Protein AF-A0AA44DAI9-F1 (afdb_monomer)

Secondary structure (DSSP, 8-state):
---------------TTPPEEEE-SSS--HHHHHHHHTS--SSSSEEEEEEEETTTTTTTHHHHHHHTTTS-EEEEEEEES-TT-S--S---TTPPPPP----GGG-TTTEEEEEE--TTTTT-TTTTHHHHHHHTSHHHHHHHHHHHHTSTTSEE---SSSHHHH--HHHHHHHHHHHHHHHH----TT--GGG---HHHHHHH--SPPGGGTT---B-TTSHHHHHHHHHHHHHHHHHHHHHHHSHHHHHH-HHHHH--HHHHHHHHHHHHHHHHHHHHHHHHHT-SSS--HHHHHHHHHHTBPPP----TTHHHHHHHHHHHHHHHHHSS--HHHHHHHHHHHHHHHS---GGGGHHHHHHHT-HHHHHHHHSPPPEE-SS-HHHHHHHHHHHHHHHH-STTTHHHHHHHHHHHHHHHHHHHHHT-TTB-TTSS-B--EE--HHHHHHHHHHHHHHHHHHHHHHT--THHHHHHHHHHHHHHHHHHHHHHHHHHHHHHHHHTTTHHHHHHHHHHHHHHHHIIIIIISHHHHHHHHHHHHHHHHHHHHHHHHHH-

Solvent-accessible surface area (backbone atoms only — not comparable to full-atom values): 29510 Å² total; per-residue (Å²): 136,85,89,76,90,80,83,87,80,75,78,80,78,79,71,89,63,52,32,46,75,41,76,51,69,61,96,62,55,76,63,60,58,50,54,56,69,70,50,91,69,89,55,92,62,44,47,35,36,34,37,34,37,29,62,42,43,55,78,43,37,66,61,54,52,55,64,49,70,85,49,64,46,38,40,44,33,42,26,39,36,64,35,59,89,70,80,64,102,78,74,78,93,81,74,81,80,56,75,79,56,75,39,83,77,48,37,51,67,50,11,18,34,40,46,43,69,52,73,71,54,73,78,36,88,66,72,53,45,67,60,49,64,50,48,30,36,45,70,50,36,52,51,52,35,56,56,24,44,74,39,93,73,6,66,46,65,84,83,80,71,71,59,79,82,70,50,52,70,69,56,48,53,48,50,48,51,51,51,32,46,53,44,18,42,67,64,69,89,85,68,72,72,77,90,70,63,53,71,79,56,42,67,57,65,48,88,69,81,55,76,92,57,62,87,60,70,51,48,30,84,88,22,58,46,31,49,31,49,48,46,29,53,52,26,49,51,52,36,54,50,38,50,62,40,48,35,41,56,55,14,73,73,36,70,68,28,58,67,43,39,42,41,57,34,33,31,49,27,29,50,26,48,50,56,32,50,52,51,52,51,52,44,26,57,60,46,41,46,75,58,70,46,75,67,33,52,49,54,34,43,71,43,9,36,48,75,80,88,62,78,68,80,38,54,85,51,42,58,58,44,51,48,54,46,50,52,54,46,67,72,41,102,56,20,30,33,30,46,17,49,44,27,38,56,48,13,65,63,23,45,69,80,27,30,50,66,49,47,65,56,51,44,66,61,57,35,68,68,57,41,49,39,29,52,56,45,62,57,40,53,50,60,89,46,67,66,59,40,11,49,67,22,14,56,33,4,20,58,24,0,34,30,55,74,64,5,67,55,40,0,41,49,43,5,51,51,44,21,52,51,26,51,43,52,55,73,54,39,66,44,36,24,74,86,59,86,41,69,35,63,64,48,40,58,36,66,36,16,33,53,20,0,39,52,16,3,53,55,14,22,57,52,7,57,73,67,68,51,68,71,82,56,39,64,58,40,36,52,51,21,53,51,48,47,51,52,51,50,28,52,43,49,29,50,28,51,55,49,48,53,60,69,42,44,64,76,53,50,61,55,40,52,52,51,50,53,49,50,51,51,50,41,47,44,57,36,44,66,34,12,58,33,21,39,53,44,15,52,52,26,37,52,52,15,52,51,32,42,51,52,24,52,63,51,74,105

Nearest PDB structures (foldseek):
  3zx6-assembly1_A  TM=1.905E-01  e=1.762E+00  Archaeoglobus fulgidus DSM 4304
  7u6y-assembly1_E  TM=1.120E-01  e=8.715E+00  Cricetus cricetus

Radius of gyration: 49.86 Å; Cα contacts (8 Å, |Δi|>4): 815; chains: 1; bounding box: 108×76×141 Å

Foldseek 3Di:
DDDDDDDDPDDPPPDAQFAQEQEPAPPDDLVSLVVSVPDDHPDQEHHHEYEYELQCQVVCLVSLVSNPPPHHYAYEYEHEEFNDPPDDPDDDPDDPTDDRDHHPSQFPLRHAYAYEHDPVCSPDPPPCVVVSVQCRDNVSVNVLSNVLNPDPGRYDHPPDPPCVVPDDPVNVVVVLLVVLCLQLDAADPDDALPPDAPPLLVLLQDLDDDPVCVVPDQFQCPFQLVVLLVQLVVLLVLLVVLLVCCAFLNNLPPPVLLQRQNLVSLLSNLVSLVVNLVLLLVLQVLQWDLAGDPVNQVVSVNRRGDFDPDVLRRQVPLVVSVVVSLVVLSPDSDHLLNSLVNLLVSLVSLRFPGSNVCNVVSCVLSPPVLSVLSNQAAAFEQDDDLQRLLQLLLVLLLLLLLAAPCLLVLQLVSLVVLLVLLVSCVSSPNQAHSVRPGDNHYDSSSVSSNVSSVVSSVNSNVNNNVVVDDNVCNVVSSVVSNVSSSVVSSVSSNVSSVVSVVRSCSVVSVVSSVVSVVSSSSCSVNNYSCSVVSNSSSVSSNVSSVVSSVSSVVSND

Organism: Streptomyces somaliensis (strain ATCC 33201 / DSM 40738 / JCM 12659 / KCTC 9044 / NCTC 11332 / NRRL B-12077 / IP 733) (NCBI:txid1134445)

Sequence (557 aa):
MNLRNTPGTSPTHRRPGHAVPLDLRGPSGPDTVRTALDTPQPDDERRFLVLDDAARLVAHRFLYEQLYSYGPARVLCLAVGTPGDIPPPRAQPGAPGGVLRRPLTLRPPAAGVLWVLDPHTGDDPGGLRPLVELLLQAEVFDAVLHGLAGVVHGVAVPSVRVVEHDLGDDARTRAWRQALGTLAGQEVTGGGPGDFVPSELTVLLDDSLPDAVAGHRWLEPSGRAAARRRACDDALAEVRRGHRLARGPAGLFGRASRRADLPGRLADLGRAVEAYRDTVAGAFTDADGVRLTPEQRTRLLARGIDLPDLPAASRTRVVPALRVLTEHLLEQPLPLRSAAARLAALSDRSAPAGSAARLARLDELCDPAYLRHLVGPPPFRAGDTTAGTALRALVPAFAAGLWPGPGWLLGPAAGAVAAALGALMWRHRPNRSPDGRHDGGGTTRVAARLLGGFAGGTTGAVAGSLLGLPVWAGALAVAVALVGAVLLAARDWTRSVDAWWRDTGAEYAERVLSDVDRLLAETAVHDWLLADARHHCADGARAASLLLRALAATADA

pLDDT: mean 80.83, std 14.53, range [29.25, 97.38]

Mean predicted aligned error: 17.41 Å

Structure (mmCIF, N/CA/C/O backbone):
data_AF-A0AA44DAI9-F1
#
_entry.id   AF-A0AA44DAI9-F1
#
loop_
_atom_site.group_PDB
_atom_site.id
_atom_site.type_symbol
_atom_site.label_atom_id
_atom_site.label_alt_id
_atom_site.label_comp_id
_atom_site.label_asym_id
_atom_site.label_entity_id
_atom_site.label_seq_id
_atom_site.pdbx_PDB_ins_code
_atom_site.Cartn_x
_atom_site.Cartn_y
_atom_site.Cartn_z
_atom_site.occupancy
_atom_site.B_iso_or_equiv
_atom_site.auth_seq_id
_atom_site.auth_comp_id
_atom_site.auth_asym_id
_atom_site.auth_atom_id
_atom_site.pdbx_PDB_model_num
ATOM 1 N N . MET A 1 1 ? -67.629 15.656 81.939 1.00 34.09 1 MET A N 1
ATOM 2 C CA . MET A 1 1 ? -68.768 15.097 81.186 1.00 34.09 1 MET A CA 1
ATOM 3 C C . MET A 1 1 ? -68.367 13.685 80.786 1.00 34.09 1 MET A C 1
ATOM 5 O O . MET A 1 1 ? -67.350 13.524 80.129 1.00 34.09 1 MET A O 1
ATOM 9 N N . ASN A 1 2 ? -69.050 12.696 81.362 1.00 34.84 2 ASN A N 1
ATOM 10 C CA . ASN A 1 2 ? -68.820 11.257 81.188 1.00 34.84 2 ASN A CA 1
ATOM 11 C C . ASN A 1 2 ? -69.349 10.752 79.830 1.00 34.84 2 ASN A C 1
ATOM 13 O O . ASN A 1 2 ? -70.158 11.449 79.222 1.00 34.84 2 ASN A O 1
ATOM 17 N N . LEU A 1 3 ? -69.024 9.478 79.532 1.00 29.25 3 LEU A N 1
ATOM 18 C CA . LEU A 1 3 ? -69.623 8.542 78.547 1.00 29.25 3 LEU A CA 1
ATOM 19 C C . LEU A 1 3 ? -68.971 8.535 77.155 1.00 29.25 3 LEU A C 1
ATOM 21 O O . LEU A 1 3 ? -68.588 9.576 76.651 1.00 29.25 3 LEU A O 1
ATOM 25 N N . ARG A 1 4 ? -68.940 7.437 76.395 1.00 31.53 4 ARG A N 1
ATOM 26 C CA . ARG A 1 4 ? -68.859 5.972 76.596 1.00 31.53 4 ARG A CA 1
ATOM 27 C C . ARG A 1 4 ? -68.672 5.415 75.168 1.00 31.53 4 ARG A C 1
ATOM 29 O O . ARG A 1 4 ? -69.129 6.035 74.214 1.00 31.53 4 ARG A O 1
ATOM 36 N N . ASN A 1 5 ? -68.043 4.250 75.043 1.00 38.88 5 ASN A N 1
ATOM 37 C CA . ASN A 1 5 ? -67.893 3.478 73.803 1.00 38.88 5 ASN A CA 1
ATOM 38 C C . ASN A 1 5 ? -69.190 3.326 72.983 1.00 38.88 5 ASN A C 1
ATOM 40 O O . ASN A 1 5 ? -70.237 3.000 73.543 1.00 38.88 5 ASN A O 1
ATOM 44 N N . THR A 1 6 ? -69.048 3.353 71.656 1.00 30.89 6 THR A N 1
ATOM 45 C CA . THR A 1 6 ? -69.829 2.515 70.730 1.00 30.89 6 THR A CA 1
ATOM 46 C C . THR A 1 6 ? -68.869 1.696 69.855 1.00 30.89 6 THR A C 1
ATOM 48 O O . THR A 1 6 ? -67.822 2.215 69.464 1.00 30.89 6 THR A O 1
ATOM 51 N N . PRO A 1 7 ? -69.174 0.411 69.602 1.00 36.12 7 PRO A N 1
ATOM 52 C CA . PRO A 1 7 ? -68.245 -0.562 69.038 1.00 36.12 7 PRO A CA 1
ATOM 53 C C . PRO A 1 7 ? -68.098 -0.413 67.522 1.00 36.12 7 PRO A C 1
ATOM 55 O O . PRO A 1 7 ? -69.049 -0.087 66.814 1.00 36.12 7 PRO A O 1
ATOM 58 N N . GLY A 1 8 ? -66.892 -0.701 67.033 1.00 30.31 8 GLY A N 1
ATOM 59 C CA . GLY A 1 8 ? -66.580 -0.746 65.614 1.00 30.31 8 GLY A CA 1
ATOM 60 C C . GLY A 1 8 ? -67.284 -1.903 64.913 1.00 30.31 8 GLY A C 1
ATOM 61 O O . GLY A 1 8 ? -66.875 -3.054 65.027 1.00 30.31 8 GLY A O 1
ATOM 62 N N . THR A 1 9 ? -68.296 -1.585 64.117 1.00 34.31 9 THR A N 1
ATOM 63 C CA . THR A 1 9 ? -68.644 -2.367 62.932 1.00 34.31 9 THR A CA 1
ATOM 64 C C . THR A 1 9 ? -67.725 -1.911 61.806 1.00 34.31 9 THR A C 1
ATOM 66 O O . THR A 1 9 ? -68.002 -0.911 61.145 1.00 34.31 9 THR A O 1
ATOM 69 N N . SER A 1 10 ? -66.604 -2.609 61.611 1.00 30.16 10 SER A N 1
ATOM 70 C CA . SER A 1 10 ? -65.833 -2.452 60.375 1.00 30.16 10 SER A CA 1
ATOM 71 C C . SER A 1 10 ? -66.650 -3.059 59.232 1.00 30.16 10 SER A C 1
ATOM 73 O O . SER A 1 10 ? -66.981 -4.245 59.305 1.00 30.16 10 SER A O 1
ATOM 75 N N . PRO A 1 11 ? -67.016 -2.285 58.198 1.00 34.84 11 PRO A N 1
ATOM 76 C CA . PRO A 1 11 ? -67.686 -2.832 57.034 1.00 34.84 11 PRO A CA 1
ATOM 77 C C . PRO A 1 11 ? -66.705 -3.753 56.302 1.00 34.84 11 PRO A C 1
ATOM 79 O O . PRO A 1 11 ? -65.628 -3.335 55.878 1.00 34.84 11 PRO A O 1
ATOM 82 N N . THR A 1 12 ? -67.075 -5.023 56.153 1.00 35.59 12 THR A N 1
ATOM 83 C CA . THR A 1 12 ? -66.434 -5.950 55.224 1.00 35.59 12 THR A CA 1
ATOM 84 C C . THR A 1 12 ? -66.669 -5.436 53.806 1.00 35.59 12 THR A C 1
ATOM 86 O O . THR A 1 12 ? -67.670 -5.748 53.163 1.00 35.59 12 THR A O 1
ATOM 89 N N . HIS A 1 13 ? -65.745 -4.615 53.304 1.00 34.47 13 HIS A N 1
ATOM 90 C CA . HIS A 1 13 ? -65.666 -4.291 51.885 1.00 34.47 13 HIS A CA 1
ATOM 91 C C . HIS A 1 13 ? -65.329 -5.570 51.104 1.00 34.47 13 HIS A C 1
ATOM 93 O O . HIS A 1 13 ? -64.168 -5.864 50.829 1.00 34.47 13 HIS A O 1
ATOM 99 N N . ARG A 1 14 ? -66.361 -6.348 50.748 1.00 40.06 14 ARG A N 1
ATOM 100 C CA . ARG A 1 14 ? -66.286 -7.355 49.685 1.00 40.06 14 ARG A CA 1
ATOM 101 C C . ARG A 1 14 ? -65.973 -6.622 48.385 1.00 40.06 14 ARG A C 1
ATOM 103 O O . ARG A 1 14 ? -66.828 -5.911 47.858 1.00 40.06 14 ARG A O 1
ATOM 110 N N . ARG A 1 15 ? -64.743 -6.767 47.895 1.00 44.38 15 ARG A N 1
ATOM 111 C CA . ARG A 1 15 ? -64.372 -6.341 46.544 1.00 44.38 15 ARG A CA 1
ATOM 112 C C . ARG A 1 15 ? -64.932 -7.351 45.525 1.00 44.38 15 ARG A C 1
ATOM 114 O O . ARG A 1 15 ? -64.898 -8.551 45.795 1.00 44.38 15 ARG A O 1
ATOM 121 N N . PRO A 1 16 ? -65.504 -6.896 44.401 1.00 49.34 16 PRO A N 1
ATOM 122 C CA . PRO A 1 16 ? -66.045 -7.776 43.366 1.00 49.34 16 PRO A CA 1
ATOM 123 C C . PRO A 1 16 ? -64.914 -8.450 42.569 1.00 49.34 16 PRO A C 1
ATOM 125 O O . PRO A 1 16 ? -63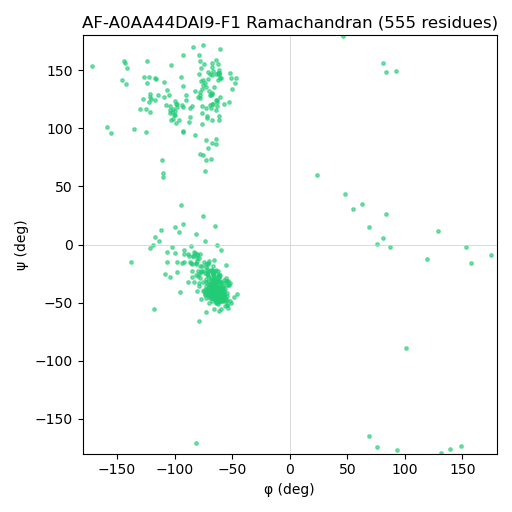.931 -7.793 42.244 1.00 49.34 16 PRO A O 1
ATOM 128 N N . GLY A 1 17 ? -65.062 -9.745 42.257 1.00 60.06 17 GLY A N 1
ATOM 129 C CA . GLY A 1 17 ? -64.197 -10.485 41.318 1.00 60.06 17 GLY A CA 1
ATOM 130 C C . GLY A 1 17 ? -63.432 -11.686 41.893 1.00 60.06 17 GLY A C 1
ATOM 131 O O . GLY A 1 17 ? -62.907 -12.487 41.128 1.00 60.06 17 GLY A O 1
ATOM 132 N N . HIS A 1 18 ? -63.381 -11.852 43.218 1.00 76.69 18 HIS A N 1
ATOM 133 C CA . HIS A 1 18 ? -62.610 -12.929 43.854 1.00 76.69 18 HIS A CA 1
ATOM 134 C C . HIS A 1 18 ? -63.112 -14.338 43.514 1.00 76.69 18 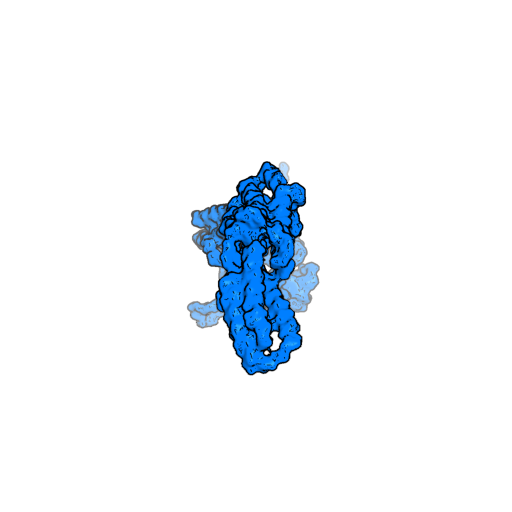HIS A C 1
ATOM 136 O O . HIS A 1 18 ? -64.317 -14.568 43.388 1.00 76.69 18 HIS A O 1
ATOM 142 N N . ALA A 1 19 ? -62.179 -15.293 43.443 1.00 82.19 19 ALA A N 1
ATOM 143 C CA . ALA A 1 19 ? -62.522 -16.711 43.399 1.00 82.19 19 ALA A CA 1
ATOM 144 C C . ALA A 1 19 ? -63.248 -17.123 44.689 1.00 82.19 19 ALA A C 1
ATOM 146 O O . ALA A 1 19 ? -62.973 -16.590 45.764 1.00 82.19 19 ALA A O 1
ATOM 147 N N . VAL A 1 20 ? -64.177 -18.073 44.602 1.00 87.12 20 VAL A N 1
ATOM 148 C CA . VAL A 1 20 ? -64.868 -18.601 45.786 1.00 87.12 20 VAL A CA 1
ATOM 149 C C . VAL A 1 20 ? -64.011 -19.714 46.403 1.00 87.12 20 VAL A C 1
ATOM 151 O O . VAL A 1 20 ? -63.737 -20.698 45.708 1.00 87.12 20 VAL A O 1
ATOM 154 N N . PRO A 1 21 ? -63.562 -19.581 47.670 1.00 86.44 21 PRO A N 1
ATOM 155 C CA . PRO A 1 21 ? -62.822 -20.635 48.351 1.00 86.44 21 PRO A CA 1
ATOM 156 C C . PRO A 1 21 ? -63.755 -21.788 48.722 1.00 86.44 21 PRO A C 1
ATOM 158 O O . PRO A 1 21 ? -64.834 -21.573 49.274 1.00 86.44 21 PRO A O 1
ATOM 161 N N . LEU A 1 22 ? -63.304 -23.010 48.472 1.00 86.38 22 LEU A N 1
ATOM 162 C CA . LEU A 1 22 ? -63.968 -24.248 48.856 1.00 86.38 22 LEU A CA 1
ATOM 163 C C . LEU A 1 22 ? -62.947 -25.140 49.563 1.00 86.38 22 LEU A C 1
ATOM 165 O O . LEU A 1 22 ? -61.972 -25.544 48.941 1.00 86.38 22 LEU A O 1
ATOM 169 N N . ASP A 1 23 ? -63.158 -25.456 50.840 1.00 85.50 23 ASP A N 1
ATOM 170 C CA . ASP A 1 23 ? -62.287 -26.380 51.576 1.00 85.50 23 ASP A CA 1
ATOM 171 C C . ASP A 1 23 ? -62.945 -27.760 51.670 1.00 85.50 23 ASP A C 1
ATOM 173 O O . ASP A 1 23 ? -64.023 -27.903 52.249 1.00 85.50 23 ASP A O 1
ATOM 177 N N . LEU A 1 24 ? -62.310 -28.761 51.060 1.00 83.75 24 LEU A N 1
ATOM 178 C CA . LEU A 1 24 ? -62.763 -30.150 51.005 1.00 83.75 24 LEU A CA 1
ATOM 179 C C . LEU A 1 24 ? -62.010 -31.074 51.978 1.00 83.75 24 LEU A C 1
ATOM 181 O O . LEU A 1 24 ? -62.371 -32.247 52.080 1.00 83.75 24 LEU A O 1
ATOM 185 N N . ARG A 1 25 ? -61.023 -30.570 52.733 1.00 76.31 25 ARG A N 1
ATOM 186 C CA . ARG A 1 25 ? -60.147 -31.378 53.612 1.00 76.31 25 ARG A CA 1
ATOM 187 C C . ARG A 1 25 ? -60.846 -31.914 54.878 1.00 76.31 25 ARG A C 1
ATOM 189 O O . ARG A 1 25 ? -60.413 -32.897 55.479 1.00 76.31 25 ARG A O 1
ATOM 196 N N . GLY A 1 26 ? -61.960 -31.296 55.287 1.00 69.81 26 GLY A N 1
ATOM 197 C CA . GLY A 1 26 ? -62.774 -31.703 56.446 1.00 69.81 26 GLY A CA 1
ATOM 198 C C . GLY A 1 26 ? -63.763 -32.854 56.168 1.00 69.81 26 GLY A C 1
ATOM 199 O O . GLY A 1 26 ? -63.723 -33.464 55.099 1.00 69.81 26 GLY A O 1
ATOM 200 N N . PRO A 1 27 ? -64.683 -33.176 57.107 1.00 58.59 27 PRO A N 1
ATOM 201 C CA . PRO A 1 27 ? -65.838 -34.044 56.848 1.00 58.59 27 PRO A CA 1
ATOM 202 C C . PRO A 1 27 ? -66.818 -33.320 55.909 1.00 58.59 27 PRO A C 1
ATOM 204 O O . PRO A 1 27 ? -67.848 -32.787 56.315 1.00 58.59 27 PRO A O 1
ATOM 207 N N . SER A 1 28 ? -66.429 -33.231 54.643 1.00 57.16 28 SER A N 1
ATOM 208 C CA . SER A 1 28 ? -67.051 -32.400 53.623 1.00 57.16 28 SER A CA 1
ATOM 209 C C . SER A 1 28 ? -68.200 -33.159 52.965 1.00 57.16 28 SER A C 1
ATOM 211 O O . SER A 1 28 ? -67.985 -34.124 52.232 1.00 57.16 28 SER A O 1
ATOM 213 N N . GLY A 1 29 ? -69.436 -32.741 53.239 1.00 59.56 29 GLY A N 1
ATOM 214 C CA . GLY A 1 29 ? -70.623 -33.226 52.536 1.00 59.56 29 GLY A CA 1
ATOM 215 C C . GLY A 1 29 ? -70.880 -32.475 51.217 1.00 59.56 29 GLY A C 1
ATOM 216 O O . GLY A 1 29 ? -70.287 -31.422 50.974 1.00 59.56 29 GLY A O 1
ATOM 217 N N . PRO A 1 30 ? -71.817 -32.961 50.377 1.00 61.94 30 PRO A N 1
ATOM 218 C CA . PRO A 1 30 ? -72.287 -32.258 49.171 1.00 61.94 30 PRO A CA 1
ATOM 219 C C . PRO A 1 30 ? -72.811 -30.832 49.449 1.00 61.94 30 PRO A C 1
ATOM 221 O O . PRO A 1 30 ? -72.872 -30.000 48.542 1.00 61.94 30 PRO A O 1
ATOM 224 N N . ASP A 1 31 ? -73.128 -30.521 50.706 1.00 70.88 31 ASP A N 1
ATOM 225 C CA . ASP A 1 31 ? -73.588 -29.205 51.154 1.00 70.88 31 ASP A CA 1
ATOM 226 C C . ASP A 1 31 ? -72.523 -28.102 51.012 1.00 70.88 31 ASP A C 1
ATOM 228 O O . ASP A 1 31 ? -72.870 -26.947 50.745 1.00 70.88 31 ASP A O 1
ATOM 232 N N . THR A 1 32 ? -71.227 -28.429 51.105 1.00 78.62 32 THR A N 1
ATOM 233 C CA . THR A 1 32 ? -70.145 -27.439 50.947 1.00 78.62 32 THR A CA 1
ATOM 234 C C . THR A 1 32 ? -70.051 -26.947 49.498 1.00 78.62 32 THR A C 1
ATOM 236 O O . THR A 1 32 ? -69.930 -25.747 49.249 1.00 78.62 32 THR A O 1
ATOM 239 N N . VAL A 1 33 ? -70.189 -27.858 48.526 1.00 80.00 33 VAL A N 1
ATOM 240 C CA . VAL A 1 33 ? -70.206 -27.523 47.089 1.00 80.00 33 VAL A CA 1
ATOM 241 C C . VAL A 1 33 ? -71.456 -26.721 46.739 1.00 80.00 33 VAL A C 1
ATOM 243 O O . VAL A 1 33 ? -71.368 -25.724 46.025 1.00 80.00 33 VAL A O 1
ATOM 246 N N . ARG A 1 34 ? -72.614 -27.101 47.291 1.00 79.25 34 ARG A N 1
ATOM 247 C CA . ARG A 1 34 ? -73.869 -26.365 47.100 1.00 79.25 34 ARG A CA 1
ATOM 248 C C . ARG A 1 34 ? -73.772 -24.926 47.613 1.00 79.25 34 ARG A C 1
ATOM 250 O O . ARG A 1 34 ? -74.132 -24.001 46.898 1.00 79.25 34 ARG A O 1
ATOM 257 N N . THR A 1 35 ? -73.179 -24.732 48.790 1.00 81.25 35 THR A N 1
ATOM 258 C CA . THR A 1 35 ? -72.947 -23.398 49.369 1.00 81.25 35 THR A CA 1
ATOM 259 C C . THR A 1 35 ? -72.019 -22.542 48.493 1.00 81.25 35 THR A C 1
ATOM 261 O O . THR A 1 35 ? -72.260 -21.347 48.304 1.00 81.25 35 THR A O 1
ATOM 264 N N . ALA A 1 36 ? -70.978 -23.142 47.906 1.00 81.62 36 ALA A N 1
ATOM 265 C CA . ALA A 1 36 ? -70.092 -22.446 46.971 1.00 81.62 36 ALA A CA 1
ATOM 266 C C . ALA A 1 36 ? -70.802 -22.076 45.654 1.00 81.62 36 ALA A C 1
ATOM 268 O O . ALA A 1 36 ? -70.564 -20.997 45.112 1.00 81.62 36 ALA A O 1
ATOM 269 N N . LEU A 1 37 ? -71.702 -22.933 45.158 1.00 81.56 37 LEU A N 1
ATOM 270 C CA . LEU A 1 37 ? -72.504 -22.682 43.954 1.00 81.56 37 LEU A CA 1
ATOM 271 C C . LEU A 1 37 ? -73.581 -21.605 44.152 1.00 81.56 37 LEU A C 1
ATOM 273 O O . LEU A 1 37 ? -73.877 -20.878 43.200 1.00 81.56 37 LEU A O 1
ATOM 277 N N . ASP A 1 38 ? -74.122 -21.494 45.367 1.00 81.00 38 ASP A N 1
ATOM 278 C CA . ASP A 1 38 ? -75.101 -20.476 45.773 1.00 81.00 38 ASP A CA 1
ATOM 279 C C . ASP A 1 38 ? -74.447 -19.107 46.058 1.00 81.00 38 ASP A C 1
ATOM 281 O O . ASP A 1 38 ? -75.136 -18.101 46.244 1.00 81.00 38 ASP A O 1
ATOM 285 N N . THR A 1 39 ? -73.110 -19.035 46.079 1.00 81.19 39 THR A N 1
ATOM 286 C CA . THR A 1 39 ? -72.382 -17.779 46.294 1.00 81.19 39 THR A CA 1
ATOM 287 C C . THR A 1 39 ? -72.407 -16.923 45.017 1.00 81.19 39 THR A C 1
ATOM 289 O O . THR A 1 39 ? -71.889 -17.358 43.985 1.00 81.19 39 THR A O 1
ATOM 292 N N . PRO A 1 40 ? -72.970 -15.697 45.050 1.00 72.38 40 PRO A N 1
ATOM 293 C CA . PRO A 1 40 ? -73.087 -14.852 43.863 1.00 72.38 40 PRO A CA 1
ATOM 294 C C . PRO A 1 40 ? -71.712 -14.365 43.389 1.00 72.38 40 PRO A C 1
ATOM 296 O O . PRO A 1 40 ? -70.946 -13.800 44.173 1.00 72.38 40 PRO A O 1
ATOM 299 N N . GLN A 1 41 ? -71.425 -14.551 42.098 1.00 74.62 41 GLN A N 1
ATOM 300 C CA . GLN A 1 41 ? -70.217 -14.059 41.429 1.00 74.62 41 GLN A CA 1
ATOM 301 C C . GLN A 1 41 ? -70.596 -13.039 40.338 1.00 74.62 41 GLN A C 1
ATOM 303 O O . GLN A 1 41 ? -71.639 -13.205 39.706 1.00 74.62 41 GLN A O 1
ATOM 308 N N . PRO A 1 42 ? -69.801 -11.971 40.142 1.00 63.03 42 PRO A N 1
ATOM 309 C CA . PRO A 1 42 ? -70.144 -10.872 39.235 1.00 63.03 42 PRO A CA 1
ATOM 310 C C . PRO A 1 42 ? -69.871 -11.145 37.743 1.00 63.03 42 PRO A C 1
ATOM 312 O O . PRO A 1 42 ? -70.374 -10.387 36.921 1.00 63.03 42 PRO A O 1
ATOM 315 N N . ASP A 1 43 ? -69.100 -12.185 37.401 1.00 64.88 43 ASP A N 1
ATOM 316 C CA . ASP A 1 43 ? -68.720 -12.538 36.021 1.00 64.88 43 ASP A CA 1
ATOM 317 C C . ASP A 1 43 ? -69.532 -13.728 35.473 1.00 64.88 43 ASP A C 1
ATOM 319 O O . ASP A 1 43 ? -69.956 -14.605 36.230 1.00 64.88 43 ASP A O 1
ATOM 323 N N . ASP A 1 44 ? -69.670 -13.796 34.141 1.00 66.50 44 ASP A N 1
ATOM 324 C CA . ASP A 1 44 ? -70.297 -14.919 33.418 1.00 66.50 44 ASP A CA 1
ATOM 325 C C . ASP A 1 44 ? -69.525 -16.252 33.580 1.00 66.50 44 ASP A C 1
ATOM 327 O O . ASP A 1 44 ? -70.103 -17.330 33.427 1.00 66.50 44 ASP A O 1
ATOM 331 N N . GLU A 1 45 ? -68.231 -16.201 33.928 1.00 75.25 45 GLU A N 1
ATOM 332 C CA . GLU A 1 45 ? -67.388 -17.370 34.223 1.00 75.25 45 GLU A CA 1
ATOM 333 C C . GLU A 1 45 ? -67.091 -17.472 35.725 1.00 75.25 45 GLU A C 1
ATOM 335 O O . GLU A 1 45 ? -66.475 -16.588 36.325 1.00 75.25 45 GLU A O 1
ATOM 340 N N . ARG A 1 46 ? -67.491 -18.589 36.346 1.00 85.94 46 ARG A N 1
ATOM 341 C CA . ARG A 1 46 ? -67.342 -18.782 37.797 1.00 85.94 46 ARG A CA 1
ATOM 342 C C . ARG A 1 46 ? -65.931 -19.246 38.159 1.00 85.94 46 ARG A C 1
ATOM 344 O O . ARG A 1 46 ? -65.436 -20.207 37.576 1.00 85.94 46 ARG A O 1
ATOM 351 N N . ARG A 1 47 ? -65.296 -18.628 39.158 1.00 90.00 47 ARG A N 1
ATOM 352 C CA . ARG A 1 47 ? -63.957 -18.991 39.661 1.00 90.00 47 ARG A CA 1
ATOM 353 C C . ARG A 1 47 ? -64.057 -19.717 41.003 1.00 90.00 47 ARG A C 1
ATOM 355 O O . ARG A 1 47 ? -64.676 -19.204 41.938 1.00 90.00 47 ARG A O 1
ATOM 362 N N . PHE A 1 48 ? -63.419 -20.880 41.117 1.00 91.06 48 PHE A N 1
ATOM 363 C CA . PHE A 1 48 ? -63.376 -21.682 42.343 1.00 91.06 48 PHE A CA 1
ATOM 364 C C . PHE A 1 48 ? -61.935 -22.023 42.728 1.00 91.06 48 PHE A C 1
ATOM 366 O O . PHE A 1 48 ? -61.198 -22.618 41.938 1.00 91.06 48 PHE A O 1
ATOM 373 N N . LEU A 1 49 ? -61.549 -21.678 43.958 1.00 91.06 49 LEU A N 1
ATOM 374 C CA . LEU A 1 49 ? -60.294 -22.101 44.577 1.00 91.06 49 LEU A CA 1
ATOM 375 C C . LEU A 1 49 ? -60.601 -23.248 45.541 1.00 91.06 49 LEU A C 1
ATOM 377 O O . LEU A 1 49 ? -61.205 -23.026 46.586 1.00 91.06 49 LEU A O 1
ATOM 381 N N . VAL A 1 50 ? -60.204 -24.467 45.187 1.00 90.81 50 VAL A N 1
ATOM 382 C CA . VAL A 1 50 ? -60.533 -25.675 45.952 1.00 90.81 50 VAL A CA 1
ATOM 383 C C . VAL A 1 50 ? -59.316 -26.135 46.740 1.00 90.81 50 VAL A C 1
ATOM 385 O O . VAL A 1 50 ? -58.299 -26.468 46.142 1.00 90.81 50 VAL A O 1
ATOM 388 N N . LEU A 1 51 ? -59.410 -26.181 48.064 1.00 88.62 51 LEU A N 1
ATOM 389 C CA . LEU A 1 51 ? -58.432 -26.838 48.923 1.00 88.62 51 LEU A CA 1
ATOM 390 C C . LEU A 1 51 ? -58.863 -28.286 49.116 1.00 88.62 51 LEU A C 1
ATOM 392 O O . LEU A 1 51 ? -59.985 -28.537 49.543 1.00 88.62 51 LEU A O 1
ATOM 396 N N . ASP A 1 52 ? -57.993 -29.236 48.799 1.00 86.88 52 ASP A N 1
ATOM 397 C CA . ASP A 1 52 ? -58.313 -30.658 48.910 1.00 86.88 52 ASP A CA 1
ATOM 398 C C . ASP A 1 52 ? -57.090 -31.460 49.358 1.00 86.88 52 ASP A C 1
ATOM 400 O O . ASP A 1 52 ? -55.944 -31.039 49.182 1.00 86.88 52 ASP A O 1
ATOM 404 N N . ASP A 1 53 ? -57.332 -32.633 49.928 1.00 84.06 53 ASP A N 1
ATOM 405 C CA . ASP A 1 53 ? -56.275 -33.561 50.297 1.00 84.06 53 ASP A CA 1
ATOM 406 C C . ASP A 1 53 ? -55.781 -34.286 49.043 1.00 84.06 53 ASP A C 1
ATOM 408 O O . ASP A 1 53 ? -56.559 -34.881 48.287 1.00 84.06 53 ASP A O 1
ATOM 412 N N . ALA A 1 54 ? -54.462 -34.330 48.848 1.00 83.50 54 ALA A N 1
ATOM 413 C CA . ALA A 1 54 ? -53.826 -35.032 47.733 1.00 83.50 54 ALA A CA 1
ATOM 414 C C . ALA A 1 54 ? -54.253 -36.512 47.647 1.00 83.50 54 ALA A C 1
ATOM 416 O O . ALA A 1 54 ? -54.358 -37.076 46.554 1.00 83.50 54 ALA A O 1
ATOM 417 N N . ALA A 1 55 ? -54.543 -37.136 48.794 1.00 80.94 55 ALA A N 1
ATOM 418 C CA . ALA A 1 55 ? -55.020 -38.514 48.893 1.00 80.94 55 ALA A CA 1
ATOM 419 C C . ALA A 1 55 ? -56.498 -38.696 48.485 1.00 80.94 55 ALA A C 1
ATOM 421 O O . ALA A 1 55 ? -56.892 -39.803 48.111 1.00 80.94 55 ALA A O 1
ATOM 422 N N . ARG A 1 56 ? -57.320 -37.638 48.535 1.00 82.88 56 ARG A N 1
ATOM 423 C CA . ARG A 1 56 ? -58.778 -37.701 48.315 1.00 82.88 56 ARG A CA 1
ATOM 424 C C . ARG A 1 56 ? -59.244 -37.122 46.981 1.00 82.88 56 ARG A C 1
ATOM 426 O O . ARG A 1 56 ? -60.389 -37.367 46.608 1.00 82.88 56 ARG A O 1
ATOM 433 N N . LEU A 1 57 ? -58.361 -36.495 46.197 1.00 85.88 57 LEU A N 1
ATOM 434 C CA . LEU A 1 57 ? -58.689 -35.903 44.886 1.00 85.88 57 LEU A CA 1
ATOM 435 C C . LEU A 1 57 ? -59.532 -36.807 43.969 1.00 85.88 57 LEU A C 1
ATO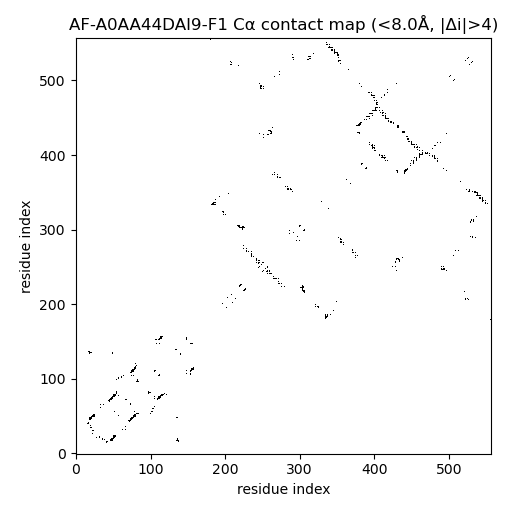M 437 O O . LEU A 1 57 ? -60.463 -36.348 43.309 1.00 85.88 57 LEU A O 1
ATOM 441 N N . VAL A 1 58 ? -59.209 -38.104 43.898 1.00 84.81 58 VAL A N 1
ATOM 442 C CA . VAL A 1 58 ? -59.952 -39.063 43.058 1.00 84.81 58 VAL A CA 1
ATOM 443 C C . VAL A 1 58 ? -61.322 -39.388 43.653 1.00 84.81 58 VAL A C 1
ATOM 445 O O . VAL A 1 58 ? -62.291 -39.514 42.906 1.00 84.81 58 VAL A O 1
ATOM 448 N N . ALA A 1 59 ? -61.416 -39.500 44.981 1.00 84.62 59 ALA A N 1
ATOM 449 C CA . ALA A 1 59 ? -62.676 -39.747 45.679 1.00 84.62 59 ALA A CA 1
ATOM 450 C C . ALA A 1 59 ? -63.638 -38.555 45.536 1.00 84.62 59 ALA A C 1
ATOM 452 O O . ALA A 1 59 ? -64.838 -38.745 45.356 1.00 84.62 59 ALA A O 1
ATOM 453 N N . HIS A 1 60 ? -63.105 -37.332 45.506 1.00 87.62 60 HIS A N 1
ATOM 454 C CA . HIS A 1 60 ? -63.869 -36.097 45.321 1.00 87.62 60 HIS A CA 1
ATOM 455 C C . HIS A 1 60 ? -64.205 -35.776 43.856 1.00 87.62 60 HIS A C 1
ATOM 457 O O . HIS A 1 60 ? -64.746 -34.710 43.571 1.00 87.62 60 HIS A O 1
ATOM 463 N N . ARG A 1 61 ? -63.965 -36.694 42.905 1.00 86.81 61 ARG A N 1
ATOM 464 C CA . ARG A 1 61 ? -64.267 -36.484 41.477 1.00 86.81 61 ARG A CA 1
ATOM 465 C C . ARG A 1 61 ? -65.685 -35.954 41.234 1.00 86.81 61 ARG A C 1
ATOM 467 O O . ARG A 1 61 ? -65.846 -35.017 40.461 1.00 86.81 61 ARG A O 1
ATOM 474 N N . PHE A 1 62 ? -66.685 -36.532 41.897 1.00 85.62 62 PHE A N 1
ATOM 475 C CA . PHE A 1 62 ? -68.082 -36.123 41.735 1.00 85.62 62 PHE A CA 1
ATOM 476 C C . PHE A 1 62 ? -68.339 -34.690 42.237 1.00 85.62 62 PHE A C 1
ATOM 478 O O . PHE A 1 62 ? -69.125 -33.966 41.637 1.00 85.62 62 PHE A O 1
ATOM 485 N N . LEU A 1 63 ? -67.623 -34.244 43.278 1.00 87.62 63 LEU A N 1
ATOM 486 C CA . LEU A 1 63 ? -67.698 -32.867 43.783 1.00 87.62 63 LEU A CA 1
ATOM 487 C C . LEU A 1 63 ? -67.122 -31.872 42.766 1.00 87.62 63 LEU A C 1
ATOM 489 O O . LEU A 1 63 ? -67.708 -30.820 42.528 1.00 87.62 63 LEU A O 1
ATOM 493 N N . TYR A 1 64 ? -66.024 -32.233 42.094 1.00 87.50 64 TYR A N 1
ATOM 494 C CA . TYR A 1 64 ? -65.494 -31.433 40.990 1.00 87.50 64 TYR A CA 1
ATOM 495 C C . TYR A 1 64 ? -66.452 -31.396 39.792 1.00 87.50 64 TYR A C 1
ATOM 497 O O . TYR A 1 64 ? -66.638 -30.334 39.215 1.00 87.50 64 TYR A O 1
ATOM 505 N N . GLU A 1 65 ? -67.087 -32.517 39.426 1.00 88.50 65 GLU A N 1
ATOM 506 C CA . GLU A 1 65 ? -68.085 -32.563 38.339 1.00 88.50 65 GLU A CA 1
ATOM 507 C C . GLU A 1 65 ? -69.294 -31.655 38.636 1.00 88.50 65 GLU A C 1
ATOM 509 O O . GLU A 1 65 ? -69.790 -30.972 37.740 1.00 88.50 65 GLU A O 1
ATOM 514 N N . GLN A 1 66 ? -69.719 -31.567 39.901 1.00 87.12 66 GLN A N 1
ATOM 515 C CA . GLN A 1 66 ? -70.789 -30.661 40.325 1.00 87.12 66 GLN A CA 1
ATOM 516 C C . GLN A 1 66 ? -70.442 -29.178 40.135 1.00 87.12 66 GLN A C 1
ATOM 518 O O . GLN A 1 66 ? -71.321 -28.411 39.741 1.00 87.12 66 GLN A O 1
ATOM 523 N N . LEU A 1 67 ? -69.186 -28.763 40.333 1.00 85.75 67 LEU A N 1
ATOM 524 C CA . LEU A 1 67 ? -68.770 -27.369 40.108 1.00 85.75 67 LEU A CA 1
ATOM 525 C C . LEU A 1 67 ? -68.951 -26.920 38.648 1.00 85.75 67 LEU A C 1
ATOM 527 O O . LEU A 1 67 ? -69.211 -25.746 38.397 1.00 85.75 67 LEU A O 1
ATOM 531 N N . TYR A 1 68 ? -68.883 -27.856 37.698 1.00 84.50 68 TYR A N 1
ATOM 532 C CA . TYR A 1 68 ? -69.098 -27.603 36.269 1.00 84.50 68 TYR A CA 1
ATOM 533 C C . TYR A 1 68 ? -70.565 -27.723 35.828 1.00 84.50 68 TYR A C 1
ATOM 535 O O . TYR A 1 68 ? -70.894 -27.397 34.689 1.00 84.50 68 TYR A O 1
ATOM 543 N N . SER A 1 69 ? -71.467 -28.196 36.694 1.00 82.50 69 SER A N 1
ATOM 544 C CA . SER A 1 69 ? -72.844 -28.536 36.298 1.00 82.50 69 SER A CA 1
ATOM 545 C C . SER A 1 69 ? -73.755 -27.328 36.019 1.00 82.50 69 SER A C 1
ATOM 547 O O . SER A 1 69 ? -74.774 -27.484 35.349 1.00 82.50 69 SER A O 1
ATOM 549 N N . TYR A 1 70 ? -73.380 -26.125 36.473 1.00 72.00 70 TYR A N 1
ATOM 550 C CA . TYR A 1 70 ? -74.194 -24.901 36.383 1.00 72.00 70 TYR A CA 1
ATOM 551 C C . TYR A 1 70 ? -73.640 -23.832 35.418 1.00 72.00 70 TYR A C 1
ATOM 553 O O . TYR A 1 70 ? -74.109 -22.694 35.445 1.00 72.00 70 TYR A O 1
ATOM 561 N N . GLY A 1 71 ? -72.661 -24.170 34.567 1.00 77.25 71 GLY A N 1
ATOM 562 C CA . GLY A 1 71 ? -72.087 -23.259 33.565 1.00 77.25 71 GLY A CA 1
ATOM 563 C C . GLY A 1 71 ? -70.560 -23.368 33.431 1.00 77.25 71 GLY A C 1
ATOM 564 O O . GLY A 1 71 ? -69.950 -24.231 34.067 1.00 77.25 71 GLY A O 1
ATOM 565 N N . PRO A 1 72 ? -69.920 -22.514 32.606 1.00 82.44 72 PRO A N 1
ATOM 566 C CA . PRO A 1 72 ? -68.465 -22.480 32.488 1.00 82.44 72 PRO A CA 1
ATOM 567 C C . PRO A 1 72 ? -67.828 -22.073 33.826 1.00 82.44 72 PRO A C 1
ATOM 569 O O . PRO A 1 72 ? -68.117 -21.012 34.383 1.00 82.44 72 PRO A O 1
ATOM 572 N N . ALA A 1 73 ? -66.953 -22.937 34.343 1.00 86.44 73 ALA A N 1
ATOM 573 C CA . ALA A 1 73 ? -66.247 -22.735 35.602 1.00 86.44 73 ALA A CA 1
ATOM 574 C C . ALA A 1 73 ? -64.732 -22.877 35.408 1.00 86.44 73 ALA A C 1
ATOM 576 O O . ALA A 1 73 ? -64.265 -23.716 34.637 1.00 86.44 73 ALA A O 1
ATOM 577 N N . ARG A 1 74 ? -63.960 -22.075 36.140 1.00 90.12 74 ARG A N 1
ATOM 578 C CA . ARG A 1 74 ? -62.505 -22.179 36.257 1.00 90.12 74 ARG A CA 1
ATOM 579 C C . ARG A 1 74 ? -62.152 -22.675 37.650 1.00 90.12 74 ARG A C 1
ATOM 581 O O . ARG A 1 74 ? -62.594 -22.088 38.638 1.00 90.12 74 ARG A O 1
ATOM 588 N N . VAL A 1 75 ? -61.364 -23.743 37.737 1.00 91.12 75 VAL A N 1
ATOM 589 C CA . VAL A 1 75 ? -61.074 -24.422 39.009 1.00 91.12 75 VAL A CA 1
ATOM 590 C C . VAL A 1 75 ? -59.570 -24.513 39.245 1.00 91.12 75 VAL A C 1
ATOM 592 O O . VAL A 1 75 ? -58.857 -25.202 38.519 1.00 91.12 75 VAL A O 1
ATOM 595 N N . LEU A 1 76 ? -59.080 -23.865 40.299 1.00 91.50 76 LEU A N 1
ATOM 596 C CA . LEU A 1 76 ? -57.710 -24.045 40.777 1.00 91.50 76 LEU A CA 1
ATOM 597 C C . LEU A 1 76 ? -57.744 -24.906 42.039 1.00 91.50 76 LEU A C 1
ATOM 599 O O . LEU A 1 76 ? -58.319 -24.504 43.047 1.00 91.50 76 LEU A O 1
ATOM 603 N N . CYS A 1 77 ? -57.154 -26.096 41.979 1.00 90.62 77 CYS A N 1
ATOM 604 C CA . CYS A 1 77 ? -57.095 -27.023 43.104 1.00 90.62 77 CYS A CA 1
ATOM 605 C C . CYS A 1 77 ? -55.739 -26.915 43.811 1.00 90.62 77 CYS A C 1
ATOM 607 O O . CYS A 1 77 ? -54.698 -27.140 43.196 1.00 90.62 77 CYS A O 1
ATOM 609 N N . LEU A 1 78 ? -55.751 -26.589 45.099 1.00 89.12 78 LEU A N 1
ATOM 610 C CA . LEU A 1 78 ? -54.608 -26.677 45.996 1.00 89.12 78 LEU A CA 1
ATOM 611 C C . LEU A 1 78 ? -54.652 -28.043 46.692 1.00 89.12 78 LEU A C 1
ATOM 613 O O . LEU A 1 78 ? -55.382 -28.229 47.665 1.00 89.12 78 LEU A O 1
ATOM 617 N N . ALA A 1 79 ? -53.895 -29.001 46.159 1.00 87.50 79 ALA A N 1
ATOM 618 C CA . ALA A 1 79 ? -53.795 -30.354 46.690 1.00 87.50 79 ALA A CA 1
ATOM 619 C C . ALA A 1 79 ? -52.715 -30.407 47.776 1.00 87.50 79 ALA A C 1
ATOM 621 O O . ALA A 1 79 ? -51.543 -30.170 47.480 1.00 87.50 79 ALA A O 1
ATOM 622 N N . VAL A 1 80 ? -53.094 -30.721 49.013 1.00 83.44 80 VAL A N 1
ATOM 623 C CA . VAL A 1 80 ? -52.201 -30.691 50.182 1.00 83.44 80 VAL A CA 1
ATOM 624 C C . VAL A 1 80 ? -51.889 -32.108 50.659 1.00 83.44 80 VAL A C 1
ATOM 626 O O . VAL A 1 80 ? -52.763 -32.975 50.684 1.00 83.44 80 VAL A O 1
ATOM 629 N N . GLY A 1 81 ? -50.637 -32.347 51.043 1.00 75.00 81 GLY A N 1
ATOM 630 C CA . GLY A 1 81 ? -50.200 -33.581 51.689 1.00 75.00 81 GLY A CA 1
ATOM 631 C C . GLY A 1 81 ? -49.665 -34.646 50.733 1.00 75.00 81 GLY A C 1
ATOM 632 O O . GLY A 1 81 ? -49.520 -34.450 49.518 1.00 75.00 81 GLY A O 1
ATOM 633 N N . THR A 1 82 ? -49.331 -35.801 51.311 1.00 68.12 82 THR A N 1
ATOM 634 C CA . THR A 1 82 ? -48.762 -36.925 50.565 1.00 68.12 82 THR A CA 1
ATOM 635 C C . THR A 1 82 ? -49.862 -37.891 50.107 1.00 68.12 82 THR A C 1
ATOM 637 O O . THR A 1 82 ? -50.786 -38.204 50.859 1.00 68.12 82 THR A O 1
ATOM 640 N N . PRO A 1 83 ? -49.826 -38.376 48.856 1.00 59.97 83 PRO A N 1
ATOM 641 C CA . PRO A 1 83 ? -50.793 -39.355 48.374 1.00 59.97 83 PRO A CA 1
ATOM 642 C C . PRO A 1 83 ? -50.498 -40.720 49.017 1.00 59.97 83 PRO A C 1
ATOM 644 O O . PRO A 1 83 ? -49.711 -41.500 48.482 1.00 59.97 83 PRO A O 1
ATOM 647 N N . GLY A 1 84 ? -51.102 -41.013 50.176 1.00 55.69 84 GLY A N 1
ATOM 648 C CA . GLY A 1 84 ? -50.864 -42.299 50.847 1.00 55.69 84 GLY A CA 1
ATOM 649 C C . GLY A 1 84 ? -51.470 -42.567 52.229 1.00 55.69 84 GLY A C 1
ATOM 650 O O . GLY A 1 84 ? -51.430 -43.723 52.637 1.00 55.69 84 GLY A O 1
ATOM 651 N N . ASP A 1 85 ? -52.071 -41.606 52.936 1.00 48.19 85 ASP A N 1
ATOM 652 C CA . ASP A 1 85 ? -52.441 -41.787 54.361 1.00 48.19 85 ASP A CA 1
ATOM 653 C C . ASP A 1 85 ? -53.683 -42.663 54.656 1.00 48.19 85 ASP A C 1
ATOM 655 O O . ASP A 1 85 ? -54.287 -42.575 55.724 1.00 48.19 85 ASP A O 1
ATOM 659 N N . ILE A 1 86 ? -54.054 -43.579 53.755 1.00 47.19 86 ILE A N 1
ATOM 660 C CA . ILE A 1 86 ? -54.894 -44.727 54.129 1.00 47.19 86 ILE A CA 1
ATOM 661 C C . ILE A 1 86 ? -53.950 -45.919 54.326 1.00 47.19 86 ILE A C 1
ATOM 663 O O . ILE A 1 86 ? -53.481 -46.470 53.328 1.00 47.19 86 ILE A O 1
ATOM 667 N N . PRO A 1 87 ? -53.653 -46.346 55.568 1.00 42.06 87 PRO A N 1
ATOM 668 C CA . PRO A 1 87 ? -52.722 -47.443 55.797 1.00 42.06 87 PRO A CA 1
ATOM 669 C C . PRO A 1 87 ? -53.327 -48.767 55.292 1.00 42.06 87 PRO A C 1
ATOM 671 O O . PRO A 1 87 ? -54.341 -49.217 55.834 1.00 42.06 87 PRO A O 1
ATOM 674 N N . PRO A 1 88 ? -52.736 -49.456 54.294 1.00 43.53 88 PRO A N 1
ATOM 675 C CA . PRO A 1 88 ? -53.016 -50.873 54.107 1.00 43.53 88 PRO A CA 1
ATOM 676 C C . PRO A 1 88 ? -52.451 -51.649 55.317 1.00 43.53 88 PRO A C 1
ATOM 678 O O . PRO A 1 88 ? -51.422 -51.244 55.862 1.00 43.53 88 PRO A O 1
ATOM 681 N N . PRO A 1 89 ? -53.037 -52.790 55.736 1.00 41.31 89 PRO A N 1
ATOM 682 C CA . PRO A 1 89 ? -52.674 -53.456 56.995 1.00 41.31 89 PRO A CA 1
ATOM 683 C C . PRO A 1 89 ? -51.228 -53.979 57.098 1.00 41.31 89 PRO A C 1
ATOM 685 O O . PRO A 1 89 ? -50.874 -54.562 58.119 1.00 41.31 89 PRO A O 1
ATOM 688 N N . ARG A 1 90 ? -50.385 -53.816 56.071 1.00 47.75 90 ARG A N 1
ATOM 689 C CA . ARG A 1 90 ? -48.951 -54.144 56.075 1.00 47.75 90 ARG A CA 1
ATOM 690 C C . ARG A 1 90 ? -48.224 -53.287 55.030 1.00 47.75 90 ARG A C 1
ATOM 692 O O . ARG A 1 90 ? -48.192 -53.668 53.864 1.00 47.75 90 ARG A O 1
ATOM 699 N N . ALA A 1 91 ? -47.624 -52.166 55.422 1.00 38.66 91 ALA A N 1
ATOM 700 C CA . ALA A 1 91 ? -46.679 -51.428 54.576 1.00 38.66 91 ALA A CA 1
ATOM 701 C C . ALA A 1 91 ? -45.321 -51.314 55.284 1.00 38.66 91 ALA A C 1
ATOM 703 O O . ALA A 1 91 ? -45.253 -50.950 56.456 1.00 38.66 91 ALA A O 1
ATOM 704 N N . GLN A 1 92 ? -44.251 -51.683 54.577 1.00 37.62 92 GLN A N 1
ATOM 705 C CA . GLN A 1 92 ? -42.869 -51.580 55.048 1.00 37.62 92 GLN A CA 1
ATOM 706 C C . GLN A 1 92 ? -42.395 -50.115 55.003 1.00 37.62 92 GLN A C 1
ATOM 708 O O . GLN A 1 92 ? -42.711 -49.411 54.040 1.00 37.62 92 GLN A O 1
ATOM 713 N N . PRO A 1 93 ? -41.612 -49.651 55.992 1.00 34.19 93 PRO A N 1
ATOM 714 C CA . PRO A 1 93 ? -41.011 -48.321 55.962 1.00 34.19 93 PRO A CA 1
ATOM 715 C C . PRO A 1 93 ? -39.953 -48.244 54.847 1.00 34.19 93 PRO A C 1
ATOM 717 O O . PRO A 1 93 ? -38.994 -49.014 54.859 1.00 34.19 93 PRO A O 1
ATOM 720 N N . GLY A 1 94 ? -40.128 -47.325 53.885 1.00 43.28 94 GLY A N 1
ATOM 721 C CA . GLY A 1 94 ? -39.111 -47.011 52.865 1.00 43.28 94 GLY A CA 1
ATOM 722 C C . GLY A 1 94 ? -39.540 -47.023 51.389 1.00 43.28 94 GLY A C 1
ATOM 723 O O . GLY A 1 94 ? -38.667 -46.973 50.525 1.00 43.28 94 GLY A O 1
ATOM 724 N N . ALA A 1 95 ? -40.834 -47.081 51.053 1.00 37.06 95 ALA A N 1
ATOM 725 C CA . ALA A 1 95 ? -41.268 -46.970 49.654 1.00 37.06 95 ALA A CA 1
ATOM 726 C C . ALA A 1 95 ? -41.213 -45.503 49.150 1.00 37.06 95 ALA A C 1
ATOM 728 O O . ALA A 1 95 ? -41.678 -44.609 49.859 1.00 37.06 95 ALA A O 1
ATOM 729 N N . PRO A 1 96 ? -40.665 -45.232 47.947 1.00 40.03 96 PRO A N 1
ATOM 730 C CA . PRO A 1 96 ? -40.579 -43.887 47.375 1.00 40.03 96 PRO A CA 1
ATOM 731 C C . PRO A 1 96 ? -41.963 -43.256 47.147 1.00 40.03 96 PRO A C 1
ATOM 733 O O . PRO A 1 96 ? -42.937 -43.952 46.862 1.00 40.03 96 PRO A O 1
ATOM 736 N N . GLY A 1 97 ? -42.011 -41.925 47.298 1.00 48.31 97 GLY A N 1
ATOM 737 C CA . GLY A 1 97 ? -43.209 -41.091 47.437 1.00 48.31 97 GLY A CA 1
ATOM 738 C C . GLY A 1 97 ? -44.328 -41.358 46.431 1.00 48.31 97 GLY A C 1
ATOM 739 O O . GLY A 1 97 ? -44.097 -41.578 45.241 1.00 48.31 97 GLY A O 1
ATOM 740 N N . GLY A 1 98 ? -45.563 -41.340 46.935 1.00 58.75 98 GLY A N 1
ATOM 741 C CA . GLY A 1 98 ? -46.748 -41.656 46.152 1.00 58.75 98 GLY A CA 1
ATOM 742 C C . GLY A 1 98 ? -46.957 -40.707 44.967 1.00 58.75 98 GLY A C 1
ATOM 743 O O . GLY A 1 98 ? -46.670 -39.511 45.015 1.00 58.75 98 GLY A O 1
ATOM 744 N N . VAL A 1 99 ? -47.491 -41.258 43.880 1.00 67.06 99 VAL A N 1
ATOM 745 C CA . VAL A 1 99 ? -47.862 -40.507 42.676 1.00 67.06 99 VAL A CA 1
ATOM 746 C C . VAL A 1 99 ? -49.208 -39.815 42.905 1.00 67.06 99 VAL A C 1
ATOM 748 O O . VAL A 1 99 ? -50.191 -40.483 43.237 1.00 67.06 99 VAL A O 1
ATOM 751 N N . LEU A 1 100 ? -49.282 -38.499 42.673 1.00 75.88 100 LEU A N 1
ATOM 752 C CA . LEU A 1 100 ? -50.541 -37.751 42.725 1.00 75.88 100 LEU A CA 1
ATOM 753 C C . LEU A 1 100 ? -51.499 -38.249 41.634 1.00 75.88 100 LEU A C 1
ATOM 755 O O . LEU A 1 100 ? -51.243 -38.102 40.436 1.00 75.88 100 LEU A O 1
ATOM 759 N N . ARG A 1 101 ? -52.631 -38.830 42.039 1.00 79.19 101 ARG A N 1
ATOM 760 C CA . ARG A 1 101 ? -53.679 -39.263 41.108 1.00 79.19 101 ARG A CA 1
ATOM 761 C C . ARG A 1 101 ? -54.703 -38.153 40.941 1.00 79.19 101 ARG A C 1
ATOM 763 O O . ARG A 1 101 ? -55.383 -37.777 41.888 1.00 79.19 101 ARG A O 1
ATOM 770 N N . ARG A 1 102 ? -54.835 -37.655 39.714 1.00 81.62 102 ARG A N 1
ATOM 771 C CA . ARG A 1 102 ? -55.705 -36.523 39.393 1.00 81.62 102 ARG A CA 1
ATOM 772 C C . ARG A 1 102 ? -56.967 -36.967 38.637 1.00 81.62 102 ARG A C 1
ATOM 774 O O . ARG A 1 102 ? -56.836 -37.701 37.652 1.00 81.62 102 ARG A O 1
ATOM 781 N N . PRO A 1 103 ? -58.168 -36.502 39.023 1.00 84.06 103 PRO A N 1
ATOM 782 C CA . PRO A 1 103 ? -59.392 -36.733 38.260 1.00 84.06 103 PRO A CA 1
ATOM 783 C C . PRO A 1 103 ? -59.381 -35.990 36.913 1.00 84.06 103 PRO A C 1
ATOM 785 O O . PRO A 1 103 ? -58.694 -34.986 36.730 1.00 84.06 103 PRO A O 1
ATOM 788 N N . LEU A 1 104 ? -60.169 -36.478 35.948 1.00 82.06 104 LEU A N 1
ATOM 789 C CA . LEU A 1 104 ? -60.262 -35.879 34.607 1.00 82.06 104 LEU A CA 1
ATOM 790 C C . LEU A 1 104 ? -60.790 -34.437 34.621 1.00 82.06 104 LEU A C 1
ATOM 792 O O . LEU A 1 104 ? -60.449 -33.670 33.726 1.00 82.06 104 LEU A O 1
ATOM 796 N N . THR A 1 105 ? -61.573 -34.079 35.637 1.00 83.31 105 THR A N 1
ATOM 797 C CA . THR A 1 105 ? -62.144 -32.742 35.846 1.00 83.31 105 THR A CA 1
ATOM 798 C C . THR A 1 105 ? -61.109 -31.667 36.154 1.00 83.31 105 THR A C 1
ATOM 800 O O . THR A 1 105 ? -61.360 -30.503 35.883 1.00 83.31 105 THR A O 1
ATOM 803 N N . LEU A 1 106 ? -59.932 -32.035 36.668 1.00 85.31 106 LEU A N 1
ATOM 804 C CA . LEU A 1 106 ? -58.867 -31.088 37.011 1.00 85.31 106 LEU A CA 1
ATOM 805 C C . LEU A 1 106 ? -57.844 -30.920 35.875 1.00 85.31 106 LEU A C 1
ATOM 807 O O . LEU A 1 106 ? -56.645 -30.788 36.127 1.00 85.31 106 LEU A O 1
ATOM 811 N N . ARG A 1 107 ? -58.284 -30.998 34.613 1.00 84.00 107 ARG A N 1
ATOM 812 C CA . ARG A 1 107 ? -57.419 -30.849 33.431 1.00 84.00 107 ARG A CA 1
ATOM 813 C C . ARG A 1 107 ? -57.394 -29.411 32.895 1.00 84.00 107 ARG A C 1
ATOM 815 O O . ARG A 1 107 ? -58.438 -28.758 32.872 1.00 84.00 107 ARG A O 1
ATOM 822 N N . PRO A 1 108 ? -56.235 -28.947 32.387 1.00 83.38 108 PRO A N 1
ATOM 823 C CA . PRO A 1 108 ? -56.160 -27.667 31.693 1.00 83.38 108 PRO A CA 1
ATOM 824 C C . PRO A 1 108 ? -57.032 -27.685 30.425 1.00 83.38 108 PRO A C 1
ATOM 826 O O . PRO A 1 108 ? -57.266 -28.763 29.867 1.00 83.38 108 PRO A O 1
ATOM 829 N N . PRO A 1 109 ? -57.501 -26.518 29.942 1.00 81.19 109 PRO A N 1
ATOM 830 C CA . PRO A 1 109 ? -57.158 -25.165 30.406 1.00 81.19 109 PRO A CA 1
ATOM 831 C C . PRO A 1 109 ? -58.098 -24.601 31.487 1.00 81.19 109 PRO A C 1
ATOM 833 O O . PRO A 1 109 ? -57.753 -23.621 32.136 1.00 81.19 109 PRO A O 1
ATOM 836 N N . ALA A 1 110 ? -59.271 -25.208 31.691 1.00 83.19 110 ALA A N 1
ATOM 837 C CA . ALA A 1 110 ? -60.275 -24.721 32.642 1.00 83.19 110 ALA A CA 1
ATOM 838 C C . ALA A 1 110 ? -59.982 -25.124 34.100 1.00 83.19 110 ALA A C 1
ATOM 840 O O . ALA A 1 110 ? -60.621 -24.608 35.017 1.00 83.19 110 ALA A O 1
ATOM 841 N N . ALA A 1 111 ? -59.028 -26.034 34.330 1.00 88.00 111 ALA A N 1
ATOM 842 C CA . ALA A 1 111 ? -58.567 -26.390 35.664 1.00 88.00 111 ALA A CA 1
ATOM 843 C C . ALA A 1 111 ? -57.060 -26.633 35.764 1.00 88.00 111 ALA A C 1
ATOM 845 O O . ALA A 1 111 ? -56.416 -27.089 34.819 1.00 88.00 111 ALA A O 1
ATOM 846 N N . GLY A 1 112 ? -56.515 -26.380 36.950 1.00 89.44 112 GLY A N 1
ATOM 847 C CA . GLY A 1 112 ? -55.112 -26.607 37.279 1.00 89.44 112 GLY A CA 1
ATOM 848 C C . GLY A 1 112 ? -54.942 -27.101 38.712 1.00 89.44 112 GLY A C 1
ATOM 849 O O . GLY A 1 112 ? -55.811 -26.880 39.556 1.00 89.44 112 GLY A O 1
ATOM 850 N N . VAL A 1 113 ? -53.831 -27.788 38.985 1.00 89.69 113 VAL A N 1
ATOM 851 C CA . VAL A 1 113 ? -53.511 -28.307 40.324 1.00 89.69 113 VAL A CA 1
ATOM 852 C C . VAL A 1 113 ? -52.180 -27.742 40.810 1.00 89.69 113 VAL A C 1
ATOM 854 O O . VAL A 1 113 ? -51.159 -27.872 40.136 1.00 89.69 113 VAL A O 1
ATOM 857 N N . LEU A 1 114 ? -52.182 -27.159 42.003 1.00 88.69 114 LEU A N 1
ATOM 858 C CA . LEU A 1 114 ? -50.990 -26.816 42.769 1.00 88.69 114 LEU A CA 1
ATOM 859 C C . LEU A 1 114 ? -50.809 -27.865 43.866 1.00 88.69 114 LEU A C 1
ATOM 861 O O . LEU A 1 114 ? -51.651 -27.972 44.753 1.00 88.69 114 LEU A O 1
ATOM 865 N N . TRP A 1 115 ? -49.739 -28.655 43.799 1.00 86.88 115 TRP A N 1
ATOM 866 C CA . TRP A 1 115 ? -49.487 -29.735 44.755 1.00 86.88 115 TRP A CA 1
ATOM 867 C C . TRP A 1 115 ? -48.472 -29.314 45.820 1.00 86.88 115 TRP A C 1
ATOM 869 O O . TRP A 1 115 ? -47.291 -29.134 45.528 1.00 86.88 115 TRP A O 1
ATOM 879 N N . VAL A 1 116 ? -48.941 -29.167 47.059 1.00 81.62 116 VAL A N 1
ATOM 880 C CA . VAL A 1 116 ? -48.148 -28.786 48.232 1.00 81.62 116 VAL A CA 1
ATOM 881 C C . VAL A 1 116 ? -47.826 -30.037 49.049 1.00 81.62 116 VAL A C 1
ATOM 883 O O . VAL A 1 116 ? -48.707 -30.654 49.641 1.00 81.62 116 VAL A O 1
ATOM 886 N N . LEU A 1 117 ? -46.547 -30.417 49.056 1.00 69.50 117 LEU A N 1
ATOM 887 C CA . LEU A 1 117 ? -46.031 -31.656 49.657 1.00 69.50 117 LEU A CA 1
ATOM 888 C C . LEU A 1 117 ? -45.760 -31.573 51.172 1.00 69.50 117 LEU A C 1
ATOM 890 O O . LEU A 1 117 ? -45.395 -32.583 51.767 1.00 69.50 117 LEU A O 1
ATOM 894 N N . ASP A 1 118 ? -45.883 -30.393 51.782 1.00 62.56 118 ASP A N 1
ATOM 895 C CA . ASP A 1 118 ? -45.389 -30.127 53.138 1.00 62.56 118 ASP A CA 1
ATOM 896 C C . ASP A 1 118 ? -46.243 -30.809 54.237 1.00 62.56 118 ASP A C 1
ATOM 898 O O . ASP A 1 118 ? -47.421 -30.459 54.389 1.00 62.56 118 ASP A O 1
ATOM 902 N N . PRO A 1 119 ? -45.674 -31.741 55.034 1.00 47.81 119 PRO A N 1
ATOM 903 C CA . PRO A 1 119 ? -46.381 -32.439 56.109 1.00 47.81 119 PRO A CA 1
ATOM 904 C C . PRO A 1 119 ? -46.800 -31.533 57.278 1.00 47.81 119 PRO A C 1
ATOM 906 O O . PRO A 1 119 ? -47.702 -31.906 58.022 1.00 47.81 119 PRO A O 1
ATOM 909 N N . HIS A 1 120 ? -46.210 -30.343 57.448 1.00 50.38 120 HIS A N 1
ATOM 910 C CA . HIS A 1 120 ? -46.566 -29.421 58.537 1.00 50.38 120 HIS A CA 1
ATOM 911 C C . HIS A 1 120 ? -47.772 -28.528 58.209 1.00 50.38 120 HIS A C 1
ATOM 913 O O . HIS A 1 120 ? -48.415 -27.997 59.112 1.00 50.38 120 HIS A O 1
ATOM 919 N N . THR A 1 121 ? -48.142 -28.424 56.928 1.00 51.97 121 THR A N 1
ATOM 920 C CA . THR A 1 121 ? -49.343 -27.688 56.481 1.00 51.97 121 THR A CA 1
ATOM 921 C C . THR A 1 121 ? -50.639 -28.502 56.545 1.00 51.97 121 THR A C 1
ATOM 923 O O . THR A 1 121 ? -51.721 -27.939 56.371 1.00 51.97 121 THR A O 1
ATOM 926 N N . GLY A 1 122 ? -50.546 -29.816 56.789 1.00 49.94 122 GLY A N 1
ATOM 927 C CA . GLY A 1 122 ? -51.711 -30.690 56.968 1.00 49.94 122 GLY A CA 1
ATOM 928 C C . GLY A 1 122 ? -52.444 -30.447 58.291 1.00 49.94 122 GLY A C 1
ATOM 929 O O . GLY A 1 122 ? -53.673 -30.447 58.308 1.00 49.94 122 GLY A O 1
ATOM 930 N N . ASP A 1 123 ? -51.692 -30.159 59.360 1.00 48.47 123 ASP A N 1
ATOM 931 C CA . ASP A 1 123 ? -52.219 -30.001 60.724 1.00 48.47 123 ASP A CA 1
ATOM 932 C C . ASP A 1 123 ? -52.263 -28.539 61.215 1.00 48.47 123 ASP A C 1
ATOM 934 O O . ASP A 1 123 ? -52.948 -28.251 62.198 1.00 48.47 123 ASP A O 1
ATOM 938 N N . ASP A 1 124 ? -51.577 -27.601 60.544 1.00 53.84 124 ASP A N 1
ATOM 939 C CA . ASP A 1 124 ? -51.662 -26.167 60.852 1.00 53.84 124 ASP A CA 1
ATOM 940 C C . ASP A 1 124 ? -52.673 -25.445 59.932 1.00 53.84 124 ASP A C 1
ATOM 942 O O . ASP A 1 124 ? -52.380 -25.186 58.758 1.00 53.84 124 ASP A O 1
ATOM 946 N N . PRO A 1 125 ? -53.857 -25.045 60.440 1.00 53.16 125 PRO A N 1
ATOM 947 C CA . PRO A 1 125 ? -54.840 -24.296 59.659 1.00 53.16 125 PRO A CA 1
ATOM 948 C C . PRO A 1 125 ? -54.355 -22.888 59.253 1.00 53.16 125 PRO A C 1
ATOM 950 O O . PRO A 1 125 ? -54.984 -22.257 58.400 1.00 53.16 125 PRO A O 1
ATOM 953 N N . GLY A 1 126 ? -53.261 -22.376 59.838 1.00 57.41 126 GLY A N 1
ATOM 954 C CA . GLY A 1 126 ? -52.706 -21.048 59.560 1.00 57.41 126 GLY A CA 1
ATOM 955 C C . GLY A 1 126 ? -51.704 -20.983 58.400 1.00 57.41 126 GLY A C 1
ATOM 956 O O . GLY A 1 126 ? -51.671 -19.972 57.695 1.00 57.41 126 GLY A O 1
ATOM 957 N N . GLY A 1 127 ? -50.926 -22.042 58.158 1.00 65.06 127 GLY A N 1
ATOM 958 C CA . GLY A 1 127 ? -49.790 -22.016 57.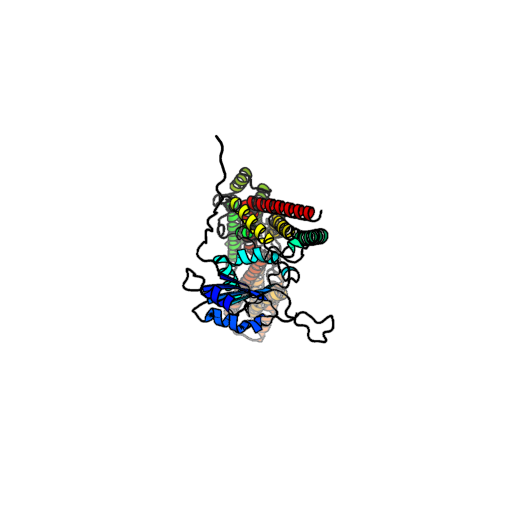224 1.00 65.06 127 GLY A CA 1
ATOM 959 C C . GLY A 1 127 ? -50.149 -21.753 55.754 1.00 65.06 127 GLY A C 1
ATOM 960 O O . GLY A 1 127 ? -49.408 -21.083 55.037 1.00 65.06 127 GLY A O 1
ATOM 961 N N . LEU A 1 128 ? -51.320 -22.206 55.295 1.00 72.44 128 LEU A N 1
ATOM 962 C CA . LEU A 1 128 ? -51.774 -22.006 53.907 1.00 72.44 128 LEU A CA 1
ATOM 963 C C . LEU A 1 128 ? -52.519 -20.688 53.686 1.00 72.44 128 LEU A C 1
ATOM 965 O O . LEU A 1 128 ? -52.776 -20.306 52.542 1.00 72.44 128 LEU A O 1
ATOM 969 N N . ARG A 1 129 ? -52.862 -19.975 54.761 1.00 74.62 129 ARG A N 1
ATOM 970 C CA . ARG A 1 129 ? -53.697 -18.774 54.702 1.00 74.62 129 ARG A CA 1
ATOM 971 C C . ARG A 1 129 ? -53.142 -17.690 53.762 1.00 74.62 129 ARG A C 1
ATOM 973 O O . ARG A 1 129 ? -53.928 -17.213 52.947 1.00 74.62 129 ARG A O 1
ATOM 980 N N . PRO A 1 130 ? -51.839 -17.337 53.770 1.00 76.12 130 PRO A N 1
ATOM 981 C CA . PRO A 1 130 ? -51.313 -16.311 52.864 1.00 76.12 130 PRO A CA 1
ATOM 982 C C . PRO A 1 130 ? -51.399 -16.711 51.385 1.00 76.12 130 PRO A C 1
ATOM 984 O O . PRO A 1 130 ? -51.683 -15.880 50.524 1.00 76.12 130 PRO A O 1
ATOM 987 N N . LEU A 1 131 ? -51.181 -17.996 51.082 1.00 79.44 131 LEU A N 1
ATOM 988 C CA . LEU A 1 131 ? -51.281 -18.521 49.720 1.00 79.44 131 LEU A CA 1
ATOM 989 C C . LEU A 1 131 ? -52.732 -18.502 49.232 1.00 79.44 131 LEU A C 1
ATOM 991 O O . LEU A 1 131 ? -52.997 -18.092 48.106 1.00 79.44 131 LEU A O 1
ATOM 995 N N . VAL A 1 132 ? -53.673 -18.898 50.090 1.00 84.56 132 VAL A N 1
ATOM 996 C CA . VAL A 1 132 ? -55.108 -18.839 49.794 1.00 84.56 132 VAL A CA 1
ATOM 997 C C . VAL A 1 132 ? -55.551 -17.393 49.576 1.00 84.56 132 VAL A C 1
ATOM 999 O O . VAL A 1 132 ? -56.175 -17.103 48.563 1.00 84.56 132 VAL A O 1
ATOM 1002 N N . GLU A 1 133 ? -55.184 -16.464 50.464 1.00 83.19 133 GLU A N 1
ATOM 1003 C CA . GLU A 1 133 ? -55.526 -15.037 50.340 1.00 83.19 133 GLU A CA 1
ATOM 1004 C C . GLU A 1 133 ? -55.016 -14.420 49.023 1.00 83.19 133 GLU A C 1
ATOM 1006 O O . GLU A 1 133 ? -55.717 -13.610 48.405 1.00 83.19 133 GLU A O 1
ATOM 1011 N N . LEU A 1 134 ? -53.835 -14.843 48.559 1.00 83.69 134 LEU A N 1
ATOM 1012 C CA . LEU A 1 134 ? -53.265 -14.424 47.280 1.00 83.69 134 LEU A CA 1
ATOM 1013 C C . LEU A 1 134 ? -53.994 -15.054 46.080 1.00 83.69 134 LEU A C 1
ATOM 1015 O O . LEU A 1 134 ? -54.334 -14.348 45.134 1.00 83.69 134 LEU A O 1
ATOM 1019 N N . LEU A 1 135 ? -54.262 -16.363 46.116 1.00 87.12 135 LEU A N 1
ATOM 1020 C CA . LEU A 1 135 ? -54.942 -17.088 45.033 1.00 87.12 135 LEU A CA 1
ATOM 1021 C C . LEU A 1 135 ? -56.433 -16.743 44.912 1.00 87.12 135 LEU A C 1
ATOM 1023 O O . LEU A 1 135 ? -57.042 -17.024 43.885 1.00 87.12 135 LEU A O 1
ATOM 1027 N N . LEU A 1 136 ? -57.029 -16.130 45.936 1.00 88.25 136 LEU A N 1
ATOM 1028 C CA . LEU A 1 136 ? -58.386 -15.589 45.871 1.00 88.25 136 LEU A CA 1
ATOM 1029 C C . LEU A 1 136 ? -58.481 -14.314 45.019 1.00 88.25 136 LEU A C 1
ATOM 1031 O O . LEU A 1 136 ? -59.579 -13.948 44.596 1.00 88.25 136 LEU A O 1
ATOM 1035 N N . GLN A 1 137 ? -57.368 -13.619 44.761 1.00 87.62 137 GLN A N 1
ATOM 1036 C CA . GLN A 1 137 ? -57.334 -12.466 43.855 1.00 87.62 137 GLN A CA 1
ATOM 1037 C C . GLN A 1 137 ? -57.546 -12.939 42.411 1.00 87.62 137 GLN A C 1
ATOM 1039 O O . GLN A 1 137 ? -56.857 -13.854 41.959 1.00 87.62 137 GLN A O 1
ATOM 1044 N N . ALA A 1 138 ? -58.488 -12.327 41.687 1.00 85.44 138 ALA A N 1
ATOM 1045 C CA . ALA A 1 138 ? -58.889 -12.765 40.347 1.00 85.44 138 ALA A CA 1
ATOM 1046 C C . ALA A 1 138 ? -57.710 -12.773 39.364 1.00 85.44 138 ALA A C 1
ATOM 1048 O O . ALA A 1 138 ? -57.521 -13.725 38.612 1.00 85.44 138 ALA A O 1
ATOM 1049 N N . GLU A 1 139 ? -56.874 -11.737 39.430 1.00 83.81 139 GLU A N 1
ATOM 1050 C CA . GLU A 1 139 ? -55.718 -11.538 38.559 1.00 83.81 139 GLU A CA 1
ATOM 1051 C C . GLU A 1 139 ? -54.663 -12.622 38.785 1.00 83.81 139 GLU A C 1
ATOM 1053 O O . GLU A 1 139 ? -54.081 -13.140 37.833 1.00 83.81 139 GLU A O 1
ATOM 1058 N N . VAL A 1 140 ? -54.436 -12.993 40.049 1.00 86.81 140 VAL A N 1
ATOM 1059 C CA . VAL A 1 140 ? -53.476 -14.042 40.401 1.00 86.81 140 VAL A CA 1
ATOM 1060 C C . VAL A 1 140 ? -54.032 -15.412 40.035 1.00 86.81 140 VAL A C 1
ATOM 1062 O O . VAL A 1 140 ? -53.315 -16.223 39.453 1.00 86.81 140 VAL A O 1
ATOM 1065 N N . PHE A 1 141 ? -55.306 -15.661 40.334 1.00 89.88 141 PHE A N 1
ATOM 1066 C CA . PHE A 1 141 ? -55.998 -16.891 39.970 1.00 89.88 141 PHE A CA 1
ATOM 1067 C C . PHE A 1 141 ? -55.904 -17.158 38.463 1.00 89.88 141 PHE A C 1
ATOM 1069 O O . PHE A 1 141 ? -55.459 -18.230 38.046 1.00 89.88 141 PHE A O 1
ATOM 1076 N N . ASP A 1 142 ? -56.270 -16.165 37.646 1.00 88.50 142 ASP A N 1
ATOM 1077 C CA . ASP A 1 142 ? -56.279 -16.281 36.190 1.00 88.50 142 ASP A CA 1
ATOM 1078 C C . ASP A 1 142 ? -54.854 -16.398 35.622 1.00 88.50 142 ASP A C 1
ATOM 1080 O O . ASP A 1 142 ? -54.620 -17.218 34.732 1.00 88.50 142 ASP A O 1
ATOM 1084 N N . ALA A 1 143 ? -53.875 -15.667 36.170 1.00 87.00 143 ALA A N 1
ATOM 1085 C CA . ALA A 1 143 ? -52.473 -15.782 35.760 1.00 87.00 143 ALA A CA 1
ATOM 1086 C C . ALA A 1 143 ? -51.879 -17.167 36.068 1.00 87.00 143 ALA A C 1
ATOM 1088 O O . ALA A 1 143 ? -51.189 -17.750 35.228 1.00 87.00 143 ALA A O 1
ATOM 1089 N N . VAL A 1 144 ? -52.167 -17.719 37.250 1.00 87.75 144 VAL A N 1
ATOM 1090 C CA . VAL A 1 144 ? -51.707 -19.058 37.645 1.00 87.75 144 VAL A CA 1
ATOM 1091 C C . VAL A 1 144 ? -52.357 -20.124 36.772 1.00 87.75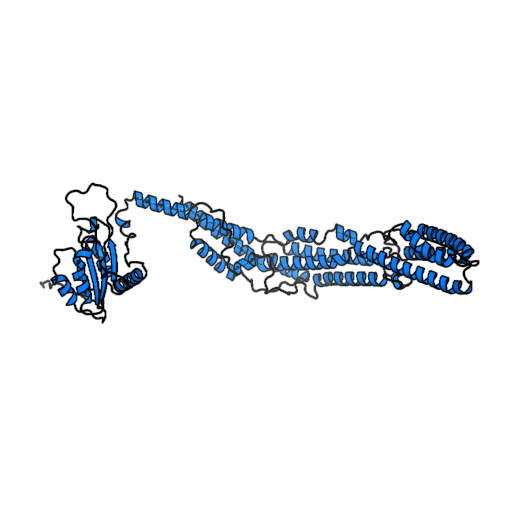 144 VAL A C 1
ATOM 1093 O O . VAL A 1 144 ? -51.662 -21.003 36.262 1.00 87.75 144 VAL A O 1
ATOM 1096 N N . LEU A 1 145 ? -53.669 -20.039 36.550 1.00 88.88 145 LEU A N 1
ATOM 1097 C CA . LEU A 1 145 ? -54.380 -20.995 35.707 1.00 88.88 145 LEU A CA 1
ATOM 1098 C C . LEU A 1 145 ? -53.890 -20.940 34.251 1.00 88.88 145 LEU A C 1
ATOM 1100 O O . LEU A 1 145 ? -53.684 -21.985 33.634 1.00 88.88 145 LEU A O 1
ATOM 1104 N N . HIS A 1 146 ? -53.625 -19.741 33.726 1.00 87.75 146 HIS A N 1
ATOM 1105 C CA . HIS A 1 146 ? -53.037 -19.557 32.400 1.00 87.75 146 HIS A CA 1
ATOM 1106 C C . HIS A 1 146 ? -51.628 -20.161 32.304 1.00 87.75 146 HIS A C 1
ATOM 1108 O O . HIS A 1 146 ? -51.327 -20.876 31.349 1.00 87.75 146 HIS A O 1
ATOM 1114 N N . GLY A 1 147 ? -50.784 -19.953 33.320 1.00 83.94 147 GLY A N 1
ATOM 1115 C CA . GLY A 1 147 ? -49.463 -20.582 33.399 1.00 83.94 147 GLY A CA 1
ATOM 1116 C C . GLY A 1 147 ? -49.540 -22.113 33.445 1.00 83.94 147 GLY A C 1
ATOM 1117 O O . GLY A 1 147 ? -48.791 -22.796 32.746 1.00 83.94 147 GLY A O 1
ATOM 1118 N N . LEU A 1 148 ? -50.492 -22.666 34.203 1.00 85.44 148 LEU A N 1
ATOM 1119 C CA . LEU A 1 148 ? -50.734 -24.111 34.280 1.00 85.44 148 LEU A CA 1
ATOM 1120 C C . LEU A 1 148 ? -51.285 -24.693 32.974 1.00 85.44 148 LEU A C 1
ATOM 1122 O O . LEU A 1 148 ? -50.993 -25.847 32.663 1.00 85.44 148 LEU A O 1
ATOM 1126 N N . ALA A 1 149 ? -52.030 -23.919 32.183 1.00 84.00 149 ALA A N 1
ATOM 1127 C CA . ALA A 1 149 ? -52.517 -24.363 30.879 1.00 84.00 149 ALA A CA 1
ATOM 1128 C C . ALA A 1 149 ? -51.376 -24.691 29.897 1.00 84.00 149 ALA A C 1
ATOM 1130 O O . ALA A 1 149 ? -51.544 -25.561 29.043 1.00 84.00 149 ALA A O 1
ATOM 1131 N N . GLY A 1 150 ? -50.211 -24.049 30.050 1.00 76.31 150 GLY A N 1
ATOM 1132 C CA . GLY A 1 150 ? -49.003 -24.332 29.268 1.00 76.31 150 GLY A CA 1
ATOM 1133 C C . GLY A 1 150 ? -48.215 -25.568 29.723 1.00 76.31 150 GLY A C 1
ATOM 1134 O O . GLY A 1 150 ? -47.321 -26.019 29.007 1.00 76.31 150 GLY A O 1
ATOM 1135 N N . VAL A 1 151 ? -48.530 -26.143 30.889 1.00 79.88 151 VAL A N 1
ATOM 1136 C CA . VAL A 1 151 ? -47.837 -27.322 31.426 1.00 79.88 151 VAL A CA 1
ATOM 1137 C C . VAL A 1 151 ? -48.536 -28.592 30.949 1.00 79.88 151 VAL A C 1
ATOM 1139 O O . VAL A 1 151 ? -49.742 -28.769 31.136 1.00 79.88 151 VAL A O 1
ATOM 1142 N N . VAL A 1 152 ? -47.774 -29.532 30.384 1.00 62.34 152 VAL A N 1
ATOM 1143 C CA . VAL A 1 152 ? -48.283 -30.861 30.019 1.00 62.34 152 VAL A CA 1
ATOM 1144 C C . VAL A 1 152 ? -48.756 -31.536 31.306 1.00 62.34 152 VAL A C 1
ATOM 1146 O O . VAL A 1 152 ? -47.961 -31.853 32.181 1.00 62.34 152 VAL A O 1
ATOM 1149 N N . HIS A 1 153 ? -50.074 -31.693 31.430 1.00 69.75 153 HIS A N 1
ATOM 1150 C CA . HIS A 1 153 ? -50.804 -32.128 32.625 1.00 69.75 153 HIS A CA 1
ATOM 1151 C C . HIS A 1 153 ? -51.207 -31.054 33.645 1.00 69.75 153 HIS A C 1
ATOM 1153 O O . HIS A 1 153 ? -51.933 -31.430 34.550 1.00 69.75 153 HIS A O 1
ATOM 1159 N N . GLY A 1 154 ? -50.887 -29.766 33.512 1.00 72.75 154 GLY A N 1
ATOM 1160 C CA . GLY A 1 154 ? -51.464 -28.691 34.344 1.00 72.75 154 GLY A CA 1
ATOM 1161 C C . GLY A 1 154 ? -51.328 -28.871 35.861 1.00 72.75 154 GLY A C 1
ATOM 1162 O O . GLY A 1 154 ? -52.210 -28.451 36.610 1.00 72.75 154 GLY A O 1
ATOM 1163 N N . VAL A 1 155 ? -50.260 -29.543 36.304 1.00 80.50 155 VAL A N 1
ATOM 1164 C CA . VAL A 1 155 ? -49.897 -29.695 37.718 1.00 80.50 155 VAL A CA 1
ATOM 1165 C C . VAL A 1 155 ? -48.575 -28.974 37.949 1.00 80.50 155 VAL A C 1
ATOM 1167 O O . VAL A 1 155 ? -47.613 -29.244 37.231 1.00 80.50 155 VAL A O 1
ATOM 1170 N N . ALA A 1 156 ? -48.510 -28.101 38.951 1.00 82.56 156 ALA A N 1
ATOM 1171 C CA . ALA A 1 156 ? -47.257 -27.513 39.417 1.00 82.56 156 ALA A CA 1
ATOM 1172 C C . ALA A 1 156 ? -47.041 -27.807 40.901 1.00 82.56 156 ALA A C 1
ATOM 1174 O O . ALA A 1 156 ? -47.981 -27.825 41.693 1.00 82.56 156 ALA A O 1
ATOM 1175 N N . VAL A 1 157 ? -45.782 -28.015 41.272 1.00 77.81 157 VAL A N 1
ATOM 1176 C CA . VAL A 1 157 ? -45.348 -28.120 42.666 1.00 77.81 157 VAL A CA 1
ATOM 1177 C C . VAL A 1 157 ? -44.687 -26.785 43.010 1.00 77.81 157 VAL A C 1
ATOM 1179 O O . VAL A 1 157 ? -43.603 -26.510 42.490 1.00 77.81 157 VAL A O 1
ATOM 1182 N N . PRO A 1 158 ? -45.315 -25.905 43.808 1.00 67.50 158 PRO A N 1
ATOM 1183 C CA . PRO A 1 158 ? -44.700 -24.645 44.206 1.00 67.50 158 PRO A CA 1
ATOM 1184 C C . PRO A 1 158 ? -43.560 -24.908 45.205 1.00 67.50 158 PRO A C 1
ATOM 1186 O O . PRO A 1 158 ? -43.736 -24.815 46.413 1.00 67.50 158 PRO A O 1
ATOM 1189 N N . SER A 1 159 ? -42.368 -25.244 44.707 1.00 54.00 159 SER A N 1
ATOM 1190 C CA . SER A 1 159 ? -41.187 -25.564 45.519 1.00 54.00 159 SER A CA 1
ATOM 1191 C C . SER A 1 159 ? -40.111 -24.477 45.427 1.00 54.00 159 SER A C 1
ATOM 1193 O O . SER A 1 159 ? -39.001 -24.754 44.987 1.00 54.00 159 SER A O 1
ATOM 1195 N N . VAL A 1 160 ? -40.416 -23.221 45.772 1.00 45.19 160 VAL A N 1
ATOM 1196 C CA . VAL A 1 160 ? -39.368 -22.168 45.814 1.00 45.19 160 VAL A CA 1
ATOM 1197 C C . VAL A 1 160 ? -39.467 -21.222 47.020 1.00 45.19 160 VAL A C 1
ATOM 1199 O O . VAL A 1 160 ? -38.487 -20.556 47.325 1.00 45.19 160 VAL A O 1
ATOM 1202 N N . ARG A 1 161 ? -40.576 -21.162 47.776 1.00 46.03 161 ARG A N 1
ATOM 1203 C CA . ARG A 1 161 ? -40.729 -20.121 48.822 1.00 46.03 161 ARG A CA 1
ATOM 1204 C C . ARG A 1 161 ? -40.949 -20.573 50.264 1.00 46.03 161 ARG A C 1
ATOM 1206 O O . ARG A 1 161 ? -40.930 -19.726 51.144 1.00 46.03 161 ARG A O 1
ATOM 1213 N N . VAL A 1 162 ? -41.057 -21.872 50.540 1.00 44.28 162 VAL A N 1
ATOM 1214 C CA . VAL A 1 162 ? -41.139 -22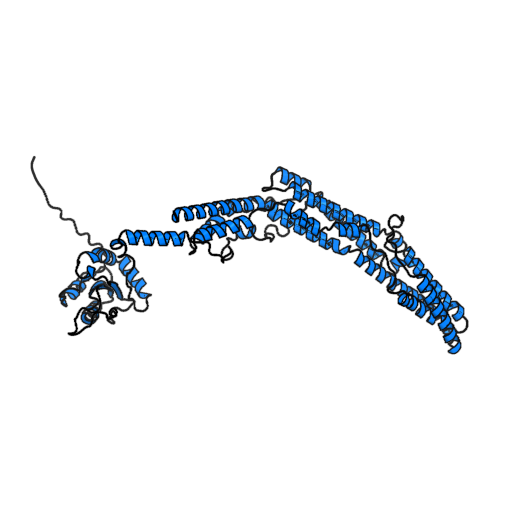.373 51.933 1.00 44.28 162 VAL A CA 1
ATOM 1215 C C . VAL A 1 162 ? -39.743 -22.546 52.566 1.00 44.28 162 VAL A C 1
ATOM 1217 O O . VAL A 1 162 ? -39.599 -22.676 53.772 1.00 44.28 162 VAL A O 1
ATOM 1220 N N . VAL A 1 163 ? -38.673 -22.442 51.772 1.00 46.59 163 VAL A N 1
ATOM 1221 C CA . VAL A 1 163 ? -37.288 -22.648 52.234 1.00 46.59 163 VAL A CA 1
ATOM 1222 C C . VAL A 1 163 ? -36.732 -21.439 53.011 1.00 46.59 163 VAL A C 1
ATOM 1224 O O . VAL A 1 163 ? -35.782 -21.576 53.775 1.00 46.59 163 VAL A O 1
ATOM 1227 N N . GLU A 1 164 ? -37.325 -20.248 52.883 1.00 44.56 164 GLU A N 1
ATOM 1228 C CA . GLU A 1 164 ? -36.842 -19.062 53.608 1.00 44.56 164 GLU A CA 1
ATOM 1229 C C . GLU A 1 164 ? -37.126 -19.126 55.120 1.00 44.56 164 GLU A C 1
ATOM 1231 O O . GLU A 1 164 ? -36.378 -18.532 55.898 1.00 44.56 164 GLU A O 1
ATOM 1236 N N . HIS A 1 165 ? -38.166 -19.865 55.534 1.00 46.59 165 HIS A N 1
ATOM 1237 C CA . HIS A 1 165 ? -38.581 -19.977 56.939 1.00 46.59 165 HIS A CA 1
ATOM 1238 C C . HIS A 1 165 ? -37.982 -21.179 57.694 1.00 46.59 165 HIS A C 1
ATOM 1240 O O . HIS A 1 165 ? -37.929 -21.113 58.916 1.00 46.59 165 HIS A O 1
ATOM 1246 N N . ASP A 1 166 ? -37.431 -22.187 56.999 1.00 48.19 166 ASP A N 1
ATOM 1247 C CA . ASP A 1 166 ? -36.854 -23.397 57.628 1.00 48.19 166 ASP A CA 1
ATOM 1248 C C . ASP A 1 166 ? -35.350 -23.619 57.370 1.00 48.19 166 ASP A C 1
ATOM 1250 O O . ASP A 1 166 ? -34.751 -24.574 57.875 1.00 48.19 166 ASP A O 1
ATOM 1254 N N . LEU A 1 167 ? -34.676 -22.746 56.611 1.00 49.03 167 LEU A N 1
ATOM 1255 C CA . LEU A 1 167 ? -33.212 -22.777 56.557 1.00 49.03 167 LEU A CA 1
ATOM 1256 C C . LEU A 1 167 ? -32.644 -22.262 57.881 1.00 49.03 167 LEU A C 1
ATOM 1258 O O . LEU A 1 167 ? -32.648 -21.056 58.128 1.00 49.03 167 LEU A O 1
ATOM 1262 N N . GLY A 1 168 ? -32.068 -23.162 58.681 1.00 62.44 168 GLY A N 1
ATOM 1263 C CA . GLY A 1 168 ? -31.192 -22.765 59.783 1.00 62.44 168 GLY A CA 1
ATOM 1264 C C . GLY A 1 168 ? -30.094 -21.814 59.287 1.00 62.44 168 GLY A C 1
ATOM 1265 O O . GLY A 1 168 ? -29.638 -21.927 58.141 1.00 62.44 168 GLY A O 1
ATOM 1266 N N . ASP A 1 169 ? -29.662 -20.882 60.138 1.00 70.25 169 ASP A N 1
ATOM 1267 C CA . ASP A 1 169 ? -28.735 -19.801 59.766 1.00 70.25 169 ASP A CA 1
ATOM 1268 C C . ASP A 1 169 ? -27.461 -20.314 59.065 1.00 70.25 169 ASP A C 1
ATOM 1270 O O . ASP A 1 169 ? -26.970 -19.699 58.115 1.00 70.25 169 ASP A O 1
ATOM 1274 N N . ASP A 1 170 ? -26.981 -21.506 59.431 1.00 68.19 170 ASP A N 1
ATOM 1275 C CA . ASP A 1 170 ? -25.835 -22.169 58.799 1.00 68.19 170 ASP A CA 1
ATOM 1276 C C . ASP A 1 170 ? -26.085 -22.597 57.347 1.00 68.19 170 ASP A C 1
ATOM 1278 O O . ASP A 1 170 ? -25.180 -22.566 56.508 1.00 68.19 170 ASP A O 1
ATOM 1282 N N . ALA A 1 171 ? -27.300 -23.036 57.020 1.00 66.75 171 ALA A N 1
ATOM 1283 C CA . ALA A 1 171 ? -27.667 -23.440 55.668 1.00 66.75 171 ALA A CA 1
ATOM 1284 C C . ALA A 1 171 ? -27.853 -22.214 54.765 1.00 66.75 171 ALA A C 1
ATOM 1286 O O . ALA A 1 171 ? -27.349 -22.209 53.641 1.00 66.75 171 ALA A O 1
ATOM 1287 N N . ARG A 1 172 ? -28.457 -21.138 55.291 1.00 68.50 172 ARG A N 1
ATOM 1288 C CA . ARG A 1 172 ? -28.551 -19.839 54.606 1.00 68.50 172 ARG A CA 1
ATOM 1289 C C . ARG A 1 172 ? -27.167 -19.255 54.334 1.00 68.50 172 ARG A C 1
ATOM 1291 O O . ARG A 1 172 ? -26.865 -18.881 53.205 1.00 68.50 172 ARG A O 1
ATOM 1298 N N . THR A 1 173 ? -26.297 -19.259 55.341 1.00 77.94 173 THR A N 1
ATOM 1299 C CA . THR A 1 173 ? -24.929 -18.740 55.222 1.00 77.94 173 THR A CA 1
ATOM 1300 C C . THR A 1 173 ? -24.099 -19.557 54.225 1.00 77.94 173 THR A C 1
ATOM 1302 O O . THR A 1 173 ? -23.329 -18.985 53.456 1.00 77.94 173 THR A O 1
ATOM 1305 N N . ARG A 1 174 ? -24.255 -20.890 54.187 1.00 74.88 174 ARG A N 1
ATOM 1306 C CA . ARG A 1 174 ? -23.592 -21.747 53.188 1.00 74.88 174 ARG A CA 1
ATOM 1307 C C . ARG A 1 174 ? -24.113 -21.514 51.773 1.00 74.88 174 ARG A C 1
ATOM 1309 O O . ARG A 1 174 ? -23.298 -21.370 50.869 1.00 74.88 174 ARG A O 1
ATOM 1316 N N . ALA A 1 175 ? -25.431 -21.451 51.585 1.00 72.12 175 ALA A N 1
ATOM 1317 C CA . ALA A 1 175 ? -26.033 -21.188 50.280 1.00 72.12 175 ALA A CA 1
ATOM 1318 C C . ALA A 1 175 ? -25.626 -19.807 49.747 1.00 72.12 175 ALA A C 1
ATOM 1320 O O . ALA A 1 175 ? -25.244 -19.685 48.586 1.00 72.12 175 ALA A O 1
ATOM 1321 N N . TRP A 1 176 ? -25.609 -18.793 50.617 1.00 79.25 176 TRP A N 1
ATOM 1322 C CA . TRP A 1 176 ? -25.117 -17.456 50.294 1.00 79.25 176 TRP A CA 1
ATOM 1323 C C . TRP A 1 176 ? -23.633 -17.467 49.909 1.00 79.25 176 TRP A C 1
ATOM 1325 O O . TRP A 1 176 ? -23.280 -16.966 48.847 1.00 79.25 176 TRP A O 1
ATOM 1335 N N . ARG A 1 177 ? -22.765 -18.118 50.700 1.00 83.06 177 ARG A N 1
ATOM 1336 C CA . ARG A 1 177 ? -21.337 -18.283 50.364 1.00 83.06 177 ARG A CA 1
ATOM 1337 C C . ARG A 1 177 ? -21.122 -19.024 49.045 1.00 83.06 177 ARG A C 1
ATOM 1339 O O . ARG A 1 177 ? -20.241 -18.655 48.280 1.00 83.06 177 ARG A O 1
ATOM 1346 N N . GLN A 1 178 ? -21.919 -20.049 48.757 1.00 82.81 178 GLN A N 1
ATOM 1347 C CA . GLN A 1 178 ? -21.830 -20.795 47.503 1.00 82.81 178 GLN A CA 1
ATOM 1348 C C . GLN A 1 178 ? -22.301 -19.955 46.306 1.00 82.81 178 GLN A C 1
ATOM 1350 O O . GLN A 1 178 ? -21.671 -19.996 45.249 1.00 82.81 178 GLN A O 1
ATOM 1355 N N . ALA A 1 179 ? -23.366 -19.168 46.469 1.00 80.06 179 ALA A N 1
ATOM 1356 C CA . ALA A 1 179 ? -23.833 -18.231 45.452 1.00 80.06 179 ALA A CA 1
ATOM 1357 C C . ALA A 1 179 ? -22.792 -17.134 45.183 1.00 80.06 179 ALA A C 1
ATOM 1359 O O . ALA A 1 179 ? -22.460 -16.891 44.025 1.00 80.06 179 ALA A O 1
ATOM 1360 N N . LEU A 1 180 ? -22.208 -16.547 46.236 1.00 85.12 180 LEU A N 1
ATOM 1361 C CA . LEU A 1 180 ? -21.114 -15.577 46.122 1.00 85.12 180 LEU A CA 1
ATOM 1362 C C . LEU A 1 180 ? -19.876 -16.186 45.461 1.00 85.12 180 LEU A C 1
ATOM 1364 O O . LEU A 1 180 ? -19.336 -15.586 44.540 1.00 85.12 180 LEU A O 1
ATOM 1368 N N . GLY A 1 181 ? -19.480 -17.403 45.842 1.00 83.19 181 GLY A N 1
ATOM 1369 C CA . GLY A 1 181 ? -18.354 -18.102 45.220 1.00 83.19 181 GLY A CA 1
ATOM 1370 C C . GLY A 1 181 ? -18.595 -18.446 43.746 1.00 83.19 181 GLY A C 1
ATOM 1371 O O . GLY A 1 181 ? -17.660 -18.428 42.950 1.00 83.19 181 GLY A O 1
ATOM 1372 N N . THR A 1 182 ? -19.846 -18.709 43.354 1.00 83.88 182 THR A N 1
ATOM 1373 C CA . THR A 1 182 ? -20.224 -18.940 41.947 1.00 83.88 182 THR A CA 1
ATOM 1374 C C . THR A 1 182 ? -20.226 -17.632 41.150 1.00 83.88 182 THR A C 1
ATOM 1376 O O . THR A 1 182 ? -19.737 -17.602 40.023 1.00 83.88 182 THR A O 1
ATOM 1379 N N . LEU A 1 183 ? -20.733 -16.548 41.748 1.00 85.19 183 LEU A N 1
ATOM 1380 C CA . LEU A 1 183 ? -20.753 -15.210 41.157 1.00 85.19 183 LEU A CA 1
ATOM 1381 C C . LEU A 1 183 ? -19.339 -14.640 40.993 1.00 85.19 183 LEU A C 1
ATOM 1383 O O . LEU A 1 183 ? -19.013 -14.119 39.931 1.00 85.19 183 LEU A O 1
ATOM 1387 N N . ALA A 1 184 ? -18.487 -14.738 42.015 1.00 87.56 184 ALA A N 1
ATOM 1388 C CA . ALA A 1 184 ? -17.094 -14.316 41.938 1.00 87.56 184 ALA A CA 1
ATOM 1389 C C . ALA A 1 184 ? -16.331 -15.208 40.950 1.00 87.56 184 ALA A C 1
ATOM 1391 O O . ALA A 1 184 ? -15.791 -14.687 39.970 1.00 87.56 184 ALA A O 1
ATOM 1392 N N . GLY A 1 185 ? -16.379 -16.529 41.180 1.00 85.94 185 GLY A N 1
ATOM 1393 C CA . GLY A 1 185 ? -15.858 -17.623 40.353 1.00 85.94 185 GLY A CA 1
ATOM 1394 C C . GLY A 1 185 ? -14.431 -17.441 39.822 1.00 85.94 185 GLY A C 1
ATOM 1395 O O . GLY A 1 185 ? -13.758 -16.450 40.077 1.00 85.94 185 GLY A O 1
ATOM 1396 N N . GLN A 1 186 ? -13.918 -18.425 39.081 1.00 82.75 186 GLN A N 1
ATOM 1397 C CA . GLN A 1 186 ? -12.662 -18.262 38.335 1.00 82.75 186 GLN A CA 1
ATOM 1398 C C . GLN A 1 186 ? -12.934 -17.791 36.906 1.00 82.75 186 GLN A C 1
ATOM 1400 O O . GLN A 1 186 ? -14.059 -17.862 36.408 1.00 82.75 186 GLN A O 1
ATOM 1405 N N . GLU A 1 187 ? -11.893 -17.283 36.253 1.00 77.00 187 GLU A N 1
ATOM 1406 C CA . GLU A 1 187 ? -11.951 -16.960 34.833 1.00 77.00 187 GLU A CA 1
ATOM 1407 C C . GLU A 1 187 ? -12.183 -18.237 34.012 1.00 77.00 187 GLU A C 1
ATOM 1409 O O . GLU A 1 187 ? -11.432 -19.207 34.121 1.00 77.00 187 GLU A O 1
ATOM 1414 N N . VAL A 1 188 ? -13.233 -18.241 33.192 1.00 74.75 188 VAL A N 1
ATOM 1415 C CA . VAL A 1 188 ? -13.519 -19.321 32.249 1.00 74.75 188 VAL A CA 1
ATOM 1416 C C . VAL A 1 188 ? -12.765 -19.028 30.958 1.00 74.75 188 VAL A C 1
ATOM 1418 O O . VAL A 1 188 ? -13.137 -18.149 30.177 1.00 74.75 188 VAL A O 1
ATOM 1421 N N . THR A 1 189 ? -11.689 -19.774 30.726 1.00 58.47 189 THR A N 1
ATOM 1422 C CA . THR A 1 189 ? -10.912 -19.710 29.489 1.00 58.47 189 THR A CA 1
ATOM 1423 C C . THR A 1 189 ? -11.717 -20.346 28.352 1.00 58.47 189 THR A C 1
ATOM 1425 O O . THR A 1 189 ? -11.943 -21.552 28.341 1.00 58.47 189 THR A O 1
ATOM 1428 N N . GLY A 1 190 ? -12.194 -19.543 27.392 1.00 53.03 190 GLY A N 1
ATOM 1429 C CA . GLY A 1 190 ? -12.876 -20.097 26.208 1.00 53.03 190 GLY A CA 1
ATOM 1430 C C . GLY A 1 190 ? -13.919 -19.238 25.493 1.00 53.03 190 GLY A C 1
ATOM 1431 O O . GLY A 1 190 ? -14.427 -19.671 24.468 1.00 53.03 190 GLY A O 1
ATOM 1432 N N . GLY A 1 191 ? -14.235 -18.029 25.960 1.00 55.59 191 GLY A N 1
ATOM 1433 C CA . GLY A 1 191 ? -15.137 -17.123 25.241 1.00 55.59 191 GLY A CA 1
ATOM 1434 C C . GLY A 1 191 ? -14.466 -15.783 25.010 1.00 55.59 191 GLY A C 1
ATOM 1435 O O . GLY A 1 191 ? -14.452 -14.946 25.914 1.00 55.59 191 GLY A O 1
ATOM 1436 N N . GLY A 1 192 ? -13.889 -15.589 23.822 1.00 53.28 192 GLY A N 1
ATOM 1437 C CA . GLY A 1 192 ? -13.460 -14.261 23.393 1.00 53.28 192 GLY A CA 1
ATOM 1438 C C . GLY A 1 192 ? -14.662 -13.306 23.322 1.00 53.28 192 GLY A C 1
ATOM 1439 O O . GLY A 1 192 ? -15.804 -13.762 23.345 1.00 53.28 192 GLY A O 1
ATOM 1440 N N . PRO A 1 193 ? -14.455 -11.987 23.188 1.00 51.81 193 PRO A N 1
ATOM 1441 C CA . PRO A 1 193 ? -15.546 -11.009 23.084 1.00 51.81 193 PRO A CA 1
ATOM 1442 C C . PRO A 1 193 ? -16.425 -11.152 21.821 1.00 51.81 193 PRO A C 1
ATOM 1444 O O . PRO A 1 193 ? -17.103 -10.206 21.462 1.00 51.81 193 PRO A O 1
ATOM 1447 N N . GLY A 1 194 ? -16.372 -12.277 21.102 1.00 51.94 194 GLY A N 1
ATOM 1448 C CA . GLY A 1 194 ? -16.873 -12.427 19.736 1.00 51.94 194 GLY A CA 1
ATOM 1449 C C . GLY A 1 194 ? -18.387 -12.555 19.586 1.00 51.94 194 GLY A C 1
ATOM 1450 O O . GLY A 1 194 ? -18.886 -12.218 18.519 1.00 51.94 194 GLY A O 1
ATOM 1451 N N . ASP A 1 195 ? -19.122 -12.988 20.614 1.00 62.91 195 ASP A N 1
ATOM 1452 C CA . ASP A 1 195 ? -20.558 -13.272 20.443 1.00 62.91 195 ASP A CA 1
ATOM 1453 C C . ASP A 1 195 ? -21.434 -12.011 20.461 1.00 62.91 195 ASP A C 1
ATOM 1455 O O . ASP A 1 195 ? -22.528 -12.011 19.899 1.00 62.91 195 ASP A O 1
ATOM 1459 N N . PHE A 1 196 ? -20.954 -10.915 21.061 1.00 70.56 196 PHE A N 1
ATOM 1460 C CA . PHE A 1 196 ? -21.665 -9.639 21.066 1.00 70.56 196 PHE A CA 1
ATOM 1461 C C . PHE A 1 196 ? -20.709 -8.472 21.338 1.00 70.56 196 PHE A C 1
ATOM 1463 O O . PHE A 1 196 ? -20.339 -8.200 22.481 1.00 70.56 196 PHE A O 1
ATOM 1470 N N . VAL A 1 197 ? -20.326 -7.753 20.282 1.00 78.12 197 VAL A N 1
ATOM 1471 C CA . VAL A 1 197 ? -19.701 -6.429 20.383 1.00 78.12 197 VAL A CA 1
ATOM 1472 C C . VAL A 1 197 ? -20.636 -5.429 19.705 1.00 78.12 197 VAL A C 1
ATOM 1474 O O . VAL A 1 197 ? -20.954 -5.618 18.531 1.00 78.12 197 VAL A O 1
ATOM 1477 N N . PRO A 1 198 ? -21.077 -4.363 20.395 1.00 82.88 198 PRO A N 1
ATOM 1478 C CA . PRO A 1 198 ? -21.822 -3.281 19.761 1.00 82.88 198 PRO A CA 1
ATOM 1479 C C . PRO A 1 198 ? -21.106 -2.748 18.510 1.00 82.88 198 PRO A C 1
ATOM 1481 O O . PRO A 1 198 ? -19.875 -2.633 18.485 1.00 82.88 198 PRO A O 1
ATOM 1484 N N . SER A 1 199 ? -21.863 -2.387 17.473 1.00 78.00 199 SER A N 1
ATOM 1485 C CA . SER A 1 199 ? -21.325 -1.885 16.198 1.00 78.00 199 SER A CA 1
ATOM 1486 C C . SER A 1 199 ? -20.359 -0.708 16.374 1.00 78.00 199 SER A C 1
ATOM 1488 O O . SER A 1 199 ? -19.349 -0.607 15.686 1.00 78.00 199 SER A O 1
ATOM 1490 N N . GLU A 1 200 ? -20.623 0.145 17.359 1.00 80.25 200 GLU A N 1
ATOM 1491 C CA . GLU A 1 200 ? -19.837 1.324 17.704 1.00 80.25 200 GLU A CA 1
ATOM 1492 C C . GLU A 1 200 ? -18.453 0.971 18.253 1.00 80.25 200 GLU A C 1
ATOM 1494 O O . GLU A 1 200 ? -17.501 1.712 18.024 1.00 80.25 200 GLU A O 1
ATOM 1499 N N . LEU A 1 201 ? -18.334 -0.150 18.971 1.00 80.06 201 LEU A N 1
ATOM 1500 C CA . LEU A 1 201 ? -17.051 -0.660 19.460 1.00 80.06 201 LEU A CA 1
ATOM 1501 C C . LEU A 1 201 ? -16.353 -1.507 18.394 1.00 80.06 201 LEU A C 1
ATOM 1503 O O . LEU A 1 201 ? -15.129 -1.546 18.361 1.00 80.06 201 LEU A O 1
ATOM 1507 N N . THR A 1 202 ? -17.111 -2.135 17.493 1.00 81.38 202 THR A N 1
ATOM 1508 C CA . THR A 1 202 ? -16.559 -2.934 16.387 1.00 81.38 202 THR A CA 1
ATOM 1509 C C . THR A 1 202 ? -15.691 -2.077 15.466 1.00 81.38 202 THR A C 1
ATOM 1511 O O . THR A 1 202 ? -14.581 -2.477 15.141 1.00 81.38 202 THR A O 1
ATOM 1514 N N . VAL A 1 203 ? -16.123 -0.850 15.153 1.00 77.50 203 VAL A N 1
ATOM 1515 C CA . VAL A 1 203 ? -15.342 0.118 14.353 1.00 77.50 203 VAL A CA 1
ATOM 1516 C C . VAL A 1 203 ? -13.997 0.487 15.000 1.00 77.50 203 VAL A C 1
ATOM 1518 O O . VAL A 1 203 ? -13.062 0.858 14.302 1.00 77.50 203 VAL A O 1
ATOM 1521 N N . LEU A 1 204 ? -13.877 0.389 16.328 1.00 78.69 204 LEU A N 1
ATOM 1522 C CA . LEU A 1 204 ? -12.631 0.678 17.052 1.00 78.69 204 LEU A CA 1
ATOM 1523 C C . LEU A 1 204 ? -11.678 -0.521 17.119 1.00 78.69 204 LEU A C 1
ATOM 1525 O O . LEU A 1 204 ? -10.519 -0.355 17.499 1.00 78.69 204 LEU A O 1
ATOM 1529 N N . LEU A 1 205 ? -12.184 -1.720 16.833 1.00 76.69 205 LEU A N 1
ATOM 1530 C CA . LEU A 1 205 ? -11.462 -2.986 16.952 1.00 76.69 205 LEU A CA 1
ATOM 1531 C C . LEU A 1 205 ? -11.107 -3.588 15.596 1.00 76.69 205 LEU A C 1
ATOM 1533 O O . LEU A 1 205 ? -10.180 -4.390 15.533 1.00 76.69 205 LEU A O 1
ATOM 1537 N N . ASP A 1 206 ? -11.865 -3.254 14.555 1.00 76.00 206 ASP A N 1
ATOM 1538 C CA . ASP A 1 206 ? -11.588 -3.677 13.191 1.00 76.00 206 ASP A CA 1
ATOM 1539 C C . ASP A 1 206 ? -10.448 -2.836 12.600 1.00 76.00 206 ASP A C 1
ATOM 1541 O O . ASP A 1 206 ? -10.369 -1.629 12.825 1.00 76.00 206 ASP A O 1
ATOM 1545 N N . ASP A 1 207 ? -9.571 -3.479 11.833 1.00 68.88 207 ASP A N 1
ATOM 1546 C CA . ASP A 1 207 ? -8.501 -2.813 11.087 1.00 68.88 207 ASP A CA 1
ATOM 1547 C C . ASP A 1 207 ? -9.020 -2.232 9.757 1.00 68.88 207 ASP A C 1
ATOM 1549 O O . ASP A 1 207 ? -8.303 -1.500 9.071 1.00 68.88 207 ASP A O 1
ATOM 1553 N N . SER A 1 208 ? -10.276 -2.513 9.389 1.00 71.44 208 SER A N 1
ATOM 1554 C CA . SER A 1 208 ? -10.901 -1.985 8.176 1.00 71.44 208 SER A CA 1
ATOM 1555 C C . SER A 1 208 ? -11.141 -0.466 8.221 1.00 71.44 208 SER A C 1
ATOM 1557 O O . SER A 1 208 ? -11.278 0.158 9.276 1.00 71.44 208 SER A O 1
ATOM 1559 N N . LEU A 1 209 ? -11.162 0.157 7.038 1.00 68.75 209 LEU A N 1
ATOM 1560 C CA . LEU A 1 209 ? -11.498 1.572 6.889 1.00 68.75 209 LEU A CA 1
ATOM 1561 C C . LEU A 1 209 ? -13.024 1.739 6.990 1.00 68.75 209 LEU A C 1
ATOM 1563 O O . LEU A 1 209 ? -13.737 1.112 6.207 1.00 68.75 209 LEU A O 1
ATOM 1567 N N . PRO A 1 210 ? -13.540 2.608 7.878 1.00 74.12 210 PRO A N 1
ATOM 1568 C CA . PRO A 1 210 ? -14.970 2.884 7.953 1.00 74.12 210 PRO A CA 1
ATOM 1569 C C . PRO A 1 210 ? -15.515 3.437 6.629 1.00 74.12 210 PRO A C 1
ATOM 1571 O O . PRO A 1 210 ? -14.880 4.294 6.010 1.00 74.12 210 PRO A O 1
ATOM 1574 N N . ASP A 1 211 ? -16.738 3.052 6.253 1.00 72.88 211 ASP A N 1
ATOM 1575 C CA . ASP A 1 211 ? -17.400 3.519 5.019 1.00 72.88 211 ASP A CA 1
ATOM 1576 C C . ASP A 1 211 ? -17.446 5.053 4.899 1.00 72.88 211 ASP A C 1
ATOM 1578 O O . ASP A 1 211 ? -17.356 5.606 3.807 1.00 72.88 211 ASP A O 1
ATOM 1582 N N . ALA A 1 212 ? -17.527 5.763 6.029 1.00 70.19 212 ALA A N 1
ATOM 1583 C CA . ALA A 1 212 ? -17.567 7.227 6.079 1.00 70.19 212 ALA A CA 1
ATOM 1584 C C . ALA A 1 212 ? -16.279 7.914 5.582 1.00 70.19 212 ALA A C 1
ATOM 1586 O O . ALA A 1 212 ? -16.316 9.084 5.208 1.00 70.19 212 ALA A O 1
ATOM 1587 N N . VAL A 1 213 ? -15.146 7.207 5.598 1.00 75.25 213 VAL A N 1
ATOM 1588 C CA . VAL A 1 213 ? -13.841 7.680 5.100 1.00 75.25 213 VAL A CA 1
ATOM 1589 C C . VAL A 1 213 ? -13.373 6.895 3.875 1.00 75.25 213 VAL A C 1
ATOM 1591 O O . VAL A 1 213 ? -12.294 7.166 3.338 1.00 75.25 213 VAL A O 1
ATOM 1594 N N . ALA A 1 214 ? -14.190 5.963 3.379 1.00 74.31 214 ALA A N 1
ATOM 1595 C CA . ALA A 1 214 ? -13.917 5.248 2.145 1.00 74.31 214 ALA A CA 1
ATOM 1596 C C . ALA A 1 214 ? -13.888 6.235 0.965 1.00 74.31 214 ALA A C 1
ATOM 1598 O O . ALA A 1 214 ? -14.855 6.938 0.681 1.00 74.31 214 ALA A O 1
ATOM 1599 N N . GLY A 1 215 ? -12.742 6.313 0.285 1.00 73.00 215 GLY A N 1
ATOM 1600 C CA . GLY A 1 215 ? -12.528 7.250 -0.822 1.00 73.00 215 GLY A CA 1
ATOM 1601 C C . GLY A 1 215 ? -12.177 8.683 -0.403 1.00 73.00 215 GLY A C 1
ATOM 1602 O O . GLY A 1 215 ? -12.053 9.541 -1.278 1.00 73.00 215 GLY A O 1
ATOM 1603 N N . HIS A 1 216 ? -11.974 8.954 0.895 1.00 83.38 216 HIS A N 1
ATOM 1604 C CA . HIS A 1 216 ? -11.458 10.251 1.338 1.00 83.38 216 HIS A CA 1
ATOM 1605 C C . HIS A 1 216 ? -10.054 10.500 0.782 1.00 83.38 216 HIS A C 1
ATOM 1607 O O . HIS A 1 216 ? -9.209 9.602 0.710 1.00 83.38 216 HIS A O 1
ATOM 1613 N N . ARG A 1 217 ? -9.788 11.750 0.402 1.00 85.50 217 ARG A N 1
ATOM 1614 C CA . ARG A 1 217 ? -8.486 12.160 -0.115 1.00 85.50 217 ARG A CA 1
ATOM 1615 C C . ARG A 1 217 ? -7.623 12.692 1.026 1.00 85.50 217 ARG A C 1
ATOM 1617 O O . ARG A 1 217 ? -7.688 13.864 1.362 1.00 85.50 217 ARG A O 1
ATOM 1624 N N . TRP A 1 218 ? -6.751 11.837 1.551 1.00 88.44 218 TRP A N 1
ATOM 1625 C CA . TRP A 1 218 ? -5.831 12.160 2.654 1.00 88.44 218 TRP A CA 1
ATOM 1626 C C . TRP A 1 218 ? -4.760 13.198 2.309 1.00 88.44 218 TRP A C 1
ATOM 1628 O O . TRP A 1 218 ? -4.181 13.819 3.196 1.00 88.44 218 TRP A O 1
ATOM 1638 N N . LEU A 1 219 ? -4.449 13.354 1.021 1.00 92.06 219 LEU A N 1
ATOM 1639 C CA . LEU A 1 219 ? -3.415 14.263 0.540 1.00 92.06 219 LEU A CA 1
ATOM 1640 C C . LEU A 1 219 ? -4.046 15.513 -0.071 1.00 92.06 219 LEU A C 1
ATOM 1642 O O . LEU A 1 219 ? -4.641 15.449 -1.156 1.00 92.06 219 LEU A O 1
ATOM 1646 N N . GLU A 1 220 ? -3.825 16.648 0.586 1.00 91.75 220 GLU A N 1
ATOM 1647 C CA . GLU A 1 220 ? -4.257 17.967 0.131 1.00 91.75 220 GLU A CA 1
ATOM 1648 C C . GLU A 1 220 ? -3.679 18.240 -1.271 1.00 91.75 220 GLU A C 1
ATOM 1650 O O . GLU A 1 220 ? -2.454 18.209 -1.431 1.00 91.75 220 GLU A O 1
ATOM 1655 N N . PRO A 1 221 ? -4.499 18.493 -2.314 1.00 89.19 221 PRO A N 1
ATOM 1656 C CA . PRO A 1 221 ? -4.029 18.589 -3.699 1.00 89.19 221 PRO A CA 1
ATOM 1657 C C . PRO A 1 221 ? -2.908 19.611 -3.922 1.00 89.19 221 PRO A C 1
ATOM 1659 O O . PRO A 1 221 ? -2.069 19.429 -4.807 1.00 89.19 221 PRO A O 1
ATOM 1662 N N . SER A 1 222 ? -2.899 20.689 -3.140 1.00 88.06 222 SER A N 1
ATOM 1663 C CA . SER A 1 222 ? -1.896 21.757 -3.185 1.00 88.06 222 SER A CA 1
ATOM 1664 C C . SER A 1 222 ? -0.717 21.531 -2.223 1.00 88.06 222 SER A C 1
ATOM 1666 O O . SER A 1 222 ? 0.289 22.237 -2.286 1.00 88.06 222 SER A O 1
ATOM 1668 N N . GLY A 1 223 ? -0.814 20.519 -1.360 1.00 91.69 223 GLY A N 1
ATOM 1669 C CA . GLY A 1 223 ? 0.118 20.249 -0.279 1.00 91.69 223 GLY A CA 1
ATOM 1670 C C . GLY A 1 223 ? 1.418 19.570 -0.711 1.00 91.69 223 GLY A C 1
ATOM 1671 O O . GLY A 1 223 ? 1.540 18.961 -1.781 1.00 91.69 223 GLY A O 1
ATOM 1672 N N . ARG A 1 224 ? 2.414 19.634 0.180 1.00 92.88 224 ARG A N 1
ATOM 1673 C CA . ARG A 1 224 ? 3.750 19.063 -0.043 1.00 92.88 224 ARG A CA 1
ATOM 1674 C C . ARG A 1 224 ? 3.705 17.550 -0.270 1.00 92.88 224 ARG A C 1
ATOM 1676 O O . ARG A 1 224 ? 4.363 17.074 -1.192 1.00 92.88 224 ARG A O 1
ATOM 1683 N N . ALA A 1 225 ? 2.934 16.799 0.514 1.00 92.69 225 ALA A N 1
ATOM 1684 C CA . ALA A 1 225 ? 2.813 15.349 0.363 1.00 92.69 225 ALA A CA 1
ATOM 1685 C C . ALA A 1 225 ? 2.194 14.951 -0.990 1.00 92.69 225 ALA A C 1
ATOM 1687 O O . ALA A 1 225 ? 2.746 14.095 -1.680 1.00 92.69 225 ALA A O 1
ATOM 1688 N N . ALA A 1 226 ? 1.135 15.637 -1.442 1.00 94.38 226 ALA A N 1
ATOM 1689 C CA . ALA A 1 226 ? 0.565 15.421 -2.775 1.00 94.38 226 ALA A CA 1
ATOM 1690 C C . ALA A 1 226 ? 1.534 15.800 -3.906 1.00 94.38 226 ALA A C 1
ATOM 1692 O O . ALA A 1 226 ? 1.548 15.159 -4.955 1.00 94.38 226 ALA A O 1
ATOM 1693 N N . ALA A 1 227 ? 2.352 16.842 -3.726 1.00 95.38 227 ALA A N 1
ATOM 1694 C CA . ALA A 1 227 ? 3.408 17.183 -4.679 1.00 95.38 227 ALA A CA 1
ATOM 1695 C C . ALA A 1 227 ? 4.488 16.090 -4.753 1.00 95.38 227 ALA A C 1
ATOM 1697 O O . ALA A 1 227 ? 4.914 15.731 -5.847 1.00 95.38 227 ALA A O 1
ATOM 1698 N N . ARG A 1 228 ? 4.894 15.513 -3.612 1.00 95.81 228 ARG A N 1
ATOM 1699 C CA . ARG A 1 228 ? 5.851 14.393 -3.570 1.00 95.81 228 ARG A CA 1
ATOM 1700 C C . ARG A 1 228 ? 5.285 13.121 -4.190 1.00 95.81 228 ARG A C 1
ATOM 1702 O O . ARG A 1 228 ? 5.996 12.467 -4.946 1.00 95.81 228 ARG A O 1
ATOM 1709 N N . ARG A 1 229 ? 4.007 12.818 -3.952 1.00 96.12 229 ARG A N 1
ATOM 1710 C CA . ARG A 1 229 ? 3.335 11.697 -4.612 1.00 96.12 229 ARG A CA 1
ATOM 1711 C C . ARG A 1 229 ? 3.272 11.885 -6.130 1.00 96.12 229 ARG A C 1
ATOM 1713 O O . ARG A 1 229 ? 3.735 11.020 -6.862 1.00 96.12 229 ARG A O 1
ATOM 1720 N N . ARG A 1 230 ? 2.821 13.051 -6.604 1.00 96.00 230 ARG A N 1
ATOM 1721 C CA . ARG A 1 230 ? 2.815 13.367 -8.045 1.00 96.00 230 ARG A CA 1
ATOM 1722 C C . ARG A 1 230 ? 4.203 13.267 -8.672 1.00 96.00 230 ARG A C 1
ATOM 1724 O O . ARG A 1 230 ? 4.328 12.711 -9.751 1.00 96.00 230 ARG A O 1
ATOM 1731 N N . ALA A 1 231 ? 5.249 13.717 -7.977 1.00 97.00 231 ALA A N 1
ATOM 1732 C CA . ALA A 1 231 ? 6.620 13.566 -8.460 1.00 97.00 231 ALA A CA 1
ATOM 1733 C C . ALA A 1 231 ? 7.030 12.091 -8.644 1.00 97.00 231 ALA A C 1
ATOM 1735 O O . ALA A 1 231 ? 7.799 11.789 -9.554 1.00 97.00 231 ALA A O 1
ATOM 1736 N N . CYS A 1 232 ? 6.509 11.171 -7.823 1.00 97.12 232 CYS A N 1
ATOM 1737 C CA . CYS A 1 232 ? 6.710 9.733 -8.017 1.00 97.12 232 CYS A CA 1
ATOM 1738 C C . CYS A 1 232 ? 5.985 9.231 -9.272 1.00 97.12 232 CYS A C 1
ATOM 1740 O O . CYS A 1 232 ? 6.587 8.515 -10.072 1.00 97.12 232 CYS A O 1
ATOM 1742 N N . ASP A 1 233 ? 4.727 9.636 -9.468 1.00 96.81 233 ASP A N 1
ATOM 1743 C CA . ASP A 1 233 ? 3.928 9.259 -10.640 1.00 96.81 233 ASP A CA 1
ATOM 1744 C C . ASP A 1 233 ? 4.556 9.795 -11.940 1.00 96.81 233 ASP A C 1
ATOM 1746 O O . ASP A 1 233 ? 4.695 9.063 -12.924 1.00 96.81 233 ASP A O 1
ATOM 1750 N N . ASP A 1 234 ? 5.016 11.049 -11.924 1.00 97.38 234 ASP A N 1
ATOM 1751 C CA . ASP A 1 234 ? 5.710 11.703 -13.035 1.00 97.38 234 ASP A CA 1
ATOM 1752 C C . ASP A 1 234 ? 7.041 11.005 -13.348 1.00 97.38 234 ASP A C 1
ATOM 1754 O O . ASP A 1 234 ? 7.334 10.707 -14.512 1.00 97.38 234 ASP A O 1
ATOM 1758 N N . ALA A 1 235 ? 7.835 10.687 -12.319 1.00 96.69 235 ALA A N 1
ATOM 1759 C CA . ALA A 1 235 ? 9.084 9.950 -12.486 1.00 96.69 235 ALA A CA 1
ATOM 1760 C C . ALA A 1 235 ? 8.826 8.554 -13.072 1.00 96.69 235 ALA A C 1
ATOM 1762 O O . ALA A 1 235 ? 9.476 8.163 -14.042 1.00 96.69 235 ALA A O 1
ATOM 1763 N N . LEU A 1 236 ? 7.829 7.823 -12.564 1.00 96.50 236 LEU A N 1
ATOM 1764 C CA . LEU A 1 236 ? 7.451 6.508 -13.078 1.00 96.50 236 LEU A CA 1
ATOM 1765 C C . LEU A 1 236 ? 6.985 6.587 -14.541 1.00 96.50 236 LEU A C 1
ATOM 1767 O O . LEU A 1 236 ? 7.399 5.777 -15.378 1.00 96.50 236 LEU A O 1
ATOM 1771 N N . ALA A 1 237 ? 6.168 7.585 -14.884 1.00 96.56 237 ALA A N 1
ATOM 1772 C CA . ALA A 1 237 ? 5.716 7.822 -16.250 1.00 96.56 237 ALA A CA 1
ATOM 1773 C C . ALA A 1 237 ? 6.884 8.136 -17.200 1.00 96.56 237 ALA A C 1
ATOM 1775 O O . ALA A 1 237 ? 6.912 7.632 -18.331 1.00 96.56 237 ALA A O 1
ATOM 1776 N N . GLU A 1 238 ? 7.868 8.919 -16.750 1.00 95.00 238 GLU A N 1
ATOM 1777 C CA . GLU A 1 238 ? 9.038 9.280 -17.550 1.00 95.00 238 GLU A CA 1
ATOM 1778 C C . GLU A 1 238 ? 10.015 8.108 -17.720 1.00 95.00 238 GLU A C 1
ATOM 1780 O O . GLU A 1 238 ? 10.569 7.917 -18.812 1.00 95.00 238 GLU A O 1
ATOM 1785 N N . VAL A 1 239 ? 10.179 7.260 -16.700 1.00 94.88 239 VAL A N 1
ATOM 1786 C CA . VAL A 1 239 ? 10.931 6.003 -16.822 1.00 94.88 239 VAL A CA 1
ATOM 1787 C C . VAL A 1 239 ? 10.230 5.073 -17.827 1.00 94.88 239 VAL A C 1
ATOM 1789 O O . VAL A 1 239 ? 10.871 4.606 -18.772 1.00 94.88 239 VAL A O 1
ATOM 1792 N N . ARG A 1 240 ? 8.908 4.868 -17.713 1.00 95.38 240 ARG A N 1
ATOM 1793 C CA . ARG A 1 240 ? 8.115 4.056 -18.661 1.00 95.38 240 ARG A CA 1
ATOM 1794 C C . ARG A 1 240 ? 8.198 4.597 -20.091 1.00 95.38 240 ARG A C 1
ATOM 1796 O O . ARG A 1 240 ? 8.296 3.833 -21.053 1.00 95.38 240 ARG A O 1
ATOM 1803 N N . ARG A 1 241 ? 8.181 5.923 -20.265 1.00 93.38 241 ARG A N 1
ATOM 1804 C CA . ARG A 1 241 ? 8.391 6.571 -21.571 1.00 93.38 241 ARG A CA 1
ATOM 1805 C C . ARG A 1 241 ? 9.794 6.282 -22.108 1.00 93.38 241 ARG A C 1
ATOM 1807 O O . ARG A 1 241 ? 9.921 5.952 -23.286 1.00 93.38 241 ARG A O 1
ATOM 1814 N N . GLY A 1 242 ? 10.816 6.344 -21.256 1.00 91.88 242 GLY A N 1
ATOM 1815 C CA . GLY A 1 242 ? 12.192 5.974 -21.597 1.00 91.88 242 GLY A CA 1
ATOM 1816 C C . GLY A 1 242 ? 12.311 4.522 -22.064 1.00 91.88 242 GLY A C 1
ATOM 1817 O O . GLY A 1 242 ? 12.912 4.262 -23.105 1.00 91.88 242 GLY A O 1
ATOM 1818 N N . HIS A 1 243 ? 11.667 3.584 -21.360 1.00 92.81 243 HIS A N 1
ATOM 1819 C CA . HIS A 1 243 ? 11.632 2.167 -21.743 1.00 92.81 243 HIS A CA 1
ATOM 1820 C C . HIS A 1 243 ? 10.977 1.965 -23.112 1.00 92.81 243 HIS A C 1
ATOM 1822 O O . HIS A 1 243 ? 11.561 1.319 -23.983 1.00 92.81 243 HIS A O 1
ATOM 1828 N N . ARG A 1 244 ? 9.821 2.599 -23.359 1.00 92.38 244 ARG A N 1
ATOM 1829 C CA . ARG A 1 244 ? 9.147 2.545 -24.670 1.00 92.38 244 ARG A CA 1
ATOM 1830 C C . ARG A 1 244 ? 10.019 3.079 -25.808 1.00 92.38 244 ARG A C 1
ATOM 1832 O O . ARG A 1 244 ? 9.982 2.513 -26.896 1.00 92.38 244 ARG A O 1
ATOM 1839 N N . LEU A 1 245 ? 10.803 4.131 -25.565 1.00 91.06 245 LEU A N 1
ATOM 1840 C CA . LEU A 1 245 ? 11.738 4.690 -26.551 1.00 91.06 245 LEU A CA 1
ATOM 1841 C C . LEU A 1 245 ? 12.951 3.785 -26.802 1.00 91.06 245 LEU A C 1
ATOM 1843 O O . LEU A 1 245 ? 13.447 3.741 -27.927 1.00 91.06 245 LEU A O 1
ATOM 1847 N N . ALA A 1 246 ? 13.421 3.071 -25.777 1.00 90.62 246 ALA A N 1
ATOM 1848 C CA . ALA A 1 246 ? 14.524 2.119 -25.893 1.00 90.62 246 ALA A CA 1
ATOM 1849 C C . ALA A 1 246 ? 14.109 0.798 -26.555 1.00 90.62 246 ALA A C 1
ATOM 1851 O O . ALA A 1 246 ? 14.957 0.055 -27.052 1.00 90.62 246 ALA A O 1
ATOM 1852 N N . ARG A 1 247 ? 12.811 0.492 -26.600 1.00 90.62 247 ARG A N 1
ATOM 1853 C CA . ARG A 1 247 ? 12.272 -0.736 -27.185 1.00 90.62 247 ARG A CA 1
ATOM 1854 C C . ARG A 1 247 ? 12.247 -0.693 -28.720 1.00 90.62 247 ARG A C 1
ATOM 1856 O O . ARG A 1 247 ? 12.081 0.354 -29.344 1.00 90.62 247 ARG A O 1
ATOM 1863 N N . GLY A 1 248 ? 12.348 -1.865 -29.350 1.00 88.31 248 GLY A N 1
ATOM 1864 C CA . GLY A 1 248 ? 12.136 -2.009 -30.790 1.00 88.31 248 GLY A CA 1
ATOM 1865 C C . GLY A 1 248 ? 13.297 -1.516 -31.665 1.00 88.31 248 GLY A C 1
ATOM 1866 O O . GLY A 1 248 ? 14.357 -1.130 -31.170 1.00 88.31 248 GLY A O 1
ATOM 1867 N N . PRO A 1 249 ? 13.112 -1.517 -32.998 1.00 86.88 249 PRO A N 1
ATOM 1868 C CA . PRO A 1 249 ? 14.146 -1.082 -33.937 1.00 86.88 249 PRO A CA 1
ATOM 1869 C C . PRO A 1 249 ? 14.473 0.411 -33.786 1.00 86.88 249 PRO A C 1
ATOM 1871 O O . PRO A 1 249 ? 15.623 0.808 -33.956 1.00 86.88 249 PRO A O 1
ATOM 1874 N N . ALA A 1 250 ? 13.494 1.239 -33.405 1.00 86.56 250 ALA A N 1
ATOM 1875 C CA . ALA A 1 250 ? 13.709 2.661 -33.143 1.00 86.56 250 ALA A CA 1
ATOM 1876 C C . ALA A 1 250 ? 14.648 2.902 -31.947 1.00 86.56 250 ALA A C 1
ATOM 1878 O O . ALA A 1 250 ? 15.424 3.854 -31.984 1.00 86.56 250 ALA A O 1
ATOM 1879 N N . GLY A 1 251 ? 14.645 2.021 -30.941 1.00 86.31 251 GLY A N 1
ATOM 1880 C CA . GLY A 1 251 ? 15.606 2.065 -29.838 1.00 86.31 251 GLY A CA 1
ATOM 1881 C C . GLY A 1 251 ? 17.039 1.751 -30.274 1.00 86.31 251 GLY A C 1
ATOM 1882 O O . GLY A 1 251 ? 17.979 2.440 -29.888 1.00 86.31 251 GLY A O 1
ATOM 1883 N N . LEU A 1 252 ? 17.203 0.760 -31.157 1.00 87.62 252 LEU A N 1
ATOM 1884 C CA . LEU A 1 252 ? 18.515 0.337 -31.654 1.00 87.62 252 LEU A CA 1
ATOM 1885 C C . LEU A 1 252 ? 19.120 1.316 -32.676 1.00 87.62 252 LEU A C 1
ATOM 1887 O O . LEU A 1 252 ? 20.328 1.550 -32.682 1.00 87.62 252 LEU A O 1
ATOM 1891 N N . PHE A 1 253 ? 18.308 1.885 -33.568 1.00 88.25 253 PHE A N 1
ATOM 1892 C CA . PHE A 1 253 ? 18.804 2.730 -34.662 1.00 88.25 253 PHE A CA 1
ATOM 1893 C C . PHE A 1 253 ? 18.582 4.229 -34.424 1.00 88.25 253 PHE A C 1
ATOM 1895 O O . PHE A 1 253 ? 19.357 5.056 -34.917 1.00 88.25 253 PHE A O 1
ATOM 1902 N N . GLY A 1 254 ? 17.557 4.596 -33.656 1.00 84.12 254 GLY A N 1
ATOM 1903 C CA . GLY A 1 254 ? 17.104 5.972 -33.483 1.00 84.12 254 GLY A CA 1
ATOM 1904 C C . GLY A 1 254 ? 18.006 6.825 -32.593 1.00 84.12 254 GLY A C 1
ATOM 1905 O O . GLY A 1 254 ? 18.738 6.343 -31.733 1.00 84.12 254 GLY A O 1
ATOM 1906 N N . ARG A 1 255 ? 17.949 8.147 -32.799 1.00 81.25 255 ARG A N 1
ATOM 1907 C CA . ARG A 1 255 ? 18.702 9.133 -32.001 1.00 81.25 255 ARG A CA 1
ATOM 1908 C C . ARG A 1 255 ? 18.044 9.441 -30.654 1.00 81.25 255 ARG A C 1
ATOM 1910 O O . ARG A 1 255 ? 18.755 9.800 -29.723 1.00 81.25 255 ARG A O 1
ATOM 1917 N N . ALA A 1 256 ? 16.721 9.293 -30.551 1.00 79.31 256 ALA A N 1
ATOM 1918 C CA . ALA A 1 256 ? 15.968 9.574 -29.328 1.00 79.31 256 ALA A CA 1
ATOM 1919 C C . ALA A 1 256 ? 16.391 8.650 -28.174 1.00 79.31 256 ALA A C 1
ATOM 1921 O O . ALA A 1 256 ? 16.699 9.136 -27.092 1.00 79.31 256 ALA A O 1
ATOM 1922 N N . SER A 1 257 ? 16.531 7.345 -28.433 1.00 75.12 257 SER A N 1
ATOM 1923 C CA . SER A 1 257 ? 16.998 6.380 -27.428 1.00 75.12 257 SER A CA 1
ATOM 1924 C C . SER A 1 257 ? 18.432 6.637 -26.964 1.00 75.12 257 SER A C 1
ATOM 1926 O O . SER A 1 257 ? 18.748 6.373 -25.813 1.00 75.12 257 SER A O 1
ATOM 1928 N N . ARG A 1 258 ? 19.302 7.196 -27.818 1.00 72.94 258 ARG A N 1
ATOM 1929 C CA . ARG A 1 258 ? 20.695 7.527 -27.447 1.00 72.94 258 ARG A CA 1
ATOM 1930 C C . ARG A 1 258 ? 20.796 8.640 -26.415 1.00 72.94 258 ARG A C 1
ATOM 1932 O O . ARG A 1 258 ? 21.819 8.767 -25.758 1.00 72.94 258 ARG A O 1
ATOM 1939 N N . ARG A 1 259 ? 19.776 9.496 -26.363 1.00 77.12 259 ARG A N 1
ATOM 1940 C CA . ARG A 1 259 ? 19.693 10.638 -25.448 1.00 77.12 259 ARG A CA 1
ATOM 1941 C C . ARG A 1 259 ? 18.811 10.338 -24.236 1.00 77.12 259 ARG A C 1
ATOM 1943 O O . ARG A 1 259 ? 18.740 11.163 -23.335 1.00 77.12 259 ARG A O 1
ATOM 1950 N N . ALA A 1 260 ? 18.125 9.196 -24.221 1.00 81.00 260 ALA A N 1
ATOM 1951 C CA . ALA A 1 260 ? 17.285 8.798 -23.106 1.00 81.00 260 ALA A CA 1
ATOM 1952 C C . ALA A 1 260 ? 18.172 8.290 -21.960 1.00 81.00 260 ALA A C 1
ATOM 1954 O O . ALA A 1 260 ? 18.681 7.173 -22.012 1.00 81.00 260 ALA A O 1
ATOM 1955 N N . ASP A 1 261 ? 18.357 9.112 -20.926 1.00 88.44 261 ASP A N 1
ATOM 1956 C CA . ASP A 1 261 ? 19.054 8.712 -19.700 1.00 88.44 261 ASP A CA 1
ATOM 1957 C C . ASP A 1 261 ? 18.141 7.859 -18.806 1.00 88.44 261 ASP A C 1
ATOM 1959 O O . ASP A 1 261 ? 17.534 8.339 -17.850 1.00 88.44 261 ASP A O 1
ATOM 1963 N N . LEU A 1 262 ? 17.987 6.585 -19.164 1.00 90.12 262 LEU A N 1
ATOM 1964 C CA . LEU A 1 262 ? 17.214 5.611 -18.391 1.00 90.12 262 LEU A CA 1
ATOM 1965 C C . LEU A 1 262 ? 17.754 5.408 -16.959 1.00 90.12 262 LEU A C 1
ATOM 1967 O O . LEU A 1 262 ? 16.938 5.431 -16.038 1.00 90.12 262 LEU A O 1
ATOM 1971 N N . PRO A 1 263 ? 19.076 5.265 -16.727 1.00 90.50 263 PRO A N 1
ATOM 1972 C CA . PRO A 1 263 ? 19.633 5.164 -15.378 1.00 90.50 263 PRO A CA 1
ATOM 1973 C C . PRO A 1 263 ? 19.375 6.413 -14.537 1.00 90.50 263 PRO A C 1
ATOM 1975 O O . PRO A 1 263 ? 18.982 6.292 -13.381 1.00 90.50 263 PRO A O 1
ATOM 1978 N N . GLY A 1 264 ? 19.535 7.607 -15.122 1.00 90.81 264 GLY A N 1
ATOM 1979 C CA . GLY A 1 264 ? 19.215 8.864 -14.448 1.00 90.81 264 GLY A CA 1
ATOM 1980 C C . GLY A 1 264 ? 17.750 8.925 -14.018 1.00 90.81 264 GLY A C 1
ATOM 1981 O O . GLY A 1 264 ? 17.469 9.199 -12.858 1.00 90.81 264 GLY A O 1
ATOM 1982 N N . ARG A 1 265 ? 16.821 8.553 -14.906 1.00 93.94 265 ARG A N 1
ATOM 1983 C CA . ARG A 1 265 ? 15.381 8.520 -14.596 1.00 93.94 265 ARG A CA 1
ATOM 1984 C C . ARG A 1 265 ? 15.024 7.492 -13.518 1.00 93.94 265 ARG A C 1
ATOM 1986 O O . ARG A 1 265 ? 14.143 7.752 -12.707 1.00 93.94 265 ARG A O 1
ATOM 1993 N N . LEU A 1 266 ? 15.683 6.330 -13.495 1.00 93.94 266 LEU A N 1
ATOM 1994 C CA . LEU A 1 266 ? 15.498 5.334 -12.430 1.00 93.94 266 LEU A CA 1
ATOM 1995 C C . LEU A 1 266 ? 16.005 5.859 -11.080 1.00 93.94 266 LEU A C 1
ATOM 1997 O O . LEU A 1 266 ? 15.334 5.689 -10.065 1.00 93.94 266 LEU A O 1
ATOM 2001 N N . ALA A 1 267 ? 17.140 6.563 -11.076 1.00 92.94 267 ALA A N 1
ATOM 2002 C CA . ALA A 1 267 ? 17.634 7.244 -9.885 1.00 92.94 267 ALA A CA 1
ATOM 2003 C C . ALA A 1 267 ? 16.704 8.392 -9.445 1.00 92.94 267 ALA A C 1
ATOM 2005 O O . ALA A 1 267 ? 16.524 8.606 -8.248 1.00 92.94 267 ALA A O 1
ATOM 2006 N N . ASP A 1 268 ? 16.089 9.117 -10.384 1.00 94.50 268 ASP A N 1
ATOM 2007 C CA . ASP A 1 268 ? 15.071 10.136 -10.093 1.00 94.50 268 ASP A CA 1
ATOM 2008 C C . ASP A 1 268 ? 13.829 9.514 -9.448 1.00 94.50 268 ASP A C 1
ATOM 2010 O O . ASP A 1 268 ? 13.343 10.038 -8.447 1.00 94.50 268 ASP A O 1
ATOM 2014 N N . LEU A 1 269 ? 13.363 8.368 -9.958 1.00 96.38 269 LEU A N 1
ATOM 2015 C CA . LEU A 1 269 ? 12.269 7.600 -9.362 1.00 96.38 269 LEU A CA 1
ATOM 2016 C C . LEU A 1 269 ? 12.617 7.136 -7.943 1.00 96.38 269 LEU A C 1
ATOM 2018 O O . LEU A 1 269 ? 11.831 7.363 -7.029 1.00 96.38 269 LEU A O 1
ATOM 2022 N N . GLY A 1 270 ? 13.800 6.545 -7.738 1.00 95.06 270 GLY A N 1
ATOM 2023 C CA . GLY A 1 270 ? 14.256 6.123 -6.409 1.00 95.06 270 GLY A CA 1
ATOM 2024 C C . GLY A 1 270 ? 14.274 7.282 -5.408 1.00 95.06 270 GLY A C 1
ATOM 2025 O O . GLY A 1 270 ? 13.708 7.168 -4.323 1.00 95.06 270 GLY A O 1
ATOM 2026 N N . ARG A 1 271 ? 14.824 8.437 -5.808 1.00 95.62 271 ARG A N 1
ATOM 2027 C CA . ARG A 1 271 ? 14.835 9.656 -4.982 1.00 95.62 271 ARG A CA 1
ATOM 2028 C C . ARG A 1 271 ? 13.440 10.216 -4.729 1.00 95.62 271 ARG A C 1
ATOM 2030 O O . ARG A 1 271 ? 13.196 10.730 -3.643 1.00 95.62 271 ARG A O 1
ATOM 2037 N N . ALA A 1 272 ? 12.533 10.151 -5.703 1.00 96.69 272 ALA A N 1
ATOM 2038 C CA . ALA A 1 272 ? 11.154 10.601 -5.533 1.00 96.69 272 ALA A CA 1
ATOM 2039 C C . ALA A 1 272 ? 10.404 9.730 -4.512 1.00 96.69 272 ALA A C 1
ATOM 2041 O O . ALA A 1 272 ? 9.755 10.272 -3.616 1.00 96.69 272 ALA A O 1
ATOM 2042 N N . VAL A 1 273 ? 10.554 8.402 -4.598 1.00 96.56 273 VAL A N 1
ATOM 2043 C CA . VAL A 1 273 ? 9.956 7.452 -3.647 1.00 96.56 273 VAL A CA 1
ATOM 2044 C C . VAL A 1 273 ? 10.535 7.649 -2.245 1.00 96.56 273 VAL A C 1
ATOM 2046 O O . VAL A 1 273 ? 9.771 7.749 -1.289 1.00 96.56 273 VAL A O 1
ATOM 2049 N N . GLU A 1 274 ? 11.858 7.787 -2.111 1.00 96.00 274 GLU A N 1
ATOM 2050 C CA . GLU A 1 274 ? 12.523 8.089 -0.832 1.00 96.00 274 GLU A CA 1
ATOM 2051 C C . GLU A 1 274 ? 12.001 9.401 -0.225 1.00 96.00 274 GLU A C 1
ATOM 2053 O O . GLU A 1 274 ? 11.555 9.453 0.919 1.00 96.00 274 GLU A O 1
ATOM 2058 N N . ALA A 1 275 ? 11.930 10.453 -1.038 1.00 95.81 275 ALA A N 1
ATOM 2059 C CA . ALA A 1 275 ? 11.403 11.756 -0.661 1.00 95.81 275 ALA A CA 1
ATOM 2060 C C . ALA A 1 275 ? 9.929 11.732 -0.214 1.00 95.81 275 ALA A C 1
ATOM 2062 O O . ALA A 1 275 ? 9.517 12.584 0.588 1.00 95.81 275 ALA A O 1
ATOM 2063 N N . TYR A 1 276 ? 9.119 10.827 -0.768 1.00 96.56 276 TYR A N 1
ATOM 2064 C CA . TYR A 1 276 ? 7.738 10.607 -0.349 1.00 96.56 276 TYR A CA 1
ATOM 2065 C C . TYR A 1 276 ? 7.676 9.796 0.952 1.00 96.56 276 TYR A C 1
ATOM 2067 O O . TYR A 1 276 ? 7.022 10.246 1.895 1.00 96.56 276 TYR A O 1
ATOM 2075 N N . ARG A 1 277 ? 8.438 8.696 1.056 1.00 95.94 277 ARG A N 1
ATOM 2076 C CA . ARG A 1 277 ? 8.609 7.908 2.290 1.00 95.94 277 ARG A CA 1
ATOM 2077 C C . ARG A 1 277 ? 8.986 8.803 3.466 1.00 95.94 277 ARG A C 1
ATOM 2079 O O . ARG A 1 277 ? 8.317 8.750 4.488 1.00 95.94 277 ARG A O 1
ATOM 2086 N N . ASP A 1 278 ? 9.988 9.664 3.317 1.00 95.81 278 ASP A N 1
ATOM 2087 C CA . ASP A 1 278 ? 10.446 10.549 4.395 1.00 95.81 278 ASP A CA 1
ATOM 2088 C C . ASP A 1 278 ? 9.368 11.557 4.821 1.00 95.81 278 ASP A C 1
ATOM 2090 O O . ASP A 1 278 ? 9.280 11.949 5.986 1.00 95.81 278 ASP A O 1
ATOM 2094 N N . THR A 1 279 ? 8.512 11.972 3.882 1.00 95.81 279 THR A N 1
ATOM 2095 C CA . THR A 1 279 ? 7.378 12.855 4.186 1.00 95.81 279 THR A CA 1
ATOM 2096 C C . THR A 1 279 ? 6.330 12.125 5.031 1.00 95.81 279 THR A C 1
ATOM 2098 O O . THR A 1 279 ? 5.837 12.705 6.000 1.00 95.81 279 THR A O 1
ATOM 2101 N N . VAL A 1 280 ? 6.030 10.862 4.703 1.00 95.94 280 VAL A N 1
ATOM 2102 C CA . VAL A 1 280 ? 5.102 10.002 5.462 1.00 95.94 280 VAL A CA 1
ATOM 2103 C C . VAL A 1 280 ? 5.689 9.620 6.823 1.00 95.94 280 VAL A C 1
ATOM 2105 O O . VAL A 1 280 ? 5.022 9.787 7.838 1.00 95.94 280 VAL A O 1
ATOM 2108 N N . ALA A 1 281 ? 6.959 9.214 6.877 1.00 95.62 281 ALA A N 1
ATOM 2109 C CA . ALA A 1 281 ? 7.664 8.918 8.123 1.00 95.62 281 ALA A CA 1
ATOM 2110 C C . ALA A 1 281 ? 7.674 10.135 9.060 1.00 95.62 281 ALA A C 1
ATOM 2112 O O . ALA A 1 281 ? 7.343 10.028 10.237 1.00 95.62 281 ALA A O 1
ATOM 2113 N N . GLY A 1 282 ? 7.964 11.326 8.524 1.00 94.19 282 GLY A N 1
ATOM 2114 C CA . GLY A 1 282 ? 7.896 12.567 9.288 1.00 94.19 282 GLY A CA 1
ATOM 2115 C C . GLY A 1 282 ? 6.491 12.890 9.805 1.00 94.19 282 GLY A C 1
ATOM 2116 O O . GLY A 1 282 ? 6.374 13.492 10.866 1.00 94.19 282 GLY A O 1
ATOM 2117 N N . ALA A 1 283 ? 5.434 12.498 9.086 1.00 94.12 283 ALA A N 1
ATOM 2118 C CA . ALA A 1 283 ? 4.059 12.635 9.560 1.00 94.12 283 ALA A CA 1
ATOM 2119 C C . ALA A 1 283 ? 3.742 11.652 10.698 1.00 94.12 283 ALA A C 1
ATOM 2121 O O . ALA A 1 283 ? 3.151 12.061 11.694 1.00 94.12 283 ALA A O 1
ATOM 2122 N N . PHE A 1 284 ? 4.186 10.396 10.585 1.00 94.44 284 PHE A N 1
ATOM 2123 C CA . PHE A 1 284 ? 4.023 9.381 11.633 1.00 94.44 284 PHE A CA 1
ATOM 2124 C C . PHE A 1 284 ? 4.719 9.780 12.935 1.00 94.44 284 PHE A C 1
ATOM 2126 O O . PHE A 1 284 ? 4.150 9.574 14.003 1.00 94.44 284 PHE A O 1
ATOM 2133 N N . THR A 1 285 ? 5.897 10.399 12.853 1.00 92.62 285 THR A N 1
ATOM 2134 C CA . THR A 1 285 ? 6.621 10.906 14.026 1.00 92.62 285 THR A CA 1
ATOM 2135 C C . THR A 1 285 ? 5.976 12.159 14.621 1.00 92.62 285 THR A C 1
ATOM 2137 O O . THR A 1 285 ? 5.905 12.290 15.837 1.00 92.62 285 THR A O 1
ATOM 2140 N N . ASP A 1 286 ? 5.501 13.102 13.800 1.00 90.38 286 ASP A N 1
ATOM 2141 C CA . ASP A 1 286 ? 4.941 14.357 14.327 1.00 90.38 286 ASP A CA 1
ATOM 2142 C C . ASP A 1 286 ? 3.572 14.200 14.988 1.00 90.38 286 ASP A C 1
ATOM 2144 O O . ASP A 1 286 ? 3.236 14.964 15.897 1.00 90.38 286 ASP A O 1
ATOM 2148 N N . ALA A 1 287 ? 2.794 13.225 14.529 1.00 86.31 287 ALA A N 1
ATOM 2149 C CA . ALA A 1 287 ? 1.485 12.892 15.072 1.00 86.31 287 ALA A CA 1
ATOM 2150 C C . ALA A 1 287 ? 1.519 11.688 16.025 1.00 86.31 287 ALA A C 1
ATOM 2152 O O . ALA A 1 287 ? 0.470 11.134 16.342 1.00 86.31 287 ALA A O 1
ATOM 2153 N N . ASP A 1 288 ? 2.710 11.299 16.488 1.00 87.19 288 ASP A N 1
ATOM 2154 C CA . ASP A 1 288 ? 2.849 10.248 17.487 1.00 87.19 288 ASP A CA 1
ATOM 2155 C C . ASP A 1 288 ? 2.312 10.696 18.856 1.00 87.19 288 ASP A C 1
ATOM 2157 O O . ASP A 1 288 ? 2.395 11.871 19.235 1.00 87.19 288 ASP A O 1
ATOM 2161 N N . GLY A 1 289 ? 1.755 9.744 19.600 1.00 79.94 289 GLY A N 1
ATOM 2162 C CA . GLY A 1 289 ? 1.187 9.967 20.924 1.00 79.94 289 GLY A CA 1
ATOM 2163 C C . GLY A 1 289 ? -0.210 9.379 21.103 1.00 79.94 289 GLY A C 1
ATOM 2164 O O . GLY A 1 289 ? -0.779 8.746 20.220 1.00 79.94 289 GLY A O 1
ATOM 2165 N N . VAL A 1 290 ? -0.763 9.587 22.300 1.00 73.12 290 VAL A N 1
ATOM 2166 C CA . VAL A 1 290 ? -2.050 9.001 22.718 1.00 73.12 290 VAL A CA 1
ATOM 2167 C C . VAL A 1 290 ? -3.247 9.744 22.112 1.00 73.12 290 VAL A C 1
ATOM 2169 O O . VAL A 1 290 ? -4.311 9.158 21.920 1.00 73.12 290 VAL A O 1
ATOM 2172 N N . ARG A 1 291 ? -3.100 11.046 21.832 1.00 77.69 291 ARG A N 1
ATOM 2173 C CA . ARG A 1 291 ? -4.145 11.909 21.261 1.00 77.69 291 ARG A CA 1
ATOM 2174 C C . ARG A 1 291 ? -3.515 12.937 20.331 1.00 77.69 291 ARG A C 1
ATOM 2176 O O . ARG A 1 291 ? -2.477 13.500 20.665 1.00 77.69 291 ARG A O 1
ATOM 2183 N N . LEU A 1 292 ? -4.194 13.226 19.222 1.00 83.56 292 LEU A N 1
ATOM 2184 C CA . LEU A 1 292 ? -3.767 14.247 18.274 1.00 83.56 292 LEU A CA 1
ATOM 2185 C C . LEU A 1 292 ? -4.068 15.652 18.822 1.00 83.56 292 LEU A C 1
ATOM 2187 O O . LEU A 1 292 ? -5.233 16.034 18.955 1.00 83.56 292 LEU A O 1
ATOM 2191 N N . THR A 1 293 ? -3.035 16.439 19.121 1.00 86.81 293 THR A N 1
ATOM 2192 C CA . THR A 1 293 ? -3.210 17.837 19.549 1.00 86.81 293 THR A CA 1
ATOM 2193 C C . THR A 1 293 ? -3.510 18.766 18.359 1.00 86.81 293 THR A C 1
ATOM 2195 O O . THR A 1 293 ? -3.154 18.448 17.217 1.00 86.81 293 THR A O 1
ATOM 2198 N N . PRO A 1 294 ? -4.121 19.948 18.579 1.00 87.19 294 PRO A N 1
ATOM 2199 C CA . PRO A 1 294 ? -4.327 20.943 17.521 1.00 87.19 294 PRO A CA 1
ATOM 2200 C C . PRO A 1 294 ? -3.024 21.353 16.811 1.00 87.19 294 PRO A C 1
ATOM 2202 O O . PRO A 1 294 ? -3.003 21.559 15.595 1.00 87.19 294 PRO A O 1
ATOM 2205 N N . GLU A 1 295 ? -1.908 21.411 17.540 1.00 89.50 295 GLU A N 1
ATOM 2206 C CA . GLU A 1 295 ? -0.582 21.706 16.990 1.00 89.50 295 GLU A CA 1
ATOM 2207 C C . GLU A 1 295 ? -0.071 20.559 16.109 1.00 89.50 295 GLU A C 1
ATOM 2209 O O . GLU A 1 295 ? 0.526 20.802 15.060 1.00 89.50 295 GLU A O 1
ATOM 2214 N N . GLN A 1 296 ? -0.310 19.300 16.495 1.00 90.56 296 GLN A N 1
ATOM 2215 C CA . GLN A 1 296 ? 0.006 18.133 15.661 1.00 90.56 296 GLN A CA 1
ATOM 2216 C C . GLN A 1 296 ? -0.847 18.106 14.391 1.00 90.56 296 GLN A C 1
ATOM 2218 O O . GLN A 1 296 ? -0.309 17.925 13.300 1.00 90.56 296 GLN A O 1
ATOM 2223 N N . ARG A 1 297 ? -2.150 18.392 14.500 1.00 89.81 297 ARG A N 1
ATOM 2224 C CA . ARG A 1 297 ? -3.053 18.537 13.346 1.00 89.81 297 ARG A CA 1
ATOM 2225 C C . ARG A 1 297 ? -2.571 19.632 12.390 1.00 89.81 297 ARG A C 1
ATOM 2227 O O . ARG A 1 297 ? -2.510 19.413 11.185 1.00 89.81 297 ARG A O 1
ATOM 2234 N N . THR A 1 298 ? -2.128 20.769 12.925 1.00 90.88 298 THR A N 1
ATOM 2235 C CA . THR A 1 298 ? -1.542 21.860 12.129 1.00 90.88 298 THR A CA 1
ATOM 2236 C C . THR A 1 298 ? -0.238 21.429 11.445 1.00 90.88 298 THR A C 1
ATOM 2238 O O . THR A 1 298 ? -0.018 21.756 10.281 1.00 90.88 298 THR A O 1
ATOM 2241 N N . ARG A 1 299 ? 0.617 20.645 12.119 1.00 91.94 299 ARG A N 1
ATOM 2242 C CA . ARG A 1 299 ? 1.844 20.075 11.525 1.00 91.94 299 ARG A CA 1
ATOM 2243 C C . ARG A 1 299 ? 1.563 19.058 10.415 1.00 91.94 299 ARG A C 1
ATOM 2245 O O . ARG A 1 299 ? 2.317 19.015 9.439 1.00 91.94 299 ARG A O 1
ATOM 2252 N N . LEU A 1 300 ? 0.503 18.260 10.537 1.00 92.69 300 LEU A N 1
ATOM 2253 C CA . LEU A 1 300 ? 0.049 17.348 9.481 1.00 92.69 300 LEU A CA 1
ATOM 2254 C C . LEU A 1 300 ? -0.485 18.122 8.269 1.00 92.69 300 LEU A C 1
ATOM 2256 O O . LEU A 1 300 ? -0.044 17.874 7.144 1.00 92.69 300 LEU A O 1
ATOM 2260 N N . LEU A 1 301 ? -1.317 19.140 8.503 1.00 91.94 301 LEU A N 1
ATOM 2261 C CA . LEU A 1 301 ? -1.800 20.040 7.452 1.00 91.94 301 LEU A CA 1
ATOM 2262 C C . LEU A 1 301 ? -0.646 20.771 6.752 1.00 91.94 301 LEU A C 1
ATOM 2264 O O . LEU A 1 301 ? -0.614 20.838 5.526 1.00 91.94 301 LEU A O 1
ATOM 2268 N N . ALA A 1 302 ? 0.368 21.229 7.494 1.00 92.19 302 ALA A N 1
ATOM 2269 C CA . ALA A 1 302 ? 1.569 21.846 6.923 1.00 92.19 302 ALA A CA 1
ATOM 2270 C C . ALA A 1 302 ? 2.380 20.883 6.029 1.00 92.19 302 ALA A C 1
ATOM 2272 O O . ALA A 1 302 ? 3.076 21.317 5.106 1.00 92.19 302 ALA A O 1
ATOM 2273 N N . ARG A 1 303 ? 2.278 19.564 6.253 1.00 92.06 303 ARG A N 1
ATOM 2274 C CA . ARG A 1 303 ? 2.818 18.536 5.344 1.00 92.06 303 ARG A CA 1
ATOM 2275 C C . ARG A 1 303 ? 1.916 18.249 4.146 1.00 92.06 303 ARG A C 1
ATOM 2277 O O . ARG A 1 303 ? 2.362 17.584 3.211 1.00 92.06 303 ARG A O 1
ATOM 2284 N N . GLY A 1 304 ? 0.700 18.783 4.122 1.00 92.00 304 GLY A N 1
ATOM 2285 C CA . GLY A 1 304 ? -0.303 18.521 3.096 1.00 92.00 304 GLY A CA 1
ATOM 2286 C C . GLY A 1 304 ? -1.101 17.244 3.342 1.00 92.00 304 GLY A C 1
ATOM 2287 O O . GLY A 1 304 ? -1.542 16.632 2.373 1.00 92.00 304 GLY A O 1
ATOM 2288 N N . ILE A 1 305 ? -1.222 16.814 4.600 1.00 92.38 305 ILE A N 1
ATOM 2289 C CA . ILE A 1 305 ? -2.117 15.729 5.006 1.00 92.38 305 ILE A CA 1
ATOM 2290 C C . ILE A 1 305 ? -3.372 16.371 5.582 1.00 92.38 305 ILE A C 1
ATOM 2292 O O . ILE A 1 305 ? -3.297 17.049 6.607 1.00 92.38 305 ILE A O 1
ATOM 2296 N N . ASP A 1 306 ? -4.498 16.166 4.906 1.00 89.56 306 ASP A N 1
ATOM 2297 C CA . ASP A 1 306 ? -5.790 16.691 5.325 1.00 89.56 306 ASP A CA 1
ATOM 2298 C C . ASP A 1 306 ? -6.583 15.616 6.064 1.00 89.56 306 ASP A C 1
ATOM 2300 O O . ASP A 1 306 ? -6.901 14.548 5.527 1.00 89.56 306 ASP A O 1
ATOM 2304 N N . LEU A 1 307 ? -6.874 15.907 7.327 1.00 85.94 307 LEU A N 1
ATOM 2305 C CA . LEU A 1 307 ? -7.696 15.056 8.165 1.00 85.94 307 LEU A CA 1
ATOM 2306 C C . LEU A 1 307 ? -9.099 15.645 8.174 1.00 85.94 307 LEU A C 1
ATOM 2308 O O . LEU A 1 307 ? -9.248 16.784 8.608 1.00 85.94 307 LEU A O 1
ATOM 2312 N N . PRO A 1 308 ? -10.136 14.892 7.785 1.00 82.31 308 PRO A N 1
ATOM 2313 C CA . PRO A 1 308 ? -11.487 15.415 7.833 1.00 82.31 308 PRO A CA 1
ATOM 2314 C C . PRO A 1 308 ? -11.845 15.779 9.277 1.00 82.31 308 PRO A C 1
ATOM 2316 O O . PRO A 1 308 ? -11.446 15.096 10.228 1.00 82.31 308 PRO A O 1
ATOM 2319 N N . ASP A 1 309 ? -12.602 16.860 9.449 1.00 69.50 309 ASP A N 1
ATOM 2320 C CA . ASP A 1 309 ? -13.274 17.162 10.712 1.00 69.50 309 ASP A CA 1
ATOM 2321 C C . ASP A 1 309 ? -14.446 16.183 10.874 1.00 69.50 309 ASP A C 1
ATOM 2323 O O . ASP A 1 309 ? -15.616 16.525 10.703 1.00 69.50 309 ASP A O 1
ATOM 2327 N N . LEU A 1 310 ? -14.145 14.916 11.163 1.00 63.12 310 LEU A N 1
ATOM 2328 C CA . LEU A 1 310 ? -15.172 14.011 11.658 1.00 63.12 310 LEU A CA 1
ATOM 2329 C C . LEU A 1 310 ? -15.576 14.509 13.049 1.00 63.12 310 LEU A C 1
ATOM 2331 O O . LEU A 1 310 ? -14.691 14.759 13.873 1.00 63.12 310 LEU A O 1
ATOM 2335 N N . PRO A 1 311 ? -16.880 14.661 13.344 1.00 51.19 311 PRO A N 1
ATOM 2336 C CA . PRO A 1 311 ? -17.339 15.128 14.642 1.00 51.19 311 PRO A CA 1
ATOM 2337 C C . PRO A 1 311 ? -17.018 14.063 15.682 1.00 51.19 311 PRO A C 1
ATOM 2339 O O . PRO A 1 311 ? -17.854 13.193 15.897 1.00 51.19 311 PRO A O 1
ATOM 2342 N N . ALA A 1 312 ? -15.802 14.102 16.251 1.00 50.16 312 ALA A N 1
ATOM 2343 C CA . ALA A 1 312 ? -15.280 13.227 17.302 1.00 50.16 312 ALA A CA 1
ATOM 2344 C C . ALA A 1 312 ? -16.024 11.889 17.320 1.00 50.16 312 ALA A C 1
ATOM 2346 O O . ALA A 1 312 ? -16.775 11.593 18.256 1.00 50.16 312 ALA A O 1
ATOM 2347 N N . ALA A 1 313 ? -15.958 11.178 16.190 1.00 50.59 313 ALA A N 1
ATOM 2348 C CA . ALA A 1 313 ? -16.880 10.106 15.870 1.00 50.59 313 ALA A CA 1
ATOM 2349 C C . ALA A 1 313 ? -16.510 8.899 16.715 1.00 50.59 313 ALA A C 1
ATOM 2351 O O . ALA A 1 313 ? -15.830 8.012 16.225 1.00 50.59 313 ALA A O 1
ATOM 2352 N N . SER A 1 314 ? -16.882 8.931 17.998 1.00 58.62 314 SER A N 1
ATOM 2353 C CA . SER A 1 314 ? -17.185 7.799 18.876 1.00 58.62 314 SER A CA 1
ATOM 2354 C C . SER A 1 314 ? -17.053 8.118 20.367 1.00 58.62 314 SER A C 1
ATOM 2356 O O . SER A 1 314 ? -17.681 7.397 21.125 1.00 58.62 314 SER A O 1
ATOM 2358 N N . ARG A 1 315 ? -16.415 9.201 20.855 1.00 66.25 315 ARG A N 1
ATOM 2359 C CA . ARG A 1 315 ? -16.322 9.429 22.326 1.00 66.25 315 ARG A CA 1
ATOM 2360 C C . ARG A 1 315 ? -17.694 9.437 23.016 1.00 66.25 315 ARG A C 1
ATOM 2362 O O . ARG A 1 315 ? -17.899 8.732 24.001 1.00 66.25 315 ARG A O 1
ATOM 2369 N N . THR A 1 316 ? -18.653 10.184 22.470 1.00 72.62 316 THR A N 1
ATOM 2370 C CA . THR A 1 316 ? -20.021 10.277 23.015 1.00 72.62 316 THR A CA 1
ATOM 2371 C C . THR A 1 316 ? -20.798 8.959 22.887 1.00 72.62 316 THR A C 1
ATOM 2373 O O . THR A 1 316 ? -21.747 8.734 23.630 1.00 72.62 316 THR A O 1
ATOM 2376 N N . ARG A 1 317 ? -20.397 8.073 21.963 1.00 76.06 317 ARG A N 1
ATOM 2377 C CA . ARG A 1 317 ? -21.046 6.774 21.702 1.00 76.06 317 ARG A CA 1
ATOM 2378 C C . ARG A 1 317 ? -20.357 5.594 22.404 1.00 76.06 317 ARG A C 1
ATOM 2380 O O . ARG A 1 317 ? -21.020 4.606 22.695 1.00 76.06 317 ARG A O 1
ATOM 2387 N N . VAL A 1 318 ? -19.073 5.722 22.746 1.00 84.31 318 VAL A N 1
ATOM 2388 C CA . VAL A 1 318 ? -18.252 4.702 23.418 1.00 84.31 318 VAL A CA 1
ATOM 2389 C C . VAL A 1 318 ? -18.781 4.408 24.809 1.00 84.31 318 VAL A C 1
ATOM 2391 O O . VAL A 1 318 ? -18.904 3.244 25.164 1.00 84.31 318 VAL A O 1
ATOM 2394 N N . VAL A 1 319 ? -19.134 5.432 25.593 1.00 86.12 319 VAL A N 1
ATOM 2395 C CA . VAL A 1 319 ? -19.625 5.220 26.966 1.00 86.12 319 VAL A CA 1
ATOM 2396 C C . VAL A 1 319 ? -20.952 4.442 26.980 1.00 86.12 319 VAL A C 1
ATOM 2398 O O . VAL A 1 319 ? -21.012 3.422 27.668 1.00 86.12 319 VAL A O 1
ATOM 2401 N N . PRO A 1 320 ? -21.993 4.829 26.210 1.00 89.00 320 PRO A N 1
ATOM 2402 C CA . PRO A 1 320 ? -23.200 4.013 26.081 1.00 89.00 320 PRO A CA 1
ATOM 2403 C C . PRO A 1 320 ? -22.925 2.594 25.574 1.00 89.00 320 PRO A C 1
ATOM 2405 O O . PRO A 1 320 ? -23.481 1.648 26.121 1.00 89.00 320 PRO A O 1
ATOM 2408 N N . ALA A 1 321 ? -22.052 2.429 24.576 1.00 88.06 321 ALA A N 1
ATOM 2409 C CA . ALA A 1 321 ? -21.749 1.116 24.014 1.00 88.06 321 ALA A CA 1
ATOM 2410 C C . ALA A 1 321 ? -20.989 0.209 25.002 1.00 88.06 321 ALA A C 1
ATOM 2412 O O . ALA A 1 321 ? -21.315 -0.968 25.130 1.00 88.06 321 ALA A O 1
ATOM 2413 N N . LEU A 1 322 ? -20.030 0.754 25.759 1.00 90.31 322 LEU A N 1
ATOM 2414 C CA . LEU A 1 322 ? -19.351 0.040 26.846 1.00 90.31 322 LEU A CA 1
ATOM 2415 C C . LEU A 1 322 ? -20.321 -0.357 27.957 1.00 90.31 322 LEU A C 1
ATOM 2417 O O . LEU A 1 322 ? -20.200 -1.455 28.500 1.00 90.31 322 LEU A O 1
ATOM 2421 N N . ARG A 1 323 ? -21.286 0.510 28.286 1.00 91.19 323 ARG A N 1
ATOM 2422 C CA . ARG A 1 323 ? -22.338 0.185 29.253 1.00 91.19 323 ARG A CA 1
ATOM 2423 C C . ARG A 1 323 ? -23.179 -0.991 28.762 1.00 91.19 323 ARG A C 1
ATOM 2425 O O . ARG A 1 323 ? -23.278 -1.969 29.487 1.00 91.19 323 ARG A O 1
ATOM 2432 N N . VAL A 1 324 ? -23.683 -0.933 27.527 1.00 91.94 324 VAL A N 1
ATOM 2433 C CA . VAL A 1 324 ? -24.470 -2.017 26.911 1.00 91.94 324 VAL A CA 1
ATOM 2434 C C . VAL A 1 324 ? -23.686 -3.331 26.884 1.00 91.94 324 VAL A C 1
ATOM 2436 O O . VAL A 1 324 ? -24.224 -4.379 27.221 1.00 91.94 324 VAL A O 1
ATOM 2439 N N . LEU A 1 325 ? -22.396 -3.288 26.537 1.00 89.75 325 LEU A N 1
ATOM 2440 C CA . LEU A 1 325 ? -21.541 -4.475 26.573 1.00 89.75 325 LEU A CA 1
ATOM 2441 C C . LEU A 1 325 ? -21.367 -5.019 27.999 1.00 89.75 325 LEU A C 1
ATOM 2443 O O . LEU A 1 325 ? -21.410 -6.227 28.204 1.00 89.75 325 LEU A O 1
ATOM 2447 N N . THR A 1 326 ? -21.165 -4.144 28.984 1.00 90.94 326 THR A N 1
ATOM 2448 C CA . THR A 1 326 ? -20.996 -4.550 30.387 1.00 90.94 326 THR A CA 1
ATOM 2449 C C . THR A 1 326 ? -22.285 -5.150 30.943 1.00 90.94 326 THR A C 1
ATOM 2451 O O . THR A 1 326 ? -22.232 -6.199 31.573 1.00 90.94 326 THR A O 1
ATOM 2454 N N . GLU A 1 327 ? -23.435 -4.531 30.672 1.00 92.06 327 GLU A N 1
ATOM 2455 C CA . GLU A 1 327 ? -24.763 -5.053 31.019 1.00 92.06 327 GLU A CA 1
ATOM 2456 C C . GLU A 1 327 ? -24.971 -6.435 30.394 1.00 92.06 327 GLU A C 1
ATOM 2458 O O . GLU A 1 327 ? -25.260 -7.390 31.109 1.00 92.06 327 GLU A O 1
ATOM 2463 N N . HIS A 1 328 ? -24.680 -6.585 29.100 1.00 90.44 328 HIS A N 1
ATOM 2464 C CA . HIS A 1 328 ? -24.774 -7.871 28.417 1.00 90.44 328 HIS A CA 1
ATOM 2465 C C . HIS A 1 328 ? -23.871 -8.949 29.043 1.00 90.44 328 HIS A C 1
ATOM 2467 O O . HIS A 1 328 ? -24.291 -10.090 29.214 1.00 90.44 328 HIS A O 1
ATOM 2473 N N . LEU A 1 329 ? -22.634 -8.605 29.421 1.00 89.19 329 LEU A N 1
ATOM 2474 C CA . LEU A 1 329 ? -21.730 -9.539 30.103 1.00 89.19 329 LEU A CA 1
ATOM 2475 C C . LEU A 1 329 ? -22.229 -9.941 31.500 1.00 89.19 329 LEU A C 1
ATOM 2477 O O . LEU A 1 329 ? -21.932 -11.053 31.931 1.00 89.19 329 LEU A O 1
ATOM 2481 N N . LEU A 1 330 ? -22.957 -9.060 32.192 1.00 88.69 330 LEU A N 1
ATOM 2482 C CA . LEU A 1 330 ? -23.546 -9.321 33.511 1.00 88.69 330 LEU A CA 1
ATOM 2483 C C . LEU A 1 330 ? -24.869 -10.099 33.435 1.00 88.69 330 LEU A C 1
ATOM 2485 O O . LEU A 1 330 ? -25.211 -10.801 34.382 1.00 88.69 330 LEU A O 1
ATOM 2489 N N . GLU A 1 331 ? -25.606 -9.990 32.330 1.00 88.50 331 GLU A N 1
ATOM 2490 C CA . GLU A 1 331 ? -26.813 -10.786 32.062 1.00 88.50 331 GLU A CA 1
ATOM 2491 C C . GLU A 1 331 ? -26.488 -12.240 31.696 1.00 88.50 331 GLU A C 1
ATOM 2493 O O . GLU A 1 331 ? -27.309 -13.140 31.889 1.00 88.50 331 GLU A O 1
ATOM 2498 N N . GLN A 1 332 ? -25.286 -12.492 31.173 1.00 84.31 332 GLN A N 1
ATOM 2499 C CA . GLN A 1 332 ? -24.817 -13.844 30.896 1.00 84.31 332 GLN A CA 1
ATOM 2500 C C . GLN A 1 332 ? -24.505 -14.596 32.205 1.00 84.31 332 GLN A C 1
ATOM 2502 O O . GLN A 1 332 ? -24.032 -13.992 33.168 1.00 84.31 332 GLN A O 1
ATOM 2507 N N . PRO A 1 333 ? -24.689 -15.932 32.252 1.00 81.94 333 PRO A N 1
ATOM 2508 C CA . PRO A 1 333 ? -24.323 -16.764 33.400 1.00 81.94 333 PRO A CA 1
ATOM 2509 C C . PRO A 1 333 ? -22.793 -16.934 33.492 1.00 81.94 333 PRO A C 1
ATOM 2511 O O . PRO A 1 333 ? -22.258 -18.032 33.337 1.00 81.94 333 PRO A O 1
ATOM 2514 N N . LEU A 1 334 ? -22.076 -15.828 33.697 1.00 85.50 334 LEU A N 1
ATOM 2515 C CA . LEU A 1 334 ? -20.622 -15.752 33.768 1.00 85.50 334 LEU A CA 1
ATOM 2516 C C . LEU A 1 334 ? -20.160 -15.281 35.150 1.00 85.50 334 LEU A C 1
ATOM 2518 O O . LEU A 1 334 ? -20.755 -14.368 35.721 1.00 85.50 334 LEU A O 1
ATOM 2522 N N . PRO A 1 335 ? -19.040 -15.821 35.659 1.00 90.19 335 PRO A N 1
ATOM 2523 C CA . PRO A 1 335 ? -18.377 -15.255 36.824 1.00 90.19 335 PRO A CA 1
ATOM 2524 C C . PRO A 1 335 ? -17.899 -13.820 36.576 1.00 90.19 335 PRO A C 1
ATOM 2526 O O . PRO A 1 335 ? -17.412 -13.497 35.485 1.00 90.19 335 PRO A O 1
ATOM 2529 N N . LEU A 1 336 ? -17.907 -12.986 37.617 1.00 90.88 336 LEU A 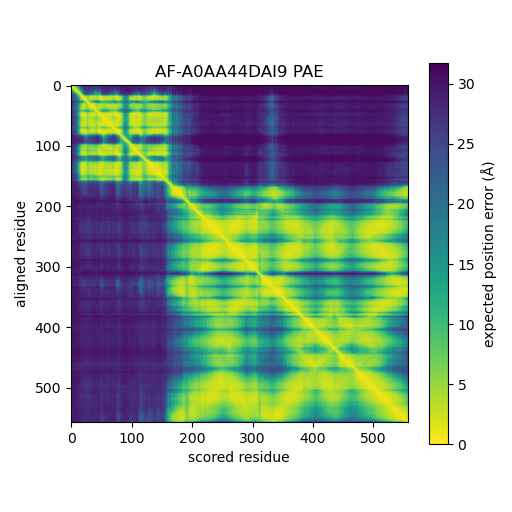N 1
ATOM 2530 C CA . LEU A 1 336 ? -17.422 -11.602 37.575 1.00 90.88 336 LEU A CA 1
ATOM 2531 C C . LEU A 1 336 ? -15.968 -11.515 37.093 1.00 90.88 336 LEU A C 1
ATOM 2533 O O . LEU A 1 336 ? -15.630 -10.625 36.309 1.00 90.88 336 LEU A O 1
ATOM 2537 N N . ARG A 1 337 ? -15.106 -12.465 37.489 1.00 90.69 337 ARG A N 1
ATOM 2538 C CA . ARG A 1 337 ? -13.714 -12.523 37.004 1.00 90.69 337 ARG A CA 1
ATOM 2539 C C . ARG A 1 337 ? -13.623 -12.776 35.495 1.00 90.69 337 ARG A C 1
ATOM 2541 O O . ARG A 1 337 ? -12.746 -12.212 34.844 1.00 90.69 337 ARG A O 1
ATOM 2548 N N . SER A 1 338 ? -14.553 -13.548 34.930 1.00 90.50 338 SER A N 1
ATOM 2549 C CA . SER A 1 338 ? -14.628 -13.807 33.483 1.00 90.50 338 SER A CA 1
ATOM 2550 C C . SER A 1 338 ? -15.091 -12.572 32.709 1.00 90.50 338 SER A C 1
ATOM 2552 O O . SER A 1 338 ? -14.480 -12.207 31.705 1.00 90.50 338 SER A O 1
ATOM 2554 N N . ALA A 1 339 ? -16.124 -11.879 33.198 1.00 89.94 339 ALA A N 1
ATOM 2555 C CA . ALA A 1 339 ? -16.569 -10.611 32.618 1.00 89.94 339 ALA A CA 1
ATOM 2556 C C . ALA A 1 339 ? -15.450 -9.552 32.666 1.00 89.94 339 ALA A C 1
ATOM 2558 O O . ALA A 1 339 ? -15.174 -8.877 31.671 1.00 89.94 339 ALA A O 1
ATOM 2559 N N . ALA A 1 340 ? -14.728 -9.471 33.789 1.00 91.06 340 ALA A N 1
ATOM 2560 C CA . ALA A 1 340 ? -13.586 -8.580 33.933 1.00 91.06 340 ALA A CA 1
ATOM 2561 C C . ALA A 1 340 ? -12.447 -8.903 32.955 1.00 91.06 340 ALA A C 1
ATOM 2563 O O . ALA A 1 340 ? -11.834 -7.983 32.412 1.00 91.06 340 ALA A O 1
ATOM 2564 N N . ALA A 1 341 ? -12.151 -10.183 32.718 1.00 90.00 341 ALA A N 1
ATOM 2565 C CA . ALA A 1 341 ? -11.126 -10.597 31.764 1.00 90.00 341 ALA A CA 1
ATOM 2566 C C . ALA A 1 341 ? -11.490 -10.225 30.320 1.00 90.00 341 ALA A C 1
ATOM 2568 O O . ALA A 1 341 ? -10.650 -9.708 29.587 1.00 90.00 341 ALA A O 1
ATOM 2569 N N . ARG A 1 342 ? -12.761 -10.380 29.926 1.00 89.38 342 ARG A N 1
ATOM 2570 C CA . ARG A 1 342 ? -13.243 -9.952 28.601 1.00 89.38 342 ARG A CA 1
ATOM 2571 C C . ARG A 1 342 ? -13.136 -8.439 28.398 1.00 89.38 342 ARG A C 1
ATOM 2573 O O . ARG A 1 342 ? -12.726 -8.001 27.325 1.00 89.38 342 ARG A O 1
ATOM 2580 N N . LEU A 1 343 ? -13.444 -7.641 29.424 1.00 91.06 343 LEU A N 1
ATOM 2581 C CA . LEU A 1 343 ? -13.253 -6.186 29.387 1.00 91.06 343 LEU A CA 1
ATOM 2582 C C . LEU A 1 343 ? -11.768 -5.788 29.385 1.00 91.06 343 LEU A C 1
ATOM 2584 O O . LEU A 1 343 ? -11.399 -4.837 28.701 1.00 91.06 343 LEU A O 1
ATOM 2588 N N . ALA A 1 344 ? -10.899 -6.529 30.077 1.00 90.88 344 ALA A N 1
ATOM 2589 C CA . ALA A 1 344 ? -9.452 -6.323 29.987 1.00 90.88 344 ALA A CA 1
ATOM 2590 C C . ALA A 1 344 ? -8.934 -6.606 28.566 1.00 90.88 344 ALA A C 1
ATOM 2592 O O . ALA A 1 344 ? -8.249 -5.770 27.990 1.00 90.88 344 ALA A O 1
ATOM 2593 N N . ALA A 1 345 ? -9.356 -7.712 27.947 1.00 89.62 345 ALA A N 1
ATOM 2594 C CA . ALA A 1 345 ? -9.002 -8.036 26.564 1.00 89.62 345 ALA A CA 1
ATOM 2595 C C . ALA A 1 345 ? -9.555 -7.017 25.547 1.00 89.62 345 ALA A C 1
ATOM 2597 O O . ALA A 1 345 ? -8.949 -6.772 24.503 1.00 89.62 345 ALA A O 1
ATOM 2598 N N . LEU A 1 346 ? -10.717 -6.414 25.822 1.00 89.75 346 LEU A N 1
ATOM 2599 C CA . LEU A 1 346 ? -11.212 -5.277 25.046 1.00 89.75 346 LEU A CA 1
ATOM 2600 C C . LEU A 1 346 ? -10.291 -4.063 25.206 1.00 89.75 346 LEU A C 1
ATOM 2602 O O . LEU A 1 346 ? -9.923 -3.458 24.202 1.00 89.75 346 LEU A O 1
ATOM 2606 N N . SER A 1 347 ? -9.905 -3.741 26.445 1.00 90.06 347 SER A N 1
ATOM 2607 C CA . SER A 1 347 ? -8.986 -2.643 26.748 1.00 90.06 347 SER A CA 1
ATOM 2608 C C . SER A 1 347 ? -7.680 -2.785 25.968 1.00 90.06 347 SER A C 1
ATOM 2610 O O . SER A 1 347 ? -7.337 -1.879 25.209 1.00 90.06 347 SER A O 1
ATOM 2612 N N . ASP A 1 348 ? -7.044 -3.956 26.043 1.00 88.31 348 ASP A N 1
ATOM 2613 C CA . ASP A 1 348 ? -5.769 -4.237 25.379 1.00 88.31 348 ASP A CA 1
ATOM 2614 C C . ASP A 1 348 ? -5.856 -4.101 23.851 1.00 88.31 348 ASP A C 1
ATOM 2616 O O . ASP A 1 348 ? -4.965 -3.526 23.232 1.00 88.31 348 ASP A O 1
ATOM 2620 N N . ARG A 1 349 ? -6.947 -4.567 23.226 1.00 86.19 349 ARG A N 1
ATOM 2621 C CA . ARG A 1 349 ? -7.150 -4.433 21.767 1.00 86.19 349 ARG A CA 1
ATOM 2622 C C . ARG A 1 349 ? -7.478 -3.006 21.328 1.00 86.19 349 ARG A C 1
ATOM 2624 O O . ARG A 1 349 ? -7.135 -2.596 20.222 1.00 86.19 349 ARG A O 1
ATOM 2631 N N . SER A 1 350 ? -8.171 -2.252 22.177 1.00 86.00 350 SER A N 1
ATOM 2632 C CA . SER A 1 350 ? -8.537 -0.863 21.885 1.00 86.00 350 SER A CA 1
ATOM 2633 C C . SER A 1 350 ? -7.403 0.128 22.155 1.00 86.00 350 SER A C 1
ATOM 2635 O O . SER A 1 350 ? -7.456 1.236 21.632 1.00 86.00 350 SER A O 1
ATOM 2637 N N . ALA A 1 351 ? -6.367 -0.248 22.912 1.00 82.81 351 ALA A N 1
ATOM 2638 C CA . ALA A 1 351 ? -5.254 0.636 23.235 1.00 82.81 351 ALA A CA 1
ATOM 2639 C C . ALA A 1 351 ? -4.513 1.107 21.961 1.00 82.81 351 ALA A C 1
ATOM 2641 O O . ALA A 1 351 ? -4.108 0.274 21.146 1.00 82.81 351 ALA A O 1
ATOM 2642 N N . PRO A 1 352 ? -4.331 2.426 21.757 1.00 74.75 352 PRO A N 1
ATOM 2643 C CA . PRO A 1 352 ? -3.599 2.934 20.601 1.00 74.75 352 PRO A CA 1
ATOM 2644 C C . PRO A 1 352 ? -2.104 2.617 20.735 1.00 74.75 352 PRO A C 1
ATOM 2646 O O . PRO A 1 352 ? -1.498 2.879 21.774 1.00 74.75 352 PRO A O 1
ATOM 2649 N N . ALA A 1 353 ? -1.502 2.080 19.672 1.00 76.44 353 ALA A N 1
ATOM 2650 C CA . ALA A 1 353 ? -0.065 1.793 19.618 1.00 76.44 353 ALA A CA 1
ATOM 2651 C C . ALA A 1 353 ? 0.785 3.037 19.283 1.00 76.44 353 ALA A C 1
ATOM 2653 O O . ALA A 1 353 ? 1.994 3.029 19.512 1.00 76.44 353 ALA A O 1
ATOM 2654 N N . GLY A 1 354 ? 0.150 4.101 18.771 1.00 81.94 354 GLY A N 1
ATOM 2655 C CA . GLY A 1 354 ? 0.808 5.314 18.281 1.00 81.94 354 GLY A CA 1
ATOM 2656 C C . GLY A 1 354 ? 1.293 5.166 16.837 1.00 81.94 354 GLY A C 1
ATOM 2657 O O . GLY A 1 354 ? 1.668 4.080 16.389 1.00 81.94 354 GLY A O 1
ATOM 2658 N N . SER A 1 355 ? 1.300 6.266 16.080 1.00 87.12 355 SER A N 1
ATOM 2659 C CA . SER A 1 355 ? 1.674 6.228 14.662 1.00 87.12 355 SER A CA 1
ATOM 2660 C C . SER A 1 355 ? 3.154 5.918 14.426 1.00 87.12 355 SER A C 1
ATOM 2662 O O . SER A 1 355 ? 3.498 5.409 13.358 1.00 87.12 355 SER A O 1
ATOM 2664 N N . ALA A 1 356 ? 4.042 6.136 15.406 1.00 88.38 356 ALA A N 1
ATOM 2665 C CA . ALA A 1 356 ? 5.451 5.754 15.279 1.00 88.38 356 ALA A CA 1
ATOM 2666 C C . ALA A 1 356 ? 5.656 4.228 15.212 1.00 88.38 356 ALA A C 1
ATOM 2668 O O . ALA A 1 356 ? 6.608 3.767 14.578 1.00 88.38 356 ALA A O 1
ATOM 2669 N N . ALA A 1 357 ? 4.740 3.426 15.769 1.00 88.81 357 ALA A N 1
ATOM 2670 C CA . ALA A 1 357 ? 4.799 1.965 15.671 1.00 88.81 357 ALA A CA 1
ATOM 2671 C C . ALA A 1 357 ? 4.693 1.466 14.213 1.00 88.81 357 ALA A C 1
ATOM 2673 O O . ALA A 1 357 ? 5.182 0.385 13.880 1.00 88.81 357 ALA A O 1
ATOM 2674 N N . ARG A 1 358 ? 4.114 2.276 13.312 1.00 90.19 358 ARG A N 1
ATOM 2675 C CA . ARG A 1 358 ? 3.961 1.973 11.880 1.00 90.19 358 ARG A CA 1
ATOM 2676 C C . ARG A 1 358 ? 5.232 2.239 11.061 1.00 90.19 358 ARG A C 1
ATOM 2678 O O . ARG A 1 358 ? 5.285 1.840 9.898 1.00 90.19 358 ARG A O 1
ATOM 2685 N N . LEU A 1 359 ? 6.270 2.857 11.640 1.00 93.44 359 LEU A N 1
ATOM 2686 C CA . LEU A 1 359 ? 7.530 3.152 10.940 1.00 93.44 359 LEU A CA 1
ATOM 2687 C C . LEU A 1 359 ? 8.252 1.882 10.473 1.00 93.44 359 LEU A C 1
ATOM 2689 O O . LEU A 1 359 ? 8.709 1.832 9.337 1.00 93.44 359 LEU A O 1
ATOM 2693 N N . ALA A 1 360 ? 8.273 0.828 11.295 1.00 93.00 360 ALA A N 1
ATOM 2694 C CA . ALA A 1 360 ? 8.873 -0.450 10.903 1.00 93.00 360 ALA A CA 1
ATOM 2695 C C . ALA A 1 360 ? 8.165 -1.065 9.683 1.00 93.00 360 ALA A C 1
ATOM 2697 O O . ALA A 1 360 ? 8.810 -1.605 8.786 1.00 93.00 360 ALA A O 1
ATOM 2698 N N . ARG A 1 361 ? 6.834 -0.924 9.610 1.00 93.44 361 ARG A N 1
ATOM 2699 C CA . ARG A 1 361 ? 6.049 -1.382 8.459 1.00 93.44 361 ARG A CA 1
ATOM 2700 C C . ARG A 1 361 ? 6.295 -0.517 7.223 1.00 93.44 361 ARG A C 1
ATOM 2702 O O . ARG A 1 361 ? 6.370 -1.050 6.122 1.00 93.44 361 ARG A O 1
ATOM 2709 N N . LEU A 1 362 ? 6.448 0.796 7.392 1.00 95.19 362 LEU A N 1
ATOM 2710 C CA . LEU A 1 362 ? 6.822 1.701 6.303 1.00 95.19 362 LEU A CA 1
ATOM 2711 C C . LEU A 1 362 ? 8.205 1.351 5.726 1.00 95.19 362 LEU A C 1
ATOM 2713 O O . LEU A 1 362 ? 8.379 1.384 4.509 1.00 95.19 362 LEU A O 1
ATOM 2717 N N . ASP A 1 363 ? 9.159 0.979 6.580 1.00 94.19 363 ASP A N 1
ATOM 2718 C CA . ASP A 1 363 ? 10.497 0.536 6.173 1.00 94.19 363 ASP A CA 1
ATOM 2719 C C . ASP A 1 363 ? 10.474 -0.805 5.439 1.00 94.19 363 ASP A C 1
ATOM 2721 O O . ASP A 1 363 ? 11.227 -0.994 4.487 1.00 94.19 363 ASP A O 1
ATOM 2725 N N . GLU A 1 364 ? 9.582 -1.716 5.829 1.00 94.50 364 GLU A N 1
ATOM 2726 C CA . GLU A 1 364 ? 9.370 -2.981 5.123 1.00 94.50 364 GLU A CA 1
ATOM 2727 C C . GLU A 1 364 ? 8.762 -2.764 3.726 1.00 94.50 364 GLU A C 1
ATOM 2729 O O . GLU A 1 364 ? 9.195 -3.384 2.755 1.00 94.50 364 GLU A O 1
ATOM 2734 N N . LEU A 1 365 ? 7.780 -1.861 3.601 1.00 93.50 365 LEU A N 1
ATOM 2735 C CA . LEU A 1 365 ? 7.158 -1.528 2.313 1.00 93.50 365 LEU A CA 1
ATOM 2736 C C . LEU A 1 365 ? 8.133 -0.800 1.375 1.00 93.50 365 LEU A C 1
ATOM 2738 O O . LEU A 1 365 ? 8.172 -1.082 0.176 1.00 93.50 365 LEU A O 1
ATOM 2742 N N . CYS A 1 366 ? 8.932 0.117 1.923 1.00 92.50 366 CYS A N 1
ATOM 2743 C CA . CYS A 1 366 ? 9.932 0.901 1.204 1.00 92.50 366 CYS A CA 1
ATOM 2744 C C . CYS A 1 366 ? 11.356 0.480 1.588 1.00 92.50 366 CYS A C 1
ATOM 2746 O O . CYS A 1 366 ? 12.132 1.299 2.089 1.00 92.50 366 CYS A O 1
ATOM 2748 N N . ASP A 1 367 ? 11.703 -0.780 1.320 1.00 93.19 367 ASP A N 1
ATOM 2749 C CA . ASP A 1 367 ? 13.019 -1.332 1.652 1.00 93.19 367 ASP A CA 1
ATOM 2750 C C . ASP A 1 367 ? 14.163 -0.455 1.082 1.00 93.19 367 ASP A C 1
ATOM 2752 O O . ASP A 1 367 ? 14.261 -0.255 -0.139 1.00 93.19 367 ASP A O 1
ATOM 2756 N N . PRO A 1 368 ? 15.087 0.046 1.927 1.00 90.19 368 PRO A N 1
ATOM 2757 C CA . PRO A 1 368 ? 16.265 0.777 1.473 1.00 90.19 368 PRO A CA 1
ATOM 2758 C C . PRO A 1 368 ? 17.117 0.002 0.458 1.00 90.19 368 PRO A C 1
ATOM 2760 O O . PRO A 1 368 ? 17.785 0.611 -0.380 1.00 90.19 368 PRO A O 1
ATOM 2763 N N . ALA A 1 369 ? 17.127 -1.336 0.504 1.00 90.75 369 ALA A N 1
ATOM 2764 C CA . ALA A 1 369 ? 17.820 -2.149 -0.491 1.00 90.75 369 ALA A CA 1
ATOM 2765 C C . ALA A 1 369 ? 17.159 -2.051 -1.874 1.00 90.75 369 ALA A C 1
ATOM 2767 O O . ALA A 1 369 ? 17.874 -1.936 -2.872 1.00 90.75 369 ALA A O 1
ATOM 2768 N N . TYR A 1 370 ? 15.826 -2.001 -1.937 1.00 92.12 370 TYR A N 1
ATOM 2769 C CA . TYR A 1 370 ? 15.087 -1.768 -3.178 1.00 92.12 370 TYR A CA 1
ATOM 2770 C C . TYR A 1 370 ? 15.364 -0.371 -3.756 1.00 92.12 370 TYR A C 1
ATOM 2772 O O . TYR A 1 370 ? 15.654 -0.241 -4.946 1.00 92.12 370 TYR A O 1
ATOM 2780 N N . LEU A 1 371 ? 15.376 0.674 -2.921 1.00 91.12 371 LEU A N 1
ATOM 2781 C CA . LEU A 1 371 ? 15.707 2.032 -3.376 1.00 91.12 371 LEU A CA 1
ATOM 2782 C C . LEU A 1 371 ? 17.141 2.122 -3.921 1.00 91.12 371 LEU A C 1
ATOM 2784 O O . LEU A 1 371 ? 17.372 2.718 -4.975 1.00 91.12 371 LEU A O 1
ATOM 2788 N N . ARG A 1 372 ? 18.107 1.464 -3.264 1.00 89.88 372 ARG A N 1
ATOM 2789 C CA . ARG A 1 372 ? 19.484 1.352 -3.777 1.00 89.88 372 ARG A CA 1
ATOM 2790 C C . ARG A 1 372 ? 19.553 0.590 -5.102 1.00 89.88 372 ARG A C 1
ATOM 2792 O O . ARG A 1 372 ? 20.329 0.981 -5.971 1.00 89.88 372 ARG A O 1
ATOM 2799 N N . HIS A 1 373 ? 18.741 -0.454 -5.275 1.00 89.62 373 HIS A N 1
ATOM 2800 C CA . HIS A 1 373 ? 18.648 -1.213 -6.529 1.00 89.62 373 HIS A CA 1
ATOM 2801 C C . HIS A 1 373 ? 18.127 -0.359 -7.693 1.00 89.62 373 HIS A C 1
ATOM 2803 O O . HIS A 1 373 ? 18.662 -0.439 -8.797 1.00 89.62 373 HIS A O 1
ATOM 2809 N N . LEU A 1 374 ? 17.152 0.525 -7.450 1.00 88.69 374 LEU A N 1
ATOM 2810 C CA . LEU A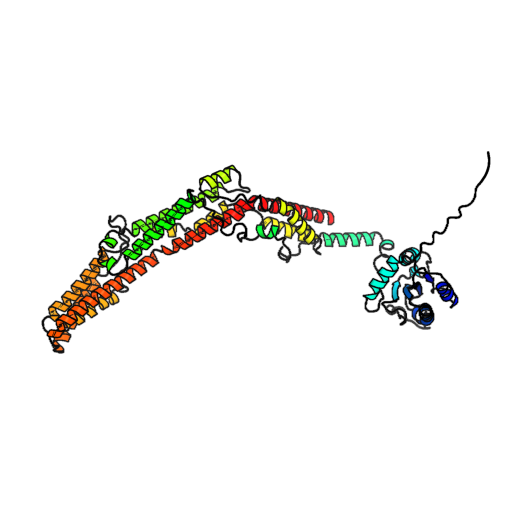 1 374 ? 16.675 1.477 -8.463 1.00 88.69 374 LEU A CA 1
ATOM 2811 C C . LEU A 1 374 ? 17.770 2.466 -8.900 1.00 88.69 374 LEU A C 1
ATOM 2813 O O . LEU A 1 374 ? 17.870 2.795 -10.081 1.00 88.69 374 LEU A O 1
ATOM 2817 N N . VAL A 1 375 ? 18.609 2.923 -7.965 1.00 87.00 375 VAL A N 1
ATOM 2818 C CA . VAL A 1 375 ? 19.718 3.855 -8.249 1.00 87.00 375 VAL A CA 1
ATOM 2819 C C . VAL A 1 375 ? 20.897 3.156 -8.944 1.00 87.00 375 VAL A C 1
ATOM 2821 O O . VAL A 1 375 ? 21.588 3.774 -9.758 1.00 87.00 375 VAL A O 1
ATOM 2824 N N . GLY A 1 376 ? 21.130 1.875 -8.648 1.00 83.00 376 GLY A N 1
ATOM 2825 C CA . GLY A 1 376 ? 22.197 1.047 -9.217 1.00 83.00 376 GLY A CA 1
ATOM 2826 C C . GLY A 1 376 ? 21.663 -0.048 -10.145 1.00 83.00 376 GLY A C 1
ATOM 2827 O O . GLY A 1 376 ? 21.702 -1.216 -9.761 1.00 83.00 376 GLY A O 1
ATOM 2828 N N . PRO A 1 377 ? 21.181 0.288 -11.360 1.00 78.06 377 PRO A N 1
ATOM 2829 C CA . PRO A 1 377 ? 20.479 -0.662 -12.213 1.00 78.06 377 PRO A CA 1
ATOM 2830 C C . PRO A 1 377 ? 21.355 -1.861 -12.617 1.00 78.06 377 PRO A C 1
ATOM 2832 O O . PRO A 1 377 ? 22.568 -1.718 -12.805 1.00 78.06 377 PRO A O 1
ATOM 2835 N N . PRO A 1 378 ? 20.742 -3.039 -12.840 1.00 85.56 378 PRO A N 1
ATOM 2836 C CA . PRO A 1 378 ? 21.458 -4.271 -13.144 1.00 85.56 378 PRO A CA 1
ATOM 2837 C C . PRO A 1 378 ? 22.223 -4.208 -14.481 1.00 85.56 378 PRO A C 1
ATOM 2839 O O . PRO A 1 378 ? 21.886 -3.420 -15.380 1.00 85.56 378 PRO A O 1
ATOM 2842 N N . PRO A 1 379 ? 23.245 -5.069 -14.659 1.00 87.06 379 PRO A N 1
ATOM 2843 C CA . PRO A 1 379 ? 24.038 -5.112 -15.881 1.00 87.06 379 PRO A CA 1
ATOM 2844 C C . PRO A 1 379 ? 23.211 -5.565 -17.089 1.00 87.06 379 PRO A C 1
ATOM 2846 O O . PRO A 1 379 ? 22.494 -6.564 -17.040 1.00 87.06 379 PRO A O 1
ATOM 2849 N N . PHE A 1 380 ? 23.372 -4.878 -18.223 1.00 87.56 380 PHE A N 1
ATOM 2850 C CA . PHE A 1 380 ? 22.672 -5.215 -19.461 1.00 87.56 380 PHE A CA 1
ATOM 2851 C C . PHE A 1 380 ? 23.307 -6.424 -20.163 1.00 87.56 380 PHE A C 1
ATOM 2853 O O . PHE A 1 380 ? 24.511 -6.462 -20.440 1.00 87.56 380 PHE A O 1
ATOM 2860 N N . ARG A 1 381 ? 22.486 -7.422 -20.501 1.00 85.38 381 ARG A N 1
ATOM 2861 C CA . ARG A 1 381 ? 22.918 -8.643 -21.196 1.00 85.38 381 ARG A CA 1
ATOM 2862 C C . ARG A 1 381 ? 22.158 -8.782 -22.510 1.00 85.38 381 ARG A C 1
ATOM 2864 O O . ARG A 1 381 ? 20.948 -8.989 -22.509 1.00 85.38 381 ARG A O 1
ATOM 2871 N N . ALA A 1 382 ? 22.874 -8.676 -23.630 1.00 80.31 382 ALA A N 1
ATOM 2872 C CA . ALA A 1 382 ? 22.285 -8.904 -24.946 1.00 80.31 382 ALA A CA 1
ATOM 2873 C C . ALA A 1 382 ? 22.488 -10.354 -25.406 1.00 80.31 382 ALA A C 1
ATOM 2875 O O . ALA A 1 382 ? 23.625 -10.798 -25.593 1.00 80.31 382 ALA A O 1
ATOM 2876 N N . GLY A 1 383 ? 21.377 -11.053 -25.646 1.00 69.06 383 GLY A N 1
ATOM 2877 C CA . GLY A 1 383 ? 21.341 -12.461 -26.048 1.00 69.06 383 GLY A CA 1
ATOM 2878 C C . GLY A 1 383 ? 21.499 -13.463 -24.893 1.00 69.06 383 GLY A C 1
ATOM 2879 O O . GLY A 1 383 ? 22.092 -13.171 -23.858 1.00 69.06 383 GLY A O 1
ATOM 2880 N N . ASP A 1 384 ? 20.999 -14.685 -25.096 1.00 73.62 384 ASP A N 1
ATOM 2881 C CA . ASP A 1 384 ? 20.837 -15.683 -24.024 1.00 73.62 384 ASP A CA 1
ATOM 2882 C C . ASP A 1 384 ? 22.160 -16.383 -23.673 1.00 73.62 384 ASP A C 1
ATOM 2884 O O . ASP A 1 384 ? 22.756 -16.118 -22.627 1.00 73.62 384 ASP A O 1
ATOM 2888 N N . THR A 1 385 ? 22.723 -17.162 -24.606 1.00 83.31 385 THR A N 1
ATOM 2889 C CA . THR A 1 385 ? 24.018 -17.863 -24.468 1.00 83.31 385 THR A CA 1
ATOM 2890 C C . THR A 1 385 ? 24.996 -17.496 -25.587 1.00 83.31 385 THR A C 1
ATOM 2892 O O . THR A 1 385 ? 24.585 -17.050 -26.657 1.00 83.31 385 THR A O 1
ATOM 2895 N N . THR A 1 386 ? 26.303 -17.679 -25.364 1.00 82.06 386 THR A N 1
ATOM 2896 C CA . THR A 1 386 ? 27.338 -17.476 -26.400 1.00 82.06 386 THR A CA 1
ATOM 2897 C C . THR A 1 386 ? 27.050 -18.302 -27.653 1.00 82.06 386 THR A C 1
ATOM 2899 O O . THR A 1 386 ? 27.084 -17.758 -28.756 1.00 82.06 386 THR A O 1
ATOM 2902 N N . ALA A 1 387 ? 26.671 -19.570 -27.475 1.00 83.88 387 ALA A N 1
ATOM 2903 C CA . ALA A 1 387 ? 26.273 -20.470 -28.553 1.00 83.88 387 ALA A CA 1
ATOM 2904 C C . ALA A 1 387 ? 25.005 -19.995 -29.281 1.00 83.88 387 ALA A C 1
ATOM 2906 O O . ALA A 1 387 ? 24.988 -19.934 -30.508 1.00 83.88 387 ALA A O 1
ATOM 2907 N N . GLY A 1 388 ? 23.964 -19.583 -28.549 1.00 82.69 388 GLY A N 1
ATOM 2908 C CA . GLY A 1 388 ? 22.730 -19.072 -29.153 1.00 82.69 388 GLY A CA 1
ATOM 2909 C C . GLY A 1 388 ? 22.951 -17.779 -29.941 1.00 82.69 388 GLY A C 1
ATOM 2910 O O . GLY A 1 388 ? 22.393 -17.600 -31.023 1.00 82.69 388 GLY A O 1
ATOM 2911 N N . THR A 1 389 ? 23.808 -16.889 -29.436 1.00 82.50 389 THR A N 1
ATOM 2912 C CA . THR A 1 389 ? 24.207 -15.663 -30.132 1.00 82.50 389 THR A CA 1
ATOM 2913 C C . THR A 1 389 ? 25.012 -15.961 -31.404 1.00 82.50 389 THR A C 1
ATOM 2915 O O . THR A 1 389 ? 24.763 -15.326 -32.428 1.00 82.50 389 THR A O 1
ATOM 2918 N N . ALA A 1 390 ? 25.928 -16.934 -31.367 1.00 84.56 390 ALA A N 1
ATOM 2919 C CA . ALA A 1 390 ? 26.679 -17.375 -32.542 1.00 84.56 390 ALA A CA 1
ATOM 2920 C C . ALA A 1 390 ? 25.762 -18.015 -33.598 1.00 84.56 390 ALA A C 1
ATOM 2922 O O . ALA A 1 390 ? 25.844 -17.658 -34.770 1.00 84.56 390 ALA A O 1
ATOM 2923 N N . LEU A 1 391 ? 24.827 -18.877 -33.185 1.00 86.25 391 LEU A N 1
ATOM 2924 C CA . LEU A 1 391 ? 23.877 -19.545 -34.081 1.00 86.25 391 LEU A CA 1
ATOM 2925 C C . LEU A 1 391 ? 22.978 -18.549 -34.834 1.00 86.25 391 LEU A C 1
ATOM 2927 O O . LEU A 1 391 ? 22.755 -18.694 -36.033 1.00 86.25 391 LEU A O 1
ATOM 2931 N N . ARG A 1 392 ? 22.502 -17.495 -34.156 1.00 84.00 392 ARG A N 1
ATOM 2932 C CA . ARG A 1 392 ? 21.690 -16.433 -34.785 1.00 84.00 392 ARG A CA 1
ATOM 2933 C C . ARG A 1 392 ? 22.459 -15.624 -35.831 1.00 84.00 392 ARG A C 1
ATOM 2935 O O . ARG A 1 392 ? 21.831 -15.099 -36.743 1.00 84.00 392 ARG A O 1
ATOM 2942 N N . ALA A 1 393 ? 23.781 -15.511 -35.696 1.00 83.00 393 ALA A N 1
ATOM 2943 C CA . ALA A 1 393 ? 24.643 -14.895 -36.706 1.00 83.00 393 ALA A CA 1
ATOM 2944 C C . ALA A 1 393 ? 25.012 -15.884 -37.828 1.00 83.00 393 ALA A C 1
ATOM 2946 O O . ALA A 1 393 ? 25.136 -15.480 -38.981 1.00 83.00 393 ALA A O 1
ATOM 2947 N N . LEU A 1 394 ? 25.127 -17.174 -37.498 1.00 87.06 394 LEU A N 1
ATOM 2948 C CA . LEU A 1 394 ? 25.475 -18.251 -38.422 1.00 87.06 394 LEU A CA 1
ATOM 2949 C C . LEU A 1 394 ? 24.418 -18.443 -39.509 1.00 87.06 394 LEU A C 1
ATOM 2951 O O . LEU A 1 394 ? 24.770 -18.468 -40.678 1.00 87.06 394 LEU A O 1
ATOM 2955 N N . VAL A 1 395 ? 23.133 -18.541 -39.152 1.00 86.94 395 VAL A N 1
ATOM 2956 C CA . VAL A 1 395 ? 22.041 -18.824 -40.107 1.00 86.94 395 VAL A CA 1
ATOM 2957 C C . VAL A 1 395 ? 21.957 -17.819 -41.272 1.00 86.94 395 VAL A C 1
ATOM 2959 O O . VAL A 1 395 ? 21.980 -18.258 -42.423 1.00 86.94 395 VAL A O 1
ATOM 2962 N N . PRO A 1 396 ? 21.887 -16.490 -41.045 1.00 84.38 396 PRO A N 1
ATOM 2963 C CA . PRO A 1 396 ? 21.853 -15.532 -42.149 1.00 84.38 396 PRO A CA 1
ATOM 2964 C C . PRO A 1 396 ? 23.182 -15.484 -42.914 1.00 84.38 396 PRO A C 1
ATOM 2966 O O . PRO A 1 396 ? 23.166 -15.311 -44.130 1.00 84.38 396 PRO A O 1
ATOM 2969 N N . ALA A 1 397 ? 24.324 -15.678 -42.243 1.00 86.00 397 ALA A N 1
ATOM 2970 C CA . ALA A 1 397 ? 25.623 -15.713 -42.912 1.00 86.00 397 ALA A CA 1
ATOM 2971 C C . ALA A 1 397 ? 25.786 -16.951 -43.809 1.00 86.00 397 ALA A C 1
ATOM 2973 O O . ALA A 1 397 ? 26.291 -16.838 -44.921 1.00 86.00 397 ALA A O 1
ATOM 2974 N N . PHE A 1 398 ? 25.289 -18.108 -43.368 1.00 87.06 398 PHE A N 1
ATOM 2975 C CA . PHE A 1 398 ? 25.219 -19.336 -44.155 1.00 87.06 398 PHE A CA 1
ATOM 2976 C C . PHE A 1 398 ? 24.325 -19.155 -45.379 1.00 87.06 398 PHE A C 1
ATOM 2978 O O . PHE A 1 398 ? 24.752 -19.435 -46.495 1.00 87.06 398 PHE A O 1
ATOM 2985 N N . ALA A 1 399 ? 23.126 -18.594 -45.192 1.00 85.94 399 ALA A N 1
ATOM 2986 C CA . ALA A 1 399 ? 22.209 -18.304 -46.291 1.00 85.94 399 ALA A CA 1
ATOM 2987 C C . ALA A 1 399 ? 22.804 -17.324 -47.321 1.00 85.94 399 ALA A C 1
ATOM 2989 O O . ALA A 1 399 ? 22.618 -17.506 -48.521 1.00 85.94 399 ALA A O 1
ATOM 2990 N N . ALA A 1 400 ? 23.551 -16.311 -46.867 1.00 84.06 400 ALA A N 1
ATOM 2991 C CA . ALA A 1 400 ? 24.270 -15.385 -47.744 1.00 84.06 400 ALA A CA 1
ATOM 2992 C C . ALA A 1 400 ? 25.476 -16.035 -48.450 1.00 84.06 400 ALA A C 1
ATOM 2994 O O . ALA A 1 400 ? 25.855 -15.604 -49.539 1.00 84.06 400 ALA A O 1
ATOM 2995 N N . GLY A 1 401 ? 26.071 -17.064 -47.838 1.00 85.62 401 GLY A N 1
ATOM 2996 C CA . GLY A 1 401 ? 27.203 -17.815 -48.374 1.00 85.62 401 GLY A CA 1
ATOM 2997 C C . GLY A 1 401 ? 26.833 -18.819 -49.468 1.00 85.62 401 GLY A C 1
ATOM 2998 O O . GLY A 1 401 ? 27.688 -19.123 -50.285 1.00 85.62 401 GLY A O 1
ATOM 2999 N N . LEU A 1 402 ? 25.582 -19.288 -49.550 1.00 86.81 402 LEU A N 1
ATOM 3000 C CA . LEU A 1 402 ? 25.140 -20.363 -50.461 1.00 86.81 402 LEU A CA 1
ATOM 3001 C C . LEU A 1 402 ? 25.335 -20.100 -51.970 1.00 86.81 402 LEU A C 1
ATOM 3003 O O . LEU A 1 402 ? 25.065 -20.990 -52.775 1.00 86.81 402 LEU A O 1
ATOM 3007 N N . TRP A 1 403 ? 25.794 -18.919 -52.394 1.00 83.50 403 TRP A N 1
ATOM 3008 C CA . TRP A 1 403 ? 25.888 -18.571 -53.815 1.00 83.50 403 TRP A CA 1
ATOM 3009 C C . TRP A 1 403 ? 27.297 -18.765 -54.385 1.00 83.50 403 TRP A C 1
ATOM 3011 O O . TRP A 1 403 ? 28.240 -18.116 -53.919 1.00 83.50 403 TRP A O 1
ATOM 3021 N N . PRO A 1 404 ? 27.464 -19.615 -55.416 1.00 77.62 404 PRO A N 1
ATOM 3022 C CA . PRO A 1 404 ? 28.772 -19.923 -55.982 1.00 77.62 404 PRO A CA 1
ATOM 3023 C C . PRO A 1 404 ? 29.407 -18.683 -56.619 1.00 77.62 404 PRO A C 1
ATOM 3025 O O . PRO A 1 404 ? 28.814 -18.047 -57.487 1.00 77.62 404 PRO A O 1
ATOM 3028 N N . GLY A 1 405 ? 30.620 -18.337 -56.177 1.00 81.81 405 GLY A N 1
ATOM 3029 C CA . GLY A 1 405 ? 31.326 -17.115 -56.570 1.00 81.81 405 GLY A CA 1
ATOM 3030 C C . GLY A 1 405 ? 31.228 -16.027 -55.496 1.00 81.81 405 GLY A C 1
ATOM 3031 O O . GLY A 1 405 ? 32.093 -15.981 -54.618 1.00 81.81 405 GLY A O 1
ATOM 3032 N N . PRO A 1 406 ? 30.192 -15.161 -55.510 1.00 79.38 406 PRO A N 1
ATOM 3033 C CA . PRO A 1 406 ? 30.114 -14.016 -54.609 1.00 79.38 406 PRO A CA 1
ATOM 3034 C C . PRO A 1 406 ? 29.835 -14.415 -53.149 1.00 79.38 406 PRO A C 1
ATOM 3036 O O . PRO A 1 406 ? 30.102 -13.620 -52.248 1.00 79.38 406 PRO A O 1
ATOM 3039 N N . GLY A 1 407 ? 29.360 -15.639 -52.880 1.00 77.31 407 GLY A N 1
ATOM 3040 C CA . GLY A 1 407 ? 29.101 -16.161 -51.531 1.00 77.31 407 GLY A CA 1
ATOM 3041 C C . GLY A 1 407 ? 30.321 -16.144 -50.604 1.00 77.31 407 GLY A C 1
ATOM 3042 O O . GLY A 1 407 ? 30.172 -15.892 -49.408 1.00 77.31 407 GLY A O 1
ATOM 3043 N N . TRP A 1 408 ? 31.534 -16.286 -51.157 1.00 82.50 408 TRP A N 1
ATOM 3044 C CA . TRP A 1 408 ? 32.793 -16.166 -50.405 1.00 82.50 408 TRP A CA 1
ATOM 3045 C C . TRP A 1 408 ? 33.005 -14.779 -49.787 1.00 82.50 408 TRP A C 1
ATOM 3047 O O . TRP A 1 408 ? 33.657 -14.668 -48.753 1.00 82.50 408 TRP A O 1
ATOM 3057 N N . LEU A 1 409 ? 32.444 -13.729 -50.392 1.00 84.56 409 LEU A N 1
ATOM 3058 C CA . LEU A 1 409 ? 32.491 -12.358 -49.876 1.00 84.56 409 LEU A CA 1
ATOM 3059 C C . LEU A 1 409 ? 31.231 -12.025 -49.068 1.00 84.56 409 LEU A C 1
ATOM 3061 O O . LEU A 1 409 ? 31.314 -11.411 -48.004 1.00 84.56 409 LEU A O 1
ATOM 3065 N N . LEU A 1 410 ? 30.062 -12.456 -49.549 1.00 82.38 410 LEU A N 1
ATOM 3066 C CA . LEU A 1 410 ? 28.759 -12.133 -48.964 1.00 82.38 410 LEU A CA 1
ATOM 3067 C C . LEU A 1 410 ? 28.535 -12.783 -47.591 1.00 82.38 410 LEU A C 1
ATOM 3069 O O . LEU A 1 410 ? 27.987 -12.134 -46.700 1.00 82.38 410 LEU A O 1
ATOM 3073 N N . GLY A 1 411 ? 28.990 -14.023 -47.389 1.00 80.56 411 GLY A N 1
ATOM 3074 C CA . GLY A 1 411 ? 28.895 -14.720 -46.103 1.00 80.56 411 GLY A CA 1
ATOM 3075 C C . GLY A 1 411 ? 29.660 -14.001 -44.978 1.00 80.56 411 GLY A C 1
ATOM 3076 O O . GLY A 1 411 ? 29.049 -13.601 -43.982 1.00 80.56 411 GLY A O 1
ATOM 3077 N N . PRO A 1 412 ? 30.978 -13.758 -45.131 1.00 82.00 412 PRO A N 1
ATOM 3078 C CA . PRO A 1 412 ? 31.757 -12.966 -44.178 1.00 82.00 412 PRO A CA 1
ATOM 3079 C C . PRO A 1 412 ? 31.230 -11.539 -43.990 1.00 82.00 412 PRO A C 1
ATOM 3081 O O . PRO A 1 412 ? 31.197 -11.048 -42.860 1.00 82.00 412 PRO A O 1
ATOM 3084 N N . ALA A 1 413 ? 30.760 -10.883 -45.058 1.00 85.31 413 ALA A N 1
ATOM 3085 C CA . ALA A 1 413 ? 30.155 -9.555 -44.963 1.00 85.31 413 ALA A CA 1
ATOM 3086 C C . ALA A 1 413 ? 28.886 -9.561 -44.090 1.00 85.31 413 ALA A C 1
ATOM 3088 O O . ALA A 1 413 ? 28.730 -8.690 -43.233 1.00 85.31 413 ALA A O 1
ATOM 3089 N N . ALA A 1 414 ? 28.014 -10.565 -44.226 1.00 82.50 414 ALA A N 1
ATOM 3090 C CA . ALA A 1 414 ? 26.851 -10.734 -43.354 1.00 82.50 414 ALA A CA 1
ATOM 3091 C C . ALA A 1 414 ? 27.258 -10.968 -41.884 1.00 82.50 414 ALA A C 1
ATOM 3093 O O . ALA A 1 414 ? 26.647 -10.406 -40.972 1.00 82.50 414 ALA A O 1
ATOM 3094 N N . GLY A 1 415 ? 28.337 -11.723 -41.644 1.00 79.06 415 GLY A N 1
ATOM 3095 C CA . GLY A 1 415 ? 28.935 -11.878 -40.314 1.00 79.06 415 GLY A CA 1
ATOM 3096 C C . GLY A 1 415 ? 29.461 -10.562 -39.725 1.00 79.06 415 GLY A C 1
ATOM 3097 O O . GLY A 1 415 ? 29.204 -10.254 -38.557 1.00 79.06 415 GLY A O 1
ATOM 3098 N N . ALA A 1 416 ? 30.123 -9.737 -40.540 1.00 86.25 416 ALA A N 1
ATOM 3099 C CA . ALA A 1 416 ? 30.572 -8.401 -40.148 1.00 86.25 416 ALA A CA 1
ATOM 3100 C C . ALA A 1 416 ? 29.391 -7.469 -39.823 1.00 86.25 416 ALA A C 1
ATOM 3102 O O . ALA A 1 416 ? 29.442 -6.740 -38.831 1.00 86.25 416 ALA A O 1
ATOM 3103 N N . VAL A 1 417 ? 28.291 -7.537 -40.583 1.00 87.81 417 VAL A N 1
ATOM 3104 C CA . VAL A 1 417 ? 27.048 -6.803 -40.282 1.00 87.81 417 VAL A CA 1
ATOM 3105 C C . VAL A 1 417 ? 26.449 -7.257 -38.948 1.00 87.81 417 VAL A C 1
ATOM 3107 O O . VAL A 1 417 ? 26.100 -6.416 -38.118 1.00 87.81 417 VAL A O 1
ATOM 3110 N N . ALA A 1 418 ? 26.380 -8.564 -38.680 1.00 82.50 418 ALA A N 1
ATOM 3111 C CA . ALA A 1 418 ? 25.885 -9.089 -37.403 1.00 82.50 418 ALA A CA 1
ATOM 3112 C C . ALA A 1 418 ? 26.739 -8.622 -36.207 1.00 82.50 418 ALA A C 1
ATOM 3114 O O . ALA A 1 418 ? 26.215 -8.307 -35.133 1.00 82.50 418 ALA A O 1
ATOM 3115 N N . ALA A 1 419 ? 28.054 -8.525 -36.391 1.00 84.75 419 ALA A N 1
ATOM 3116 C CA . ALA A 1 419 ? 28.966 -7.979 -35.396 1.00 84.75 419 ALA A CA 1
ATOM 3117 C C . ALA A 1 419 ? 28.812 -6.469 -35.197 1.00 84.75 419 ALA A C 1
ATOM 3119 O O . ALA A 1 419 ? 28.778 -6.007 -34.056 1.00 84.75 419 ALA A O 1
ATOM 3120 N N . ALA A 1 420 ? 28.657 -5.712 -36.286 1.00 88.94 420 ALA A N 1
ATOM 3121 C CA . ALA A 1 420 ? 28.381 -4.282 -36.243 1.00 88.94 420 ALA A CA 1
ATOM 3122 C C . ALA A 1 420 ? 27.067 -3.995 -35.500 1.00 88.94 420 ALA A C 1
ATOM 3124 O O . ALA A 1 420 ? 27.026 -3.101 -34.657 1.00 88.94 420 ALA A O 1
ATOM 3125 N N . LEU A 1 421 ? 26.025 -4.805 -35.721 1.00 87.19 421 LEU A N 1
ATOM 3126 C CA . LEU A 1 421 ? 24.778 -4.751 -34.952 1.00 87.19 421 LEU A CA 1
ATOM 3127 C C . LEU A 1 421 ? 25.019 -5.055 -33.466 1.00 87.19 421 LEU A C 1
ATOM 3129 O O . LEU A 1 421 ? 24.507 -4.343 -32.607 1.00 87.19 421 LEU A O 1
ATOM 3133 N N . GLY A 1 422 ? 25.856 -6.041 -33.135 1.00 85.00 422 GLY A N 1
ATOM 3134 C CA . GLY A 1 422 ? 26.237 -6.324 -31.747 1.00 85.00 422 GLY A CA 1
ATOM 3135 C C . GLY A 1 422 ? 27.012 -5.188 -31.063 1.00 85.00 422 GLY A C 1
ATOM 3136 O O . GLY A 1 422 ? 26.783 -4.905 -29.884 1.00 85.00 422 GLY A O 1
ATOM 3137 N N . ALA A 1 423 ? 27.899 -4.510 -31.793 1.00 86.81 423 ALA A N 1
ATOM 3138 C CA . ALA A 1 423 ? 28.600 -3.316 -31.323 1.00 86.81 423 ALA A CA 1
ATOM 3139 C C . ALA A 1 423 ? 27.649 -2.113 -31.184 1.00 86.81 423 ALA A C 1
ATOM 3141 O O . ALA A 1 423 ? 27.775 -1.316 -30.255 1.00 86.81 423 ALA A O 1
ATOM 3142 N N . LEU A 1 424 ? 26.647 -2.009 -32.059 1.00 87.88 424 LEU A N 1
ATOM 3143 C CA . LEU A 1 424 ? 25.596 -1.000 -31.969 1.00 87.88 424 LEU A CA 1
ATOM 3144 C C . LEU A 1 424 ? 24.732 -1.206 -30.714 1.00 87.88 424 LEU A C 1
ATOM 3146 O O . LEU A 1 424 ? 24.514 -0.254 -29.970 1.00 87.88 424 LEU A O 1
ATOM 3150 N N . MET A 1 425 ? 24.328 -2.449 -30.423 1.00 88.00 425 MET A N 1
ATOM 3151 C CA . MET A 1 425 ? 23.626 -2.811 -29.182 1.00 88.00 425 MET A CA 1
ATOM 3152 C C . MET A 1 425 ? 24.461 -2.497 -27.932 1.00 88.00 425 MET A C 1
ATOM 3154 O O . MET A 1 425 ? 23.912 -2.107 -26.908 1.00 88.00 425 MET A O 1
ATOM 3158 N N . TRP A 1 426 ? 25.789 -2.650 -28.006 1.00 85.12 426 TRP A N 1
ATOM 3159 C CA . TRP A 1 426 ? 26.701 -2.288 -26.911 1.00 85.12 426 TRP A CA 1
ATOM 3160 C C . TRP A 1 426 ? 26.717 -0.793 -26.654 1.00 85.12 426 TRP A C 1
ATOM 3162 O O . TRP A 1 426 ? 26.659 -0.354 -25.508 1.00 85.12 426 TRP A O 1
ATOM 3172 N N . ARG A 1 427 ? 26.784 -0.017 -27.734 1.00 84.69 427 ARG A N 1
ATOM 3173 C CA . ARG A 1 427 ? 26.833 1.438 -27.670 1.00 84.69 427 ARG A CA 1
ATOM 3174 C C . ARG A 1 427 ? 25.518 2.043 -27.183 1.00 84.69 427 ARG A C 1
ATOM 3176 O O . ARG A 1 427 ? 25.566 3.041 -26.475 1.00 84.69 427 ARG A O 1
ATOM 3183 N N . HIS A 1 428 ? 24.381 1.447 -27.543 1.00 86.12 428 HIS A N 1
ATOM 3184 C CA . HIS A 1 428 ? 23.045 1.949 -27.187 1.00 86.12 428 HIS A CA 1
ATOM 3185 C C . HIS A 1 428 ? 22.439 1.303 -25.951 1.00 86.12 428 HIS A C 1
ATOM 3187 O O . HIS A 1 428 ? 21.252 1.489 -25.708 1.00 86.12 428 HIS A O 1
ATOM 3193 N N . ARG A 1 429 ? 23.221 0.535 -25.184 1.00 86.50 429 ARG A N 1
ATOM 3194 C CA . ARG A 1 429 ? 22.728 -0.175 -24.001 1.00 86.50 429 ARG A CA 1
ATOM 3195 C C . ARG A 1 429 ? 21.935 0.764 -23.069 1.00 86.50 429 ARG A C 1
ATOM 3197 O O . ARG A 1 429 ? 22.414 1.857 -22.767 1.00 86.50 429 ARG A O 1
ATOM 3204 N N . PRO A 1 430 ? 20.753 0.342 -22.587 1.00 85.62 430 PRO A N 1
ATOM 3205 C CA . PRO A 1 430 ? 19.857 1.196 -21.807 1.00 85.62 430 PRO A CA 1
ATOM 3206 C C . PRO A 1 430 ? 20.390 1.513 -20.405 1.00 85.62 430 PRO A C 1
ATOM 3208 O O . PRO A 1 430 ? 19.895 2.422 -19.756 1.00 85.62 430 PRO A O 1
ATOM 3211 N N . ASN A 1 431 ? 21.402 0.788 -19.928 1.00 86.38 431 ASN A N 1
ATOM 3212 C CA . ASN A 1 431 ? 21.988 0.963 -18.600 1.00 86.38 431 ASN A CA 1
ATOM 3213 C C . ASN A 1 431 ? 23.198 1.918 -18.578 1.00 86.38 431 ASN A C 1
ATOM 3215 O O . ASN A 1 431 ? 23.995 1.885 -17.636 1.00 86.38 431 ASN A O 1
ATOM 3219 N N . ARG A 1 432 ? 23.361 2.736 -19.625 1.00 85.69 432 ARG A N 1
ATOM 3220 C CA . ARG A 1 432 ? 24.414 3.745 -19.731 1.00 85.69 432 ARG A CA 1
ATOM 3221 C C . ARG A 1 432 ? 23.799 5.129 -19.900 1.00 85.69 432 ARG A C 1
ATOM 3223 O O . ARG A 1 432 ? 23.049 5.357 -20.844 1.00 85.69 432 ARG A O 1
ATOM 3230 N N . SER A 1 433 ? 24.170 6.054 -19.020 1.00 84.94 433 SER A N 1
ATOM 3231 C CA . SER A 1 433 ? 23.809 7.467 -19.170 1.00 84.94 433 SER A CA 1
ATOM 3232 C C . SER A 1 433 ? 24.593 8.093 -20.340 1.00 84.94 433 SER A C 1
ATOM 3234 O O . SER A 1 433 ? 25.772 7.755 -20.520 1.00 84.94 433 SER A O 1
ATOM 3236 N N . PRO A 1 434 ? 23.993 9.003 -21.135 1.00 81.31 434 PRO A N 1
ATOM 3237 C CA . PRO A 1 434 ? 24.678 9.696 -22.231 1.00 81.31 434 PRO A CA 1
ATOM 3238 C C . PRO A 1 434 ? 25.968 10.400 -21.790 1.00 81.31 434 PRO A C 1
ATOM 3240 O O . PRO A 1 434 ? 26.957 10.378 -22.524 1.00 81.31 434 PRO A O 1
ATOM 3243 N N . ASP A 1 435 ? 25.975 10.931 -20.565 1.00 79.81 435 ASP A N 1
ATOM 3244 C CA . ASP A 1 435 ? 27.094 11.678 -19.979 1.00 79.81 435 ASP A CA 1
ATOM 3245 C C . ASP A 1 435 ? 28.139 10.761 -19.316 1.00 79.81 435 ASP A C 1
ATOM 3247 O O . ASP A 1 435 ? 29.145 11.221 -18.784 1.00 79.81 435 ASP A O 1
ATOM 3251 N N . GLY A 1 436 ? 27.912 9.442 -19.315 1.00 76.81 436 GLY A N 1
ATOM 3252 C CA . GLY A 1 436 ? 28.822 8.451 -18.732 1.00 76.81 436 GLY A CA 1
ATOM 3253 C C . GLY A 1 436 ? 28.811 8.373 -17.202 1.00 76.81 436 GLY A C 1
ATOM 3254 O O . GLY A 1 436 ? 29.511 7.531 -16.650 1.00 76.81 436 GLY A O 1
ATOM 3255 N N . ARG A 1 437 ? 27.991 9.184 -16.517 1.00 80.00 437 ARG A N 1
ATOM 3256 C CA . ARG A 1 437 ? 27.868 9.196 -15.045 1.00 80.00 437 ARG A CA 1
ATOM 3257 C C . ARG A 1 437 ? 27.425 7.852 -14.462 1.00 80.00 437 ARG A C 1
ATOM 3259 O O . ARG A 1 437 ? 27.827 7.493 -13.361 1.00 80.00 437 ARG A O 1
ATOM 3266 N N . HIS A 1 438 ? 26.596 7.124 -15.204 1.00 77.50 438 HIS A N 1
ATOM 3267 C CA . HIS A 1 438 ? 26.117 5.798 -14.836 1.00 77.50 438 HIS A CA 1
ATOM 3268 C C . HIS A 1 438 ? 26.494 4.807 -15.933 1.00 77.50 438 HIS A C 1
ATOM 3270 O O . HIS A 1 438 ? 26.102 4.984 -17.091 1.00 77.50 438 HIS A O 1
ATOM 3276 N N . ASP A 1 439 ? 27.237 3.766 -15.563 1.00 80.75 439 ASP A N 1
ATOM 3277 C CA . ASP A 1 439 ? 27.546 2.634 -16.428 1.00 80.75 439 ASP A CA 1
ATOM 3278 C C . ASP A 1 439 ? 27.364 1.330 -15.650 1.00 80.75 439 ASP A C 1
ATOM 3280 O O . ASP A 1 439 ? 28.235 0.919 -14.886 1.00 80.75 439 ASP A O 1
ATOM 3284 N N . GLY A 1 440 ? 26.219 0.671 -15.845 1.00 74.31 440 GLY A N 1
ATOM 3285 C CA . GLY A 1 440 ? 25.920 -0.610 -15.197 1.00 74.31 440 GLY A CA 1
ATOM 3286 C C . GLY A 1 440 ? 26.702 -1.801 -15.771 1.00 74.31 440 GLY A C 1
ATOM 3287 O O . GLY A 1 440 ? 26.456 -2.939 -15.382 1.00 74.31 440 GLY A O 1
ATOM 3288 N N . GLY A 1 441 ? 27.604 -1.582 -16.737 1.00 79.31 441 GLY A N 1
ATOM 3289 C CA . GLY A 1 441 ? 28.380 -2.642 -17.383 1.00 79.31 441 GLY A CA 1
ATOM 3290 C C . GLY A 1 441 ? 27.529 -3.556 -18.273 1.00 79.31 441 GLY A C 1
ATOM 3291 O O . GLY A 1 441 ? 26.409 -3.227 -18.653 1.00 79.31 441 GLY A O 1
ATOM 3292 N N . GLY A 1 442 ? 28.052 -4.716 -18.666 1.00 79.19 442 GLY A N 1
ATOM 3293 C CA . GLY A 1 442 ? 27.271 -5.694 -19.427 1.00 79.19 442 GLY A CA 1
ATOM 3294 C C . GLY A 1 442 ? 28.089 -6.525 -20.397 1.00 79.19 442 GLY A C 1
ATOM 3295 O O . GLY A 1 442 ? 29.307 -6.395 -20.477 1.00 79.19 442 GLY A O 1
ATOM 3296 N N . THR A 1 443 ? 27.408 -7.338 -21.206 1.00 77.12 443 THR A N 1
ATOM 3297 C CA . THR A 1 443 ? 28.037 -8.027 -22.344 1.00 77.12 443 THR A CA 1
ATOM 3298 C C . THR A 1 443 ? 27.086 -8.094 -23.538 1.00 77.12 443 THR A C 1
ATOM 3300 O O . THR A 1 443 ? 25.895 -8.367 -23.389 1.00 77.12 443 THR A O 1
ATOM 3303 N N . THR A 1 444 ? 27.610 -7.862 -24.743 1.00 72.19 444 THR A N 1
ATOM 3304 C CA . THR A 1 444 ? 26.875 -8.056 -26.010 1.00 72.19 444 THR A CA 1
ATOM 3305 C C . THR A 1 444 ? 27.485 -9.129 -26.897 1.00 72.19 444 THR A C 1
ATOM 3307 O O . THR A 1 444 ? 27.041 -9.318 -28.026 1.00 72.19 444 THR A O 1
ATOM 3310 N N . ARG A 1 445 ? 28.502 -9.844 -26.396 1.00 82.19 445 ARG A N 1
ATOM 3311 C CA . ARG A 1 445 ? 29.101 -11.021 -27.045 1.00 82.19 445 ARG A CA 1
ATOM 3312 C C . ARG A 1 445 ? 29.420 -10.790 -28.529 1.00 82.19 445 ARG A C 1
ATOM 3314 O O . ARG A 1 445 ? 29.167 -11.648 -29.372 1.00 82.19 445 ARG A O 1
ATOM 3321 N N . VAL A 1 446 ? 29.983 -9.619 -28.843 1.00 80.69 446 VAL A N 1
ATOM 3322 C CA . VAL A 1 446 ? 30.348 -9.209 -30.212 1.00 80.69 446 VAL A CA 1
ATOM 3323 C C . VAL A 1 446 ? 31.261 -10.247 -30.871 1.00 80.69 446 VAL A C 1
ATOM 3325 O O . VAL A 1 446 ? 31.022 -10.631 -32.012 1.00 80.69 446 VAL A O 1
ATOM 3328 N N . ALA A 1 447 ? 32.229 -10.785 -30.120 1.00 80.50 447 ALA A N 1
ATOM 3329 C CA . ALA A 1 447 ? 33.125 -11.842 -30.587 1.00 80.50 447 ALA A CA 1
ATOM 3330 C C . ALA A 1 447 ? 32.382 -13.129 -30.996 1.00 80.50 447 ALA A C 1
ATOM 3332 O O . ALA A 1 447 ? 32.697 -13.714 -32.026 1.00 80.50 447 ALA A O 1
ATOM 3333 N N . ALA A 1 448 ? 31.349 -13.543 -30.253 1.00 80.25 448 ALA A N 1
ATOM 3334 C CA . ALA A 1 448 ? 30.560 -14.727 -30.604 1.00 80.25 448 ALA A CA 1
ATOM 3335 C C . ALA A 1 448 ? 29.744 -14.515 -31.893 1.00 80.25 448 ALA A C 1
ATOM 3337 O O . ALA A 1 448 ? 29.624 -15.437 -32.697 1.00 80.25 448 ALA A O 1
ATOM 3338 N N . ARG A 1 449 ? 29.222 -13.297 -32.119 1.00 82.25 449 ARG A N 1
ATOM 3339 C CA . ARG A 1 449 ? 28.528 -12.936 -33.37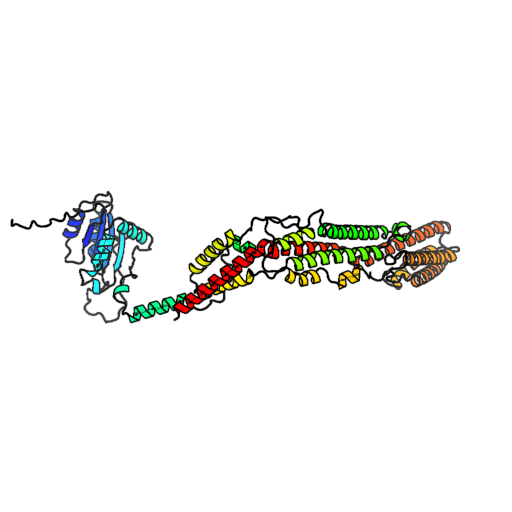1 1.00 82.25 449 ARG A CA 1
ATOM 3340 C C . ARG A 1 449 ? 29.479 -12.940 -34.568 1.00 82.25 449 ARG A C 1
ATOM 3342 O O . ARG A 1 449 ? 29.106 -13.455 -35.616 1.00 82.25 449 ARG A O 1
ATOM 3349 N N . LEU A 1 450 ? 30.699 -12.424 -34.395 1.00 82.44 450 LEU A N 1
ATOM 3350 C CA . LEU A 1 450 ? 31.751 -12.487 -35.417 1.00 82.44 450 LEU A CA 1
ATOM 3351 C C . LEU A 1 450 ? 32.088 -13.935 -35.770 1.00 82.44 450 LEU A C 1
ATOM 3353 O O . LEU A 1 450 ? 31.981 -14.314 -36.930 1.00 82.44 450 LEU A O 1
ATOM 3357 N N . LEU A 1 451 ? 32.445 -14.750 -34.774 1.00 85.94 451 LEU A N 1
ATOM 3358 C CA . LEU A 1 451 ? 32.852 -16.142 -34.984 1.00 85.94 451 LEU A CA 1
ATOM 3359 C C . LEU A 1 451 ? 31.735 -16.976 -35.625 1.00 85.94 451 LEU A C 1
ATOM 3361 O O . LEU A 1 451 ? 31.988 -17.694 -36.588 1.00 85.94 451 LEU A O 1
ATOM 3365 N N . GLY A 1 452 ? 30.494 -16.836 -35.144 1.00 81.50 452 GLY A N 1
ATOM 3366 C CA . GLY A 1 452 ? 29.334 -17.508 -35.733 1.00 81.50 452 GLY A CA 1
ATOM 3367 C C . GLY A 1 452 ? 29.048 -17.057 -37.167 1.00 81.50 452 GLY A C 1
ATOM 3368 O O . GLY A 1 452 ? 28.771 -17.890 -38.025 1.00 81.50 452 GLY A O 1
ATOM 3369 N N . GLY A 1 453 ? 29.172 -15.756 -37.447 1.00 83.06 453 GLY A N 1
ATOM 3370 C CA . GLY A 1 453 ? 29.006 -15.197 -38.787 1.00 83.06 453 GLY A CA 1
ATOM 3371 C C . GLY A 1 453 ? 30.080 -15.664 -39.772 1.00 83.06 453 GLY A C 1
ATOM 3372 O O . GLY A 1 453 ? 29.753 -16.058 -40.887 1.00 83.06 453 GLY A O 1
ATOM 3373 N N . PHE A 1 454 ? 31.350 -15.697 -39.359 1.00 85.00 454 PHE A N 1
ATOM 3374 C CA . PHE A 1 454 ? 32.435 -16.230 -40.188 1.00 85.00 454 PHE A CA 1
ATOM 3375 C C . PHE A 1 454 ? 32.257 -17.723 -40.461 1.00 85.00 454 PHE A C 1
ATOM 3377 O O . PHE A 1 454 ? 32.319 -18.126 -41.618 1.00 85.00 454 PHE A O 1
ATOM 3384 N N . ALA A 1 455 ? 31.981 -18.526 -39.428 1.00 88.81 455 ALA A N 1
ATOM 3385 C CA . ALA A 1 455 ? 31.756 -19.962 -39.583 1.00 88.81 455 ALA A CA 1
ATOM 3386 C C . ALA A 1 455 ? 30.543 -20.263 -40.478 1.00 88.81 455 ALA A C 1
ATOM 3388 O O . ALA A 1 455 ? 30.609 -21.143 -41.334 1.00 88.81 455 ALA A O 1
ATOM 3389 N N . GLY A 1 456 ? 29.446 -19.514 -40.325 1.00 85.12 456 GLY A N 1
ATOM 3390 C CA . GLY A 1 456 ? 28.275 -19.627 -41.195 1.00 85.12 456 GLY A CA 1
ATOM 3391 C C . GLY A 1 456 ? 28.585 -19.247 -42.635 1.00 85.12 456 GLY A C 1
ATOM 3392 O O . GLY A 1 456 ? 28.272 -20.002 -43.547 1.00 85.12 456 GLY A O 1
ATOM 3393 N N . GLY A 1 457 ? 29.259 -18.116 -42.845 1.00 85.75 457 GLY A N 1
ATOM 3394 C CA . GLY A 1 457 ? 29.622 -17.644 -44.178 1.00 85.75 457 GLY A CA 1
ATOM 3395 C C . GLY A 1 457 ? 30.529 -18.612 -44.938 1.00 85.75 457 GLY A C 1
ATOM 3396 O O . GLY A 1 457 ? 30.269 -18.897 -46.105 1.00 85.75 457 GLY A O 1
ATOM 3397 N N . THR A 1 458 ? 31.559 -19.156 -44.282 1.00 86.31 458 THR A N 1
ATOM 3398 C CA . THR A 1 458 ? 32.489 -20.104 -44.916 1.00 86.31 458 THR A CA 1
ATOM 3399 C C . THR A 1 458 ? 31.825 -21.445 -45.214 1.00 86.31 458 THR A C 1
ATOM 3401 O O . THR A 1 458 ? 31.962 -21.957 -46.322 1.00 86.31 458 THR A O 1
ATOM 3404 N N . THR A 1 459 ? 31.057 -21.997 -44.271 1.00 89.06 459 THR A N 1
ATOM 3405 C CA . THR A 1 459 ? 30.318 -23.254 -44.492 1.00 89.06 459 THR A CA 1
ATOM 3406 C C . THR A 1 459 ? 29.238 -23.106 -45.564 1.00 89.06 459 THR A C 1
ATOM 3408 O O . THR A 1 459 ? 29.071 -24.006 -46.385 1.00 89.06 459 THR A O 1
ATOM 3411 N N . GLY A 1 460 ? 28.566 -21.952 -45.625 1.00 86.44 460 GLY A N 1
ATOM 3412 C CA . GLY A 1 460 ? 27.607 -21.618 -46.679 1.00 86.44 460 GLY A CA 1
ATOM 3413 C C . GLY A 1 460 ? 28.257 -21.536 -48.059 1.00 86.44 460 GLY A C 1
ATOM 3414 O O . GLY A 1 460 ? 27.732 -22.115 -49.004 1.00 86.44 460 GLY A O 1
ATOM 3415 N N . ALA A 1 461 ? 29.425 -20.892 -48.168 1.00 86.81 461 ALA A N 1
ATOM 3416 C CA . ALA A 1 461 ? 30.185 -20.787 -49.420 1.00 86.81 461 ALA A CA 1
ATOM 3417 C C . ALA A 1 461 ? 30.629 -22.148 -49.967 1.00 86.81 461 ALA A C 1
ATOM 3419 O O . ALA A 1 461 ? 30.515 -22.396 -51.169 1.00 86.81 461 ALA A O 1
ATOM 3420 N N . VAL A 1 462 ? 31.073 -23.046 -49.084 1.00 88.94 462 VAL A N 1
ATOM 3421 C CA . VAL A 1 462 ? 31.430 -24.425 -49.448 1.00 88.94 462 VAL A CA 1
ATOM 3422 C C . VAL A 1 462 ? 30.199 -25.223 -49.888 1.00 88.94 462 VAL A C 1
ATOM 3424 O O . VAL A 1 462 ? 30.256 -25.939 -50.881 1.00 88.94 462 VAL A O 1
ATOM 3427 N N . ALA A 1 463 ? 29.066 -25.094 -49.195 1.00 88.44 463 ALA A N 1
ATOM 3428 C CA . ALA A 1 463 ? 27.831 -25.768 -49.602 1.00 88.44 463 ALA A CA 1
ATOM 3429 C C . ALA A 1 463 ? 27.299 -25.235 -50.948 1.00 88.44 463 ALA A C 1
ATOM 3431 O O . ALA A 1 463 ? 26.850 -26.003 -51.797 1.00 88.44 463 ALA A O 1
ATOM 3432 N N . GLY A 1 464 ? 27.391 -23.922 -51.165 1.00 84.56 464 GLY A N 1
ATOM 3433 C CA . GLY A 1 464 ? 26.935 -23.251 -52.378 1.00 84.56 464 GLY A CA 1
ATOM 3434 C C . GLY A 1 464 ? 27.695 -23.642 -53.642 1.00 84.56 464 GLY A C 1
ATOM 3435 O O . GLY A 1 464 ? 27.087 -23.808 -54.702 1.00 84.56 464 GLY A O 1
ATOM 3436 N N . SER A 1 465 ? 29.014 -23.838 -53.538 1.00 84.94 465 SER A N 1
ATOM 3437 C CA . SER A 1 465 ? 29.835 -24.307 -54.662 1.00 84.94 465 SER A CA 1
ATOM 3438 C C . SER A 1 465 ? 29.527 -25.750 -55.064 1.00 84.94 465 SER A C 1
ATOM 3440 O O . SER A 1 465 ? 29.646 -26.080 -56.240 1.00 84.94 465 SER A O 1
ATOM 3442 N N . LEU A 1 466 ? 29.086 -26.585 -54.119 1.00 89.62 466 LEU A N 1
ATOM 3443 C CA . LEU A 1 466 ? 28.685 -27.970 -54.376 1.00 89.62 466 LEU A CA 1
ATOM 3444 C C . LEU A 1 466 ? 27.282 -28.081 -54.991 1.00 89.62 466 LEU A C 1
ATOM 3446 O O . LEU A 1 466 ? 27.037 -28.981 -55.789 1.00 89.62 466 LEU A O 1
ATOM 3450 N N . LEU A 1 467 ? 26.362 -27.180 -54.632 1.00 86.75 467 LEU A N 1
ATOM 3451 C CA . LEU A 1 467 ? 24.954 -27.233 -55.052 1.00 86.75 467 LEU A CA 1
ATOM 3452 C C . LEU A 1 467 ? 24.671 -26.560 -56.407 1.00 86.75 467 LEU A C 1
ATOM 3454 O O . LEU A 1 467 ? 23.598 -26.773 -56.967 1.00 86.75 467 LEU A O 1
ATOM 3458 N N . GLY A 1 468 ? 25.595 -25.749 -56.938 1.00 79.50 468 GLY A N 1
ATOM 3459 C CA . GLY A 1 468 ? 25.477 -25.171 -58.286 1.00 79.50 468 GLY A CA 1
ATOM 3460 C C . GLY A 1 468 ? 24.276 -24.232 -58.478 1.00 79.50 468 GLY A C 1
ATOM 3461 O O . GLY A 1 468 ? 23.660 -24.215 -59.541 1.00 79.50 468 GLY A O 1
ATOM 3462 N N . LEU A 1 469 ? 23.912 -23.474 -57.441 1.00 79.25 469 LEU A N 1
ATOM 3463 C CA . LEU A 1 469 ? 22.697 -22.652 -57.417 1.00 79.25 469 LEU A CA 1
ATOM 3464 C C . LEU A 1 469 ? 22.756 -21.469 -58.413 1.00 79.25 469 LEU A C 1
ATOM 3466 O O . LEU A 1 469 ? 23.822 -20.884 -58.622 1.00 79.25 469 LEU A O 1
ATOM 3470 N N . PRO A 1 470 ? 21.617 -21.073 -59.019 1.00 80.69 470 PRO A N 1
ATOM 3471 C CA . PRO A 1 470 ? 21.579 -20.024 -60.035 1.00 80.69 470 PRO A CA 1
ATOM 3472 C C . PRO A 1 470 ? 21.912 -18.633 -59.466 1.00 80.69 470 PRO A C 1
ATOM 3474 O O . PRO A 1 470 ? 21.305 -18.167 -58.503 1.00 80.69 470 PRO A O 1
ATOM 3477 N N . VAL A 1 471 ? 22.845 -17.930 -60.120 1.00 77.31 471 VAL A N 1
ATOM 3478 C CA . VAL A 1 471 ? 23.459 -16.676 -59.633 1.00 77.31 471 VAL A CA 1
ATOM 3479 C C . VAL A 1 471 ? 22.454 -15.525 -59.460 1.00 77.31 471 VAL A C 1
ATOM 3481 O O . VAL A 1 471 ? 22.598 -14.710 -58.548 1.00 77.31 471 VAL A O 1
ATOM 3484 N N . TRP A 1 472 ? 21.402 -15.463 -60.286 1.00 77.06 472 TRP A N 1
ATOM 3485 C CA . TRP A 1 472 ? 20.394 -14.392 -60.234 1.00 77.06 472 TRP A CA 1
ATOM 3486 C C . TRP A 1 472 ? 19.558 -14.405 -58.942 1.00 77.06 472 TRP A C 1
ATOM 3488 O O . TRP A 1 472 ? 19.115 -13.352 -58.487 1.00 77.06 472 TRP A O 1
ATOM 3498 N N . ALA A 1 473 ? 19.396 -15.569 -58.302 1.00 77.62 473 ALA A N 1
ATOM 3499 C CA . ALA A 1 473 ? 18.696 -15.690 -57.022 1.00 77.62 473 ALA A CA 1
ATOM 3500 C C . ALA A 1 473 ? 19.536 -15.166 -55.840 1.00 77.62 473 ALA A C 1
ATOM 3502 O O . ALA A 1 473 ? 19.004 -14.899 -54.758 1.00 77.62 473 ALA A O 1
ATOM 3503 N N . GLY A 1 474 ? 20.843 -14.969 -56.049 1.00 75.06 474 GLY A N 1
ATOM 3504 C CA . GLY A 1 474 ? 21.770 -14.612 -54.986 1.00 75.06 474 GLY A CA 1
ATOM 3505 C C . GLY A 1 474 ? 21.526 -13.227 -54.390 1.00 75.06 474 GLY A C 1
ATOM 3506 O O . GLY A 1 474 ? 21.558 -13.064 -53.171 1.00 75.06 474 GLY A O 1
ATOM 3507 N N . ALA A 1 475 ? 21.197 -12.238 -55.226 1.00 77.88 475 ALA A N 1
ATOM 3508 C CA . ALA A 1 475 ? 20.902 -10.881 -54.763 1.00 77.88 475 ALA A CA 1
ATOM 3509 C C . ALA A 1 475 ? 19.649 -10.833 -53.868 1.00 77.88 475 ALA A C 1
ATOM 3511 O O . ALA A 1 475 ? 19.662 -10.187 -52.818 1.00 77.88 475 ALA A O 1
ATOM 3512 N N . LEU A 1 476 ? 18.593 -11.568 -54.241 1.00 81.38 476 LEU A N 1
ATOM 3513 C CA . LEU A 1 476 ? 17.361 -11.653 -53.454 1.00 81.38 476 LEU A CA 1
ATOM 3514 C C . LEU A 1 476 ? 17.620 -12.330 -52.105 1.00 81.38 476 LEU A C 1
ATOM 3516 O O . LEU A 1 476 ? 17.187 -11.837 -51.067 1.00 81.38 476 LEU A O 1
ATOM 3520 N N . ALA A 1 477 ? 18.371 -13.427 -52.099 1.00 77.69 477 ALA A N 1
ATOM 3521 C CA . ALA A 1 477 ? 18.675 -14.147 -50.873 1.00 77.69 477 ALA A CA 1
ATOM 3522 C C . ALA A 1 477 ? 19.605 -13.377 -49.924 1.00 77.69 477 ALA A C 1
ATOM 3524 O O . ALA A 1 477 ? 19.411 -13.443 -48.714 1.00 77.69 477 ALA A O 1
ATOM 3525 N N . VAL A 1 478 ? 20.565 -12.601 -50.439 1.00 79.50 478 VAL A N 1
ATOM 3526 C CA . VAL A 1 478 ? 21.368 -11.679 -49.615 1.00 79.50 478 VAL A CA 1
ATOM 3527 C C . VAL A 1 478 ? 20.482 -10.609 -48.990 1.00 79.50 478 VAL A C 1
ATOM 3529 O O . VAL A 1 478 ? 20.602 -10.343 -47.795 1.00 79.50 478 VAL A O 1
ATOM 3532 N N . ALA A 1 479 ? 19.567 -10.019 -49.765 1.00 85.56 479 ALA A N 1
ATOM 3533 C CA . ALA A 1 479 ? 18.620 -9.043 -49.237 1.00 85.56 479 ALA A CA 1
ATOM 3534 C C . ALA A 1 479 ? 17.756 -9.661 -48.124 1.00 85.56 479 ALA A C 1
ATOM 3536 O O . ALA A 1 479 ? 17.636 -9.079 -47.047 1.00 85.56 479 ALA A O 1
ATOM 3537 N N . VAL A 1 480 ? 17.238 -10.878 -48.329 1.00 86.94 480 VAL A N 1
ATOM 3538 C CA . VAL A 1 480 ? 16.478 -11.626 -47.314 1.00 86.94 480 VAL A CA 1
ATOM 3539 C C . VAL A 1 480 ? 17.335 -11.947 -46.086 1.00 86.94 480 VAL A C 1
ATOM 3541 O O . VAL A 1 480 ? 16.865 -11.776 -44.963 1.00 86.94 480 VAL A O 1
ATOM 3544 N N . ALA A 1 481 ? 18.594 -12.352 -46.262 1.00 82.44 481 ALA A N 1
ATOM 3545 C CA . ALA A 1 481 ? 19.510 -12.652 -45.164 1.00 82.44 481 ALA A CA 1
ATOM 3546 C C . ALA A 1 481 ? 19.844 -11.404 -44.331 1.00 82.44 481 ALA A C 1
ATOM 3548 O O . ALA A 1 481 ? 19.828 -11.465 -43.101 1.00 82.44 481 ALA A O 1
ATOM 3549 N N . LEU A 1 482 ? 20.089 -10.260 -44.979 1.00 85.44 482 LEU A N 1
ATOM 3550 C CA . LEU A 1 482 ? 20.345 -8.981 -44.311 1.00 85.44 482 LEU A CA 1
ATOM 3551 C C . LEU A 1 482 ? 19.104 -8.472 -43.572 1.00 85.44 482 LEU A C 1
ATOM 3553 O O . LEU A 1 482 ? 19.199 -8.099 -42.402 1.00 85.44 482 LEU A O 1
ATOM 3557 N N . VAL A 1 483 ? 17.932 -8.506 -44.214 1.00 89.44 483 VAL A N 1
ATOM 3558 C CA . VAL A 1 483 ? 16.656 -8.150 -43.572 1.00 89.44 483 VAL A CA 1
ATOM 3559 C C . VAL A 1 483 ? 16.384 -9.077 -42.387 1.00 89.44 483 VAL A C 1
ATOM 3561 O O . VAL A 1 483 ? 16.069 -8.603 -41.297 1.00 89.44 483 VAL A O 1
ATOM 3564 N N . GLY A 1 484 ? 16.587 -10.386 -42.555 1.00 87.00 484 GLY A N 1
ATOM 3565 C CA . GLY A 1 484 ? 16.471 -11.378 -41.490 1.00 87.00 484 GLY A CA 1
ATOM 3566 C C . GLY A 1 484 ? 17.418 -11.099 -40.322 1.00 87.00 484 GLY A C 1
ATOM 3567 O O . GLY A 1 484 ? 16.985 -11.115 -39.171 1.00 87.00 484 GLY A O 1
ATOM 3568 N N . ALA A 1 485 ? 18.681 -10.762 -40.595 1.00 85.38 485 ALA A N 1
ATOM 3569 C CA . ALA A 1 485 ? 19.659 -10.400 -39.571 1.00 85.38 485 ALA A CA 1
ATOM 3570 C C . ALA A 1 485 ? 19.245 -9.138 -38.794 1.00 85.38 485 ALA A C 1
ATOM 3572 O O . ALA A 1 485 ? 19.325 -9.122 -37.564 1.00 85.38 485 ALA A O 1
ATOM 3573 N N . VAL A 1 486 ? 18.744 -8.106 -39.482 1.00 89.19 486 VAL A N 1
ATOM 3574 C CA . VAL A 1 486 ? 18.239 -6.876 -38.847 1.00 89.19 486 VAL A CA 1
ATOM 3575 C C . VAL A 1 486 ? 16.995 -7.157 -38.000 1.00 89.19 486 VAL A C 1
ATOM 3577 O O . VAL A 1 486 ? 16.921 -6.693 -36.863 1.00 89.19 486 VAL A O 1
ATOM 3580 N N . LEU A 1 487 ? 16.041 -7.949 -38.500 1.00 90.19 487 LEU A N 1
ATOM 3581 C CA . LEU A 1 487 ? 14.834 -8.329 -37.758 1.00 90.19 487 LEU A CA 1
ATOM 3582 C C . LEU A 1 487 ? 15.167 -9.166 -36.517 1.00 90.19 487 LEU A C 1
ATOM 3584 O O . LEU A 1 487 ? 14.632 -8.911 -35.436 1.00 90.19 487 LEU A O 1
ATOM 3588 N N . LEU A 1 488 ? 16.080 -10.134 -36.644 1.00 87.12 488 LEU A N 1
ATOM 3589 C CA . LEU A 1 488 ? 16.560 -10.938 -35.520 1.00 87.12 488 LEU A CA 1
ATOM 3590 C C . LEU A 1 488 ? 17.288 -10.073 -34.490 1.00 87.12 488 LEU A C 1
ATOM 3592 O O . LEU A 1 488 ? 17.040 -10.238 -33.298 1.00 87.12 488 LEU A O 1
ATOM 3596 N N . ALA A 1 489 ? 18.121 -9.123 -34.924 1.00 87.62 489 ALA A N 1
ATOM 3597 C CA . ALA A 1 489 ? 18.797 -8.185 -34.032 1.00 87.62 489 ALA A CA 1
ATOM 3598 C C . ALA A 1 489 ? 17.812 -7.244 -33.323 1.00 87.62 489 ALA A C 1
ATOM 3600 O O . ALA A 1 489 ? 17.930 -7.047 -32.118 1.00 87.62 489 ALA A O 1
ATOM 3601 N N . ALA A 1 490 ? 16.803 -6.712 -34.020 1.00 90.94 490 ALA A N 1
ATOM 3602 C CA . ALA A 1 490 ? 15.764 -5.873 -33.419 1.00 90.94 490 ALA A CA 1
ATOM 3603 C C . ALA A 1 490 ? 14.897 -6.653 -32.414 1.00 90.94 490 ALA A C 1
ATOM 3605 O O . ALA A 1 490 ? 14.527 -6.126 -31.359 1.00 90.94 490 ALA A O 1
ATOM 3606 N N . ARG A 1 491 ? 14.598 -7.926 -32.706 1.00 91.06 491 ARG A N 1
ATOM 3607 C CA . ARG A 1 491 ? 13.886 -8.832 -31.793 1.00 91.06 491 ARG A CA 1
ATOM 3608 C C . ARG A 1 491 ? 14.730 -9.182 -30.568 1.00 91.06 491 ARG A C 1
ATOM 3610 O O . ARG A 1 491 ? 14.206 -9.165 -29.458 1.00 91.06 491 ARG A O 1
ATOM 3617 N N . ASP A 1 492 ? 16.009 -9.498 -30.762 1.00 89.81 492 ASP A N 1
ATOM 3618 C CA . ASP A 1 492 ? 16.971 -9.779 -29.687 1.00 89.81 492 ASP A CA 1
ATOM 3619 C C . ASP A 1 492 ? 17.148 -8.555 -28.785 1.00 89.81 492 ASP A C 1
ATOM 3621 O O . ASP A 1 492 ? 17.001 -8.651 -27.573 1.00 89.81 492 ASP A O 1
ATOM 3625 N N . TRP A 1 493 ? 17.329 -7.379 -29.389 1.00 91.69 493 TRP A N 1
ATOM 3626 C CA . TRP A 1 493 ? 17.369 -6.091 -28.704 1.00 91.69 493 TRP A CA 1
ATOM 3627 C C . TRP A 1 493 ? 16.132 -5.858 -27.839 1.00 91.69 493 TRP A C 1
ATOM 3629 O O . TRP A 1 493 ? 16.256 -5.642 -26.638 1.00 91.69 493 TRP A O 1
ATOM 3639 N N . THR A 1 494 ? 14.942 -5.969 -28.431 1.00 92.62 494 THR A N 1
ATOM 3640 C CA . THR A 1 494 ? 13.672 -5.759 -27.725 1.00 92.62 494 THR A CA 1
ATOM 3641 C C . THR A 1 494 ? 13.541 -6.691 -26.525 1.00 92.62 494 THR A C 1
ATOM 3643 O O . THR A 1 494 ? 13.201 -6.245 -25.437 1.00 92.62 494 THR A O 1
ATOM 3646 N N . ARG A 1 495 ? 13.877 -7.975 -26.695 1.00 92.94 495 ARG A N 1
ATOM 3647 C CA . ARG A 1 495 ? 13.835 -8.959 -25.607 1.00 92.94 495 ARG A CA 1
ATOM 3648 C C . ARG A 1 495 ? 14.846 -8.669 -24.508 1.00 92.94 495 ARG A C 1
ATOM 3650 O O . ARG A 1 495 ? 14.507 -8.818 -23.342 1.00 92.94 495 ARG A O 1
ATOM 3657 N N . SER A 1 496 ? 16.064 -8.269 -24.861 1.00 91.44 496 SER A N 1
ATOM 3658 C CA . SER A 1 496 ? 17.094 -7.924 -23.881 1.00 91.44 496 SER A CA 1
ATOM 3659 C C . SER A 1 496 ? 16.751 -6.651 -23.111 1.00 91.44 496 SER A C 1
ATOM 3661 O O . SER A 1 496 ? 16.971 -6.606 -21.905 1.00 91.44 496 SER A O 1
ATOM 3663 N N . VAL A 1 497 ? 16.160 -5.647 -23.767 1.00 92.81 497 VAL A N 1
ATOM 3664 C CA . VAL A 1 497 ? 15.633 -4.445 -23.099 1.00 92.81 497 VAL A CA 1
ATOM 3665 C C . VAL A 1 497 ? 14.461 -4.803 -22.183 1.00 92.81 497 VAL A C 1
ATOM 3667 O O . VAL A 1 497 ? 14.448 -4.366 -21.040 1.00 92.81 497 VAL A O 1
ATOM 3670 N N . ASP A 1 498 ? 13.522 -5.640 -22.635 1.00 93.56 498 ASP A N 1
ATOM 3671 C CA . ASP A 1 498 ? 12.378 -6.091 -21.827 1.00 93.56 498 ASP A CA 1
ATOM 3672 C C . ASP A 1 498 ? 12.810 -6.999 -20.653 1.00 93.56 498 ASP A C 1
ATOM 3674 O O . ASP A 1 498 ? 12.165 -7.020 -19.608 1.00 93.56 498 ASP A O 1
ATOM 3678 N N . ALA A 1 499 ? 13.896 -7.767 -20.793 1.00 92.50 499 ALA A N 1
ATOM 3679 C CA . ALA A 1 499 ? 14.488 -8.533 -19.695 1.00 92.50 499 ALA A CA 1
ATOM 3680 C C . ALA A 1 499 ? 15.155 -7.609 -18.672 1.00 92.50 499 ALA A C 1
ATOM 3682 O O . ALA A 1 499 ? 14.811 -7.661 -17.498 1.00 92.50 499 ALA A O 1
ATOM 3683 N N . TRP A 1 500 ? 16.012 -6.698 -19.134 1.00 92.25 500 TRP A N 1
ATOM 3684 C CA . TRP A 1 500 ? 16.649 -5.707 -18.271 1.00 92.25 500 TRP A CA 1
ATOM 3685 C C . TRP A 1 500 ? 15.624 -4.829 -17.537 1.00 92.25 500 TRP A C 1
ATOM 3687 O O . TRP A 1 500 ? 15.776 -4.584 -16.349 1.00 92.25 500 TRP A O 1
ATOM 3697 N N . TRP A 1 501 ? 14.546 -4.415 -18.212 1.00 93.25 501 TRP A N 1
ATOM 3698 C CA . TRP A 1 501 ? 13.444 -3.657 -17.610 1.00 93.25 501 TRP A CA 1
ATOM 3699 C C . TRP A 1 501 ? 12.731 -4.416 -16.489 1.00 93.25 501 TRP A C 1
ATOM 3701 O O . TRP A 1 501 ? 12.346 -3.827 -15.487 1.00 93.25 501 TRP A O 1
ATOM 3711 N N . ARG A 1 502 ? 12.550 -5.731 -16.636 1.00 92.62 502 ARG A N 1
ATOM 3712 C CA . ARG A 1 502 ? 11.978 -6.547 -15.558 1.00 92.62 502 ARG A CA 1
ATOM 3713 C C . ARG A 1 502 ? 12.932 -6.638 -14.370 1.00 92.62 502 ARG A C 1
ATOM 3715 O O . ARG A 1 502 ? 12.475 -6.554 -13.235 1.00 92.62 502 ARG A O 1
ATOM 3722 N N . ASP A 1 503 ? 14.233 -6.733 -14.632 1.00 91.38 503 ASP A N 1
ATOM 3723 C CA . ASP A 1 503 ? 15.257 -6.837 -13.590 1.00 91.38 503 ASP A CA 1
ATOM 3724 C C . ASP A 1 503 ? 15.452 -5.524 -12.803 1.00 91.38 503 ASP A C 1
ATOM 3726 O O . ASP A 1 503 ? 15.906 -5.566 -11.660 1.00 91.38 503 ASP A O 1
ATOM 3730 N N . THR A 1 504 ? 15.108 -4.352 -13.358 1.00 90.56 504 THR A N 1
ATOM 3731 C CA . THR A 1 504 ? 15.160 -3.077 -12.607 1.00 90.56 504 THR A CA 1
ATOM 3732 C C . THR A 1 504 ? 14.068 -2.978 -11.543 1.00 90.56 504 THR A C 1
ATOM 3734 O O . THR A 1 504 ? 14.216 -2.207 -10.601 1.00 90.56 504 THR A O 1
ATOM 3737 N N . GLY A 1 505 ? 12.969 -3.727 -11.685 1.00 91.19 505 GLY A N 1
ATOM 3738 C CA . GLY A 1 505 ? 11.849 -3.690 -10.746 1.00 91.19 505 GLY A CA 1
ATOM 3739 C C . GLY A 1 505 ? 11.054 -2.380 -10.754 1.00 91.19 505 GLY A C 1
ATOM 3740 O O . GLY A 1 505 ? 10.263 -2.164 -9.849 1.00 91.19 505 GLY A O 1
ATOM 3741 N N . ALA A 1 506 ? 11.204 -1.509 -11.758 1.00 90.94 506 ALA A N 1
ATOM 3742 C CA . ALA A 1 506 ? 10.562 -0.187 -11.761 1.00 90.94 506 ALA A CA 1
ATOM 3743 C C . ALA A 1 506 ? 9.023 -0.235 -11.644 1.00 90.94 506 ALA A C 1
ATOM 3745 O O . ALA A 1 506 ? 8.427 0.631 -11.011 1.00 90.94 506 ALA A O 1
ATOM 3746 N N . GLU A 1 507 ? 8.375 -1.265 -12.200 1.00 92.19 507 GLU A N 1
ATOM 3747 C CA . GLU A 1 507 ? 6.919 -1.464 -12.078 1.00 92.19 507 GLU A CA 1
ATOM 3748 C C . GLU A 1 507 ? 6.481 -1.814 -10.645 1.00 92.19 507 GLU A C 1
ATOM 3750 O O . GLU A 1 507 ? 5.338 -1.571 -10.266 1.00 92.19 507 GLU A O 1
ATOM 3755 N N . TYR A 1 508 ? 7.385 -2.352 -9.818 1.00 93.19 508 TYR A N 1
ATOM 3756 C CA . TYR A 1 508 ? 7.107 -2.619 -8.405 1.00 93.19 508 TYR A CA 1
ATOM 3757 C C . TYR A 1 508 ? 6.903 -1.321 -7.611 1.00 93.19 508 TYR A C 1
ATOM 3759 O O . TYR A 1 508 ? 6.160 -1.323 -6.631 1.00 93.19 508 TYR A O 1
ATOM 3767 N N . ALA A 1 509 ? 7.471 -0.195 -8.068 1.00 93.75 509 ALA A N 1
ATOM 3768 C CA . ALA A 1 509 ? 7.315 1.104 -7.416 1.00 93.75 509 ALA A CA 1
ATOM 3769 C C . ALA A 1 509 ? 5.844 1.527 -7.301 1.00 93.75 509 ALA A C 1
ATOM 3771 O O . ALA A 1 509 ? 5.458 2.069 -6.275 1.00 93.75 509 ALA A O 1
ATOM 3772 N N . GLU A 1 510 ? 5.005 1.238 -8.301 1.00 94.38 510 GLU A N 1
ATOM 3773 C CA . GLU A 1 510 ? 3.571 1.567 -8.256 1.00 94.38 510 GLU A CA 1
ATOM 3774 C C . GLU A 1 510 ? 2.844 0.825 -7.128 1.00 94.38 510 GLU A C 1
ATOM 3776 O O . GLU A 1 510 ? 2.000 1.398 -6.435 1.00 94.38 510 GLU A O 1
ATOM 3781 N N . ARG A 1 511 ? 3.209 -0.443 -6.906 1.00 94.94 511 ARG A N 1
ATOM 3782 C CA . ARG A 1 511 ? 2.661 -1.243 -5.809 1.00 94.94 511 ARG A CA 1
ATOM 3783 C C . ARG A 1 511 ? 3.115 -0.700 -4.460 1.00 94.94 511 ARG A C 1
ATOM 3785 O O . ARG A 1 511 ? 2.267 -0.453 -3.615 1.00 94.94 511 ARG A O 1
ATOM 3792 N N . VAL A 1 512 ? 4.415 -0.441 -4.304 1.00 95.44 512 VAL A N 1
ATOM 3793 C CA . VAL A 1 512 ? 4.984 0.160 -3.084 1.00 95.44 512 VAL A CA 1
ATOM 3794 C C . VAL A 1 512 ? 4.283 1.475 -2.754 1.00 95.44 512 VAL A C 1
ATOM 3796 O O . VAL A 1 512 ? 3.830 1.676 -1.635 1.00 95.44 512 VAL A O 1
ATOM 3799 N N . LEU A 1 513 ? 4.127 2.351 -3.744 1.00 95.19 513 LEU A N 1
ATOM 3800 C CA . LEU A 1 513 ? 3.440 3.628 -3.597 1.00 95.19 513 LEU A CA 1
ATOM 3801 C C . LEU A 1 513 ? 1.975 3.452 -3.165 1.00 95.19 513 LEU A C 1
ATOM 3803 O O . LEU A 1 513 ? 1.508 4.167 -2.279 1.00 95.19 513 LEU A O 1
ATOM 3807 N N . SER A 1 514 ? 1.253 2.494 -3.745 1.00 94.31 514 SER A N 1
ATOM 3808 C CA . SER A 1 514 ? -0.132 2.189 -3.353 1.00 94.31 514 SER A CA 1
ATOM 3809 C C . SER A 1 514 ? -0.220 1.621 -1.931 1.00 94.31 514 SER A C 1
ATOM 3811 O O . SER A 1 514 ? -1.121 1.976 -1.174 1.00 94.31 514 SER A O 1
ATOM 3813 N N . ASP A 1 515 ? 0.734 0.775 -1.542 1.00 95.06 515 ASP A N 1
ATOM 3814 C CA . ASP A 1 515 ? 0.808 0.211 -0.195 1.00 95.06 515 ASP A CA 1
ATOM 3815 C C . ASP A 1 515 ? 1.152 1.273 0.858 1.00 95.06 515 ASP A C 1
ATOM 3817 O O . ASP A 1 515 ? 0.596 1.242 1.955 1.00 95.06 515 ASP A O 1
ATOM 3821 N N . VAL A 1 516 ? 2.001 2.251 0.524 1.00 95.62 516 VAL A N 1
ATOM 3822 C CA . VAL A 1 516 ? 2.293 3.401 1.396 1.00 95.62 516 VAL A CA 1
ATOM 3823 C C . VAL A 1 516 ? 1.072 4.308 1.556 1.00 95.62 516 VAL A C 1
ATOM 3825 O O . VAL A 1 516 ? 0.794 4.730 2.677 1.00 95.62 516 VAL A O 1
ATOM 3828 N N . ASP A 1 517 ? 0.316 4.587 0.486 1.00 93.88 517 ASP A N 1
ATOM 3829 C CA . ASP A 1 517 ? -0.932 5.364 0.595 1.00 93.88 517 ASP A CA 1
ATOM 3830 C C . ASP A 1 517 ? -1.944 4.657 1.501 1.00 93.88 517 ASP A C 1
ATOM 3832 O O . ASP A 1 517 ? -2.596 5.292 2.331 1.00 93.88 517 ASP A O 1
ATOM 3836 N N . ARG A 1 518 ? -2.065 3.333 1.348 1.00 92.25 518 ARG A N 1
ATOM 3837 C CA . ARG A 1 518 ? -2.933 2.509 2.187 1.00 92.25 518 ARG A CA 1
ATOM 3838 C C . ARG A 1 518 ? -2.489 2.548 3.646 1.00 92.25 518 ARG A C 1
ATOM 3840 O O . ARG A 1 518 ? -3.325 2.791 4.509 1.00 92.25 518 ARG A O 1
ATOM 3847 N N . LEU A 1 519 ? -1.192 2.390 3.915 1.00 93.50 519 LEU A N 1
ATOM 3848 C CA . LEU A 1 519 ? -0.648 2.498 5.269 1.00 93.50 519 LEU A CA 1
ATOM 3849 C C . LEU A 1 519 ? -0.916 3.886 5.868 1.00 93.50 519 LEU A C 1
ATOM 3851 O O . LEU A 1 519 ? -1.287 3.989 7.030 1.00 93.50 519 LEU A O 1
ATOM 3855 N N . LEU A 1 520 ? -0.769 4.958 5.083 1.00 93.31 520 LEU A N 1
ATOM 3856 C CA . LEU A 1 520 ? -1.099 6.312 5.526 1.00 93.31 520 LEU A CA 1
ATOM 3857 C C . LEU A 1 520 ? -2.589 6.450 5.874 1.00 93.31 520 LEU A C 1
ATOM 3859 O O . LEU A 1 520 ? -2.905 7.057 6.893 1.00 93.31 520 LEU A O 1
ATOM 3863 N N . ALA A 1 521 ? -3.488 5.889 5.062 1.00 90.50 521 ALA A N 1
ATOM 3864 C CA . ALA A 1 521 ? -4.927 5.907 5.318 1.00 90.50 521 ALA A CA 1
ATOM 3865 C C . ALA A 1 521 ? -5.300 5.126 6.590 1.00 90.50 521 ALA A C 1
ATOM 3867 O O . ALA A 1 521 ? -6.044 5.635 7.426 1.00 90.50 521 ALA A O 1
ATOM 3868 N N . GLU A 1 522 ? -4.752 3.920 6.761 1.00 89.38 522 GLU A N 1
ATOM 3869 C CA . GLU A 1 522 ? -4.952 3.088 7.954 1.00 89.38 522 GLU A CA 1
ATOM 3870 C C . GLU A 1 522 ? -4.477 3.813 9.221 1.00 89.38 522 GLU A C 1
ATOM 3872 O O . GLU A 1 522 ? -5.232 3.918 10.188 1.00 89.38 522 GLU A O 1
ATOM 3877 N N . THR A 1 523 ? -3.268 4.385 9.198 1.00 90.56 523 THR A N 1
ATOM 3878 C CA . THR A 1 523 ? -2.731 5.178 10.315 1.00 90.56 523 THR A CA 1
ATOM 3879 C C . THR A 1 523 ? -3.592 6.413 10.582 1.00 90.56 523 THR A C 1
ATOM 3881 O O . THR A 1 523 ? -3.911 6.713 11.730 1.00 90.56 523 THR A O 1
ATOM 3884 N N . ALA A 1 524 ? -4.024 7.127 9.538 1.00 89.06 524 ALA A N 1
ATOM 3885 C CA . ALA A 1 524 ? -4.837 8.326 9.705 1.00 89.06 524 ALA A CA 1
ATOM 3886 C C . ALA A 1 524 ? -6.188 8.040 10.363 1.00 89.06 524 ALA A C 1
ATOM 3888 O O . ALA A 1 524 ? -6.646 8.819 11.201 1.00 89.06 524 ALA A O 1
ATOM 3889 N N . VAL A 1 525 ? -6.812 6.912 10.031 1.00 86.81 525 VAL A N 1
ATOM 3890 C CA . VAL A 1 525 ? -8.060 6.489 10.664 1.00 86.81 525 VAL A CA 1
ATOM 3891 C C . VAL A 1 525 ? -7.819 6.006 12.089 1.00 86.81 525 VAL A C 1
ATOM 3893 O O . VAL A 1 525 ? -8.396 6.559 13.024 1.00 86.81 525 VAL A O 1
ATOM 3896 N N . HIS A 1 526 ? -6.973 4.995 12.269 1.00 84.50 526 HIS A N 1
ATOM 3897 C CA . HIS A 1 526 ? -6.893 4.261 13.533 1.00 84.50 526 HIS A CA 1
ATOM 3898 C C . HIS A 1 526 ? -6.059 4.970 14.591 1.00 84.50 526 HIS A C 1
ATOM 3900 O O . HIS A 1 526 ? -6.455 5.008 15.757 1.00 84.50 526 HIS A O 1
ATOM 3906 N N . ASP A 1 527 ? -4.949 5.576 14.176 1.00 86.69 527 ASP A N 1
ATOM 3907 C CA . ASP A 1 527 ? -3.963 6.153 15.088 1.00 86.69 527 ASP A CA 1
ATOM 3908 C C . ASP A 1 527 ? -4.134 7.671 15.262 1.00 86.69 527 ASP A C 1
ATOM 3910 O O . ASP A 1 527 ? -3.598 8.225 16.219 1.00 86.69 527 ASP A O 1
ATOM 3914 N N . TRP A 1 528 ? -4.903 8.354 14.397 1.00 88.12 528 TRP A N 1
ATOM 3915 C CA . TRP A 1 528 ? -5.158 9.802 14.520 1.00 88.12 528 TRP A CA 1
ATOM 3916 C C . TRP A 1 528 ? -6.633 10.157 14.732 1.00 88.12 528 TRP A C 1
ATOM 3918 O O . TRP A 1 528 ? -6.957 10.827 15.712 1.00 88.12 528 TRP A O 1
ATOM 3928 N N . LEU A 1 529 ? -7.541 9.731 13.844 1.00 85.81 529 LEU A N 1
ATOM 3929 C CA . LEU A 1 529 ? -8.963 10.101 13.923 1.00 85.81 529 LEU A CA 1
ATOM 3930 C C . LEU A 1 529 ? -9.705 9.365 15.048 1.00 85.81 529 LEU A C 1
ATOM 3932 O O . LEU A 1 529 ? -10.494 9.978 15.767 1.00 85.81 529 LEU A O 1
ATOM 3936 N N . LEU A 1 530 ? -9.449 8.066 15.216 1.00 83.69 530 LEU A N 1
ATOM 3937 C CA . LEU A 1 530 ? -10.081 7.229 16.241 1.00 83.69 530 LEU A CA 1
ATOM 3938 C C . LEU A 1 530 ? -9.288 7.170 17.551 1.00 83.69 530 LEU A C 1
ATOM 3940 O O . LEU A 1 530 ? -9.792 6.618 18.528 1.00 83.69 530 LEU A O 1
ATOM 3944 N N . ALA A 1 531 ? -8.096 7.770 17.610 1.00 85.25 531 ALA A N 1
ATOM 3945 C CA . ALA A 1 531 ? -7.190 7.699 18.758 1.00 85.25 531 ALA A CA 1
ATOM 3946 C C . ALA A 1 531 ? -7.862 8.073 20.086 1.00 85.25 531 ALA A C 1
ATOM 3948 O O . ALA A 1 531 ? -7.792 7.320 21.057 1.00 85.25 531 ALA A O 1
ATOM 3949 N N . ASP A 1 532 ? -8.577 9.205 20.113 1.00 84.12 532 ASP A N 1
ATOM 3950 C CA . ASP A 1 532 ? -9.243 9.698 21.325 1.00 84.12 532 ASP A CA 1
ATOM 3951 C C . ASP A 1 532 ? -10.289 8.703 21.840 1.00 84.12 532 ASP A C 1
ATOM 3953 O O . ASP A 1 532 ? -10.379 8.423 23.035 1.00 84.12 532 ASP A O 1
ATOM 3957 N N . ALA A 1 533 ? -11.063 8.119 20.931 1.00 85.12 533 ALA A N 1
ATOM 3958 C CA . ALA A 1 533 ? -12.114 7.188 21.290 1.00 85.12 533 ALA A CA 1
ATOM 3959 C C . ALA A 1 533 ? -11.611 5.786 21.621 1.00 85.12 533 ALA A C 1
ATOM 3961 O O . ALA A 1 533 ? -12.141 5.163 22.538 1.00 85.12 533 ALA A O 1
ATOM 3962 N N . ARG A 1 534 ? -10.577 5.312 20.923 1.00 87.44 534 ARG A N 1
ATOM 3963 C CA . ARG A 1 534 ? -9.844 4.081 21.238 1.00 87.44 534 ARG A CA 1
ATOM 3964 C C . ARG A 1 534 ? -9.255 4.154 22.638 1.00 87.44 534 ARG A C 1
ATOM 3966 O O . ARG A 1 534 ? -9.485 3.266 23.452 1.00 87.44 534 ARG A O 1
ATOM 3973 N N . HIS A 1 535 ? -8.611 5.268 22.963 1.00 87.12 535 HIS A N 1
ATOM 3974 C CA . HIS A 1 535 ? -8.082 5.515 24.295 1.00 87.12 535 HIS A CA 1
ATOM 3975 C C . HIS A 1 535 ? -9.191 5.631 25.357 1.00 87.12 535 HIS A C 1
ATOM 3977 O O . HIS A 1 535 ? -9.102 4.987 26.399 1.00 87.12 535 HIS A O 1
ATOM 3983 N N . HIS A 1 536 ? -10.285 6.354 25.083 1.00 87.31 536 HIS A N 1
ATOM 3984 C CA . HIS A 1 536 ? -11.439 6.401 25.990 1.00 87.31 536 HIS A CA 1
ATOM 3985 C C . HIS A 1 536 ? -12.109 5.031 26.191 1.00 87.31 536 HIS A C 1
ATOM 3987 O O . HIS A 1 536 ? -12.556 4.725 27.298 1.00 87.31 536 HIS A O 1
ATOM 3993 N N . CYS A 1 537 ? -12.167 4.203 25.147 1.00 89.56 537 CYS A N 1
ATOM 3994 C CA . CYS A 1 537 ? -12.654 2.832 25.221 1.00 89.56 537 CYS A CA 1
ATOM 3995 C C . CYS A 1 537 ? -11.724 1.970 26.082 1.00 89.56 537 CYS A C 1
ATOM 3997 O O . CYS A 1 537 ? -12.197 1.274 26.981 1.00 89.56 537 CYS A O 1
ATOM 3999 N N . ALA A 1 538 ? -10.412 2.071 25.859 1.00 90.69 538 ALA A N 1
ATOM 4000 C CA . ALA A 1 538 ? -9.403 1.333 26.604 1.00 90.69 538 ALA A CA 1
ATOM 4001 C C . ALA A 1 538 ? -9.451 1.657 28.100 1.00 90.69 538 ALA A C 1
ATOM 4003 O O . ALA A 1 538 ? -9.527 0.740 28.921 1.00 90.69 538 ALA A O 1
ATOM 4004 N N . ASP A 1 539 ? -9.486 2.943 28.453 1.00 91.06 539 ASP A N 1
ATOM 4005 C CA . ASP A 1 539 ? -9.560 3.401 29.842 1.00 91.06 539 ASP A CA 1
ATOM 4006 C C . ASP A 1 539 ? -10.877 2.985 30.506 1.00 91.06 539 ASP A C 1
ATOM 4008 O O . ASP A 1 539 ? -10.875 2.478 31.630 1.00 91.06 539 ASP A O 1
ATOM 4012 N N . GLY A 1 540 ? -12.006 3.146 29.805 1.00 90.88 540 GLY A N 1
ATOM 4013 C CA . GLY A 1 540 ? -13.324 2.758 30.307 1.00 90.88 540 GLY A CA 1
ATOM 4014 C C . GLY A 1 540 ? -13.437 1.253 30.554 1.00 90.88 540 GLY A C 1
ATOM 4015 O O . GLY A 1 540 ? -13.870 0.829 31.627 1.00 90.88 540 GLY A O 1
ATOM 4016 N N . ALA A 1 541 ? -12.984 0.437 29.599 1.00 91.81 541 ALA A N 1
ATOM 4017 C CA . ALA A 1 541 ? -12.972 -1.017 29.720 1.00 91.81 541 ALA A CA 1
ATOM 4018 C C . ALA A 1 541 ? -12.027 -1.490 30.838 1.00 91.81 541 ALA A C 1
ATOM 4020 O O . ALA A 1 541 ? -12.376 -2.388 31.609 1.00 91.81 541 ALA A O 1
ATOM 4021 N N . ARG A 1 542 ? -10.864 -0.842 30.997 1.00 93.38 542 ARG A N 1
ATOM 4022 C CA . ARG A 1 542 ? -9.923 -1.122 32.092 1.00 93.38 542 ARG A CA 1
ATOM 4023 C C . ARG A 1 542 ? -10.517 -0.784 33.454 1.00 93.38 542 ARG A C 1
ATOM 4025 O O . ARG A 1 542 ? -10.409 -1.591 34.374 1.00 93.38 542 ARG A O 1
ATOM 4032 N N . ALA A 1 543 ? -11.152 0.378 33.589 1.00 94.06 543 ALA A N 1
ATOM 4033 C CA . ALA A 1 543 ? -11.797 0.790 34.832 1.00 94.06 543 ALA A CA 1
ATOM 4034 C C . ALA A 1 543 ? -12.922 -0.179 35.224 1.00 94.06 543 ALA A C 1
ATOM 4036 O O . ALA A 1 543 ? -12.957 -0.647 36.361 1.00 94.06 543 ALA A O 1
ATOM 4037 N N . ALA A 1 544 ? -13.787 -0.549 34.275 1.00 93.19 544 ALA A N 1
ATOM 4038 C CA . ALA A 1 544 ? -14.851 -1.524 34.504 1.00 93.19 544 ALA A CA 1
ATOM 4039 C C . ALA A 1 544 ? -14.294 -2.911 34.875 1.00 93.19 544 ALA A C 1
ATOM 4041 O O . ALA A 1 544 ? -14.759 -3.527 35.832 1.00 93.19 544 ALA A O 1
ATOM 4042 N N . SER A 1 545 ? -13.242 -3.373 34.191 1.00 93.50 545 SER A N 1
ATOM 4043 C CA . SER A 1 545 ? -12.550 -4.625 34.523 1.00 93.50 545 SER A CA 1
ATOM 4044 C C . SER A 1 545 ? -12.005 -4.629 35.958 1.00 93.50 545 SER A C 1
ATOM 4046 O O . SER A 1 545 ? -12.218 -5.586 36.705 1.00 93.50 545 SER A O 1
ATOM 4048 N N . LEU A 1 546 ? -11.340 -3.546 36.378 1.00 94.56 546 LEU A N 1
ATOM 4049 C CA . LEU A 1 546 ? -10.805 -3.417 37.736 1.00 94.56 546 LEU A CA 1
ATOM 4050 C C . LEU A 1 546 ? -11.915 -3.386 38.793 1.00 94.56 546 LEU A C 1
ATOM 4052 O O . LEU A 1 546 ? -11.772 -4.033 39.829 1.00 94.56 546 LEU A O 1
ATOM 4056 N N . LEU A 1 547 ? -13.025 -2.693 38.520 1.00 95.62 547 LEU A N 1
ATOM 4057 C CA . LEU A 1 547 ? -14.187 -2.663 39.411 1.00 95.62 547 LEU A CA 1
ATOM 4058 C C . LEU A 1 547 ? -14.801 -4.056 39.587 1.00 95.62 547 LEU A C 1
ATOM 4060 O O . LEU A 1 547 ? -15.024 -4.477 40.717 1.00 95.62 547 LEU A O 1
ATOM 4064 N N . LEU A 1 548 ? -15.009 -4.807 38.502 1.00 92.88 548 LEU A N 1
ATOM 4065 C CA . LEU A 1 548 ? -15.541 -6.172 38.580 1.00 92.88 548 LEU A CA 1
ATOM 4066 C C . LEU A 1 548 ? -14.594 -7.124 39.327 1.00 92.88 548 LEU A C 1
ATOM 4068 O O . LEU A 1 548 ? -15.054 -7.959 40.106 1.00 92.88 548 LEU A O 1
ATOM 4072 N N . ARG A 1 549 ? -13.272 -6.976 39.155 1.00 92.56 549 ARG A N 1
ATOM 4073 C CA . ARG A 1 549 ? -12.276 -7.731 39.938 1.00 92.56 549 ARG A CA 1
ATOM 4074 C C . ARG A 1 549 ? -12.321 -7.383 41.423 1.00 92.56 549 ARG A C 1
ATOM 4076 O O . ARG A 1 549 ? -12.242 -8.289 42.247 1.00 92.56 549 ARG A O 1
ATOM 4083 N N . ALA A 1 550 ? -12.458 -6.103 41.764 1.00 93.06 550 ALA A N 1
ATOM 4084 C CA . ALA A 1 550 ? -12.588 -5.665 43.150 1.00 93.06 550 ALA A CA 1
ATOM 4085 C C . ALA A 1 550 ? -13.878 -6.206 43.787 1.00 93.06 550 ALA A C 1
ATOM 4087 O O . ALA A 1 550 ? -13.823 -6.734 44.891 1.00 93.06 550 ALA A O 1
ATOM 4088 N N . LEU A 1 551 ? -15.003 -6.164 43.065 1.00 92.06 551 LEU A N 1
ATOM 4089 C CA . LEU A 1 551 ? -16.279 -6.726 43.520 1.00 92.06 551 LEU A CA 1
ATOM 4090 C C . LEU A 1 551 ? -16.199 -8.243 43.740 1.00 92.06 551 LEU A C 1
ATOM 4092 O O . LEU A 1 551 ? -16.684 -8.743 44.753 1.00 92.06 551 LEU A O 1
ATOM 4096 N N . ALA A 1 552 ? -15.536 -8.972 42.838 1.00 91.06 552 ALA A N 1
ATOM 4097 C CA . ALA A 1 552 ? -15.283 -10.400 43.022 1.00 91.06 552 ALA A CA 1
ATOM 4098 C C . ALA A 1 552 ? -14.421 -10.666 44.269 1.00 91.06 552 ALA A C 1
ATOM 4100 O O . ALA A 1 552 ? -14.745 -11.546 45.056 1.00 91.06 552 ALA A O 1
ATOM 4101 N N . ALA A 1 553 ? -13.369 -9.870 44.494 1.00 90.25 553 ALA A N 1
ATOM 4102 C CA . ALA A 1 553 ? -12.525 -9.995 45.682 1.00 90.25 553 ALA A CA 1
ATOM 4103 C C . ALA A 1 553 ? -13.287 -9.692 46.984 1.00 90.25 553 ALA A C 1
ATOM 4105 O O . ALA A 1 553 ? -13.064 -10.368 47.981 1.00 90.25 553 ALA A O 1
ATOM 4106 N N . THR A 1 554 ? -14.205 -8.719 46.978 1.00 89.81 554 THR A N 1
ATOM 4107 C CA . THR A 1 554 ? -15.068 -8.438 48.140 1.00 89.81 554 THR A CA 1
ATOM 4108 C C . THR A 1 554 ? -16.133 -9.501 48.378 1.00 89.81 554 THR A C 1
ATOM 4110 O O . THR A 1 554 ? -16.599 -9.624 49.499 1.00 89.81 554 THR A O 1
ATOM 4113 N N . ALA A 1 555 ? -16.543 -10.239 47.344 1.00 83.19 555 ALA A N 1
ATOM 4114 C CA . ALA A 1 555 ? -17.494 -11.341 47.479 1.00 83.19 555 ALA A CA 1
ATOM 4115 C C . ALA A 1 555 ? -16.836 -12.625 48.019 1.00 83.19 555 ALA A C 1
ATOM 4117 O O . ALA A 1 555 ? -17.526 -13.456 48.606 1.00 83.19 555 ALA A O 1
ATOM 4118 N N . ASP A 1 556 ? -15.524 -12.782 47.811 1.00 79.69 556 ASP A N 1
ATOM 4119 C CA . ASP A 1 556 ? -14.726 -13.898 48.334 1.00 79.69 556 ASP A CA 1
ATOM 4120 C C . ASP A 1 556 ? -14.222 -13.675 49.774 1.00 79.69 556 ASP A C 1
ATOM 4122 O O . ASP A 1 556 ? -13.879 -14.648 50.450 1.00 79.69 556 ASP A O 1
ATOM 4126 N N . ALA A 1 557 ? -14.131 -12.413 50.213 1.00 75.62 557 ALA A N 1
ATOM 4127 C CA . ALA A 1 557 ? -13.740 -12.010 51.567 1.00 75.62 557 ALA A CA 1
ATOM 4128 C C . ALA A 1 557 ? -14.918 -12.116 52.544 1.00 75.62 557 ALA A C 1
ATOM 4130 O O . ALA A 1 557 ? -14.680 -12.577 53.685 1.00 75.62 557 ALA A O 1
#